Protein AF-A0A922JAM8-F1 (afdb_monomer_lite)

Secondary structure (DSSP, 8-state):
-HHHHHHHHHHHHHHHHHHHHHHHHH-HHHHHHHHHHHHS------TTHHHHHHHHHSSSSTTSSSSSSSS-------------------------------------------------S---HHHHHHHHHHHHHHHHHHHHHHHHHHHHHHHHHHHHHHHHHHHHHHHHHHHHHHHHHHHHHHHHHHHHHHHHHHHHHHHHHHHHHHHHHHHHHHHHHHHHHHHHHHHHHHHHHHHHHHHHHHHHHHHHHHHHHHHHHHHHHHHHHHHHHHHHHHHHHHHHHHHHHHHHHHHHHHHHHHTTSS--THHHHTT---THHHHHHHHHHHHHHHHHHHHHHHHHHHHHHHHHHHHHHHHHHHHHHHHHHHHHHHHHHHHHHHHHHHHHHHHHHHHHHHHHHHHHHHHHHHHHHHHHHHHS-S---GGGSHHHHHHHHHHHHHHHHHTT-

Structure (mmCIF, N/CA/C/O backbone):
data_AF-A0A922JAM8-F1
#
_entry.id   AF-A0A922JAM8-F1
#
loop_
_atom_site.group_PDB
_atom_site.id
_atom_site.type_symbol
_atom_site.label_atom_id
_atom_site.label_alt_id
_atom_site.label_comp_id
_atom_site.label_asym_id
_atom_site.label_entity_id
_atom_site.label_seq_id
_atom_site.pdbx_PDB_ins_code
_atom_site.Cartn_x
_atom_site.Cartn_y
_atom_site.Cartn_z
_atom_site.occupancy
_atom_site.B_iso_or_equiv
_atom_site.auth_seq_id
_atom_site.auth_comp_id
_atom_site.auth_asym_id
_atom_site.auth_atom_id
_atom_site.pdbx_PDB_model_num
ATOM 1 N N . MET A 1 1 ? -30.080 -2.765 -3.468 1.00 47.09 1 MET A N 1
ATOM 2 C CA . MET A 1 1 ? -30.097 -3.647 -4.661 1.00 47.09 1 MET A CA 1
ATOM 3 C C . MET A 1 1 ? -28.797 -3.651 -5.475 1.00 47.09 1 MET A C 1
ATOM 5 O O . MET A 1 1 ? -28.408 -4.729 -5.892 1.00 47.09 1 MET A O 1
ATOM 9 N N . ARG A 1 2 ? -28.062 -2.537 -5.662 1.00 39.38 2 ARG A N 1
ATOM 10 C CA . ARG A 1 2 ? -26.787 -2.545 -6.430 1.00 39.38 2 ARG A CA 1
ATOM 11 C C . ARG A 1 2 ? -25.605 -3.283 -5.768 1.00 39.38 2 ARG A C 1
ATOM 13 O O . ARG A 1 2 ? -24.710 -3.724 -6.471 1.00 39.38 2 ARG A O 1
ATOM 20 N N . LEU A 1 3 ? -25.623 -3.476 -4.447 1.00 43.59 3 LEU A N 1
ATOM 21 C CA . LEU A 1 3 ? -24.563 -4.187 -3.707 1.00 43.59 3 LEU A CA 1
ATOM 22 C C . LEU A 1 3 ? -24.691 -5.724 -3.723 1.00 43.59 3 LEU A C 1
ATOM 24 O O . LEU A 1 3 ? -23.743 -6.413 -3.370 1.00 43.59 3 LEU A O 1
ATOM 28 N N . CYS A 1 4 ? -25.832 -6.277 -4.146 1.00 42.81 4 CYS A N 1
ATOM 29 C CA . CYS A 1 4 ? -26.026 -7.734 -4.206 1.00 42.81 4 CYS A CA 1
ATOM 30 C C . CYS A 1 4 ? -25.569 -8.342 -5.545 1.00 42.81 4 CYS A C 1
ATOM 32 O O . CYS A 1 4 ? -25.305 -9.542 -5.625 1.00 42.81 4 CYS A O 1
ATOM 34 N N . ILE A 1 5 ? -25.445 -7.517 -6.590 1.00 50.19 5 ILE A N 1
ATOM 35 C CA . ILE A 1 5 ? -25.057 -7.962 -7.935 1.00 50.19 5 ILE A CA 1
ATOM 36 C C . ILE A 1 5 ? -23.543 -8.240 -7.992 1.00 50.19 5 ILE A C 1
ATOM 38 O O . ILE A 1 5 ? -23.137 -9.279 -8.505 1.00 50.19 5 ILE A O 1
ATOM 42 N N . SER A 1 6 ? -22.713 -7.414 -7.340 1.00 55.38 6 SER A N 1
ATOM 43 C CA . SER A 1 6 ? -21.249 -7.584 -7.353 1.00 55.38 6 SER A CA 1
ATOM 44 C C . SER A 1 6 ? -20.765 -8.825 -6.595 1.00 55.38 6 SER A C 1
ATOM 46 O O . SER A 1 6 ? -19.851 -9.511 -7.044 1.00 55.38 6 SER A O 1
ATOM 48 N N . ALA A 1 7 ? -21.403 -9.176 -5.474 1.00 56.59 7 ALA A N 1
ATOM 49 C CA . ALA A 1 7 ? -21.054 -10.386 -4.724 1.00 56.59 7 ALA A CA 1
ATOM 50 C C . ALA A 1 7 ? -21.382 -11.671 -5.510 1.00 56.59 7 ALA A C 1
ATOM 52 O O . ALA A 1 7 ? -20.654 -12.662 -5.427 1.00 56.59 7 ALA A O 1
ATOM 53 N N . SER A 1 8 ? -22.449 -11.637 -6.313 1.00 59.16 8 SER A N 1
ATOM 54 C CA . SER A 1 8 ? -22.883 -12.769 -7.136 1.00 59.16 8 SER A CA 1
ATOM 55 C C . SER A 1 8 ? -21.944 -13.000 -8.328 1.00 59.16 8 SER A C 1
ATOM 57 O O . SER A 1 8 ? -21.607 -14.144 -8.630 1.00 59.16 8 SER A O 1
ATOM 59 N N . GLU A 1 9 ? -21.439 -11.933 -8.953 1.00 59.66 9 GLU A N 1
ATOM 60 C CA . GLU A 1 9 ? -20.461 -12.020 -10.050 1.00 59.66 9 GLU A CA 1
ATOM 61 C C . GLU A 1 9 ? -19.091 -12.527 -9.583 1.00 59.66 9 GLU A C 1
ATOM 63 O O . GLU A 1 9 ? -18.485 -13.378 -10.239 1.00 59.66 9 GLU A O 1
ATOM 68 N N . VAL A 1 10 ? -18.628 -12.092 -8.406 1.00 68.31 10 VAL A N 1
ATOM 69 C CA . VAL A 1 10 ? -17.367 -12.575 -7.817 1.00 68.31 10 VAL A CA 1
ATOM 70 C C . VAL A 1 10 ? -17.467 -14.057 -7.433 1.00 68.31 10 VAL A C 1
ATOM 72 O O . VAL A 1 10 ? -16.533 -14.834 -7.670 1.00 68.31 10 VAL A O 1
ATOM 75 N N . ALA A 1 11 ? -18.619 -14.488 -6.910 1.00 70.38 11 ALA A N 1
ATOM 76 C CA . ALA A 1 11 ? -18.872 -15.892 -6.596 1.00 70.38 11 ALA A CA 1
ATOM 77 C C . ALA A 1 11 ? -18.960 -16.771 -7.860 1.00 70.38 11 ALA A C 1
ATOM 79 O O . ALA A 1 11 ? -18.440 -17.890 -7.871 1.00 70.38 11 ALA A O 1
ATOM 80 N N . LEU A 1 12 ? -19.562 -16.267 -8.943 1.00 69.50 12 LEU A N 1
ATOM 81 C CA . LEU A 1 12 ? -19.636 -16.966 -10.231 1.00 69.50 12 LEU A CA 1
ATOM 82 C C . LEU A 1 12 ? -18.267 -17.058 -10.920 1.00 69.50 12 LEU A C 1
ATOM 84 O O . LEU A 1 12 ? -17.918 -18.129 -11.416 1.00 69.50 12 LEU A O 1
ATOM 88 N N . SER A 1 13 ? -17.457 -15.996 -10.877 1.00 68.56 13 SER A N 1
ATOM 89 C CA . SER A 1 13 ? -16.087 -15.987 -11.416 1.00 68.56 13 SER A CA 1
ATOM 90 C C . SER A 1 13 ? -15.176 -16.976 -10.677 1.00 68.56 13 SER A C 1
ATOM 92 O O . SER A 1 13 ? -14.431 -17.737 -11.297 1.00 68.56 13 SER A O 1
ATOM 94 N N . SER A 1 14 ? -15.313 -17.061 -9.350 1.00 71.19 14 SER A N 1
ATOM 95 C CA . SER A 1 14 ? -14.551 -18.008 -8.524 1.00 71.19 14 SER A CA 1
ATOM 96 C C . SER A 1 14 ? -14.970 -19.466 -8.756 1.00 71.19 14 SER A C 1
ATOM 98 O O . SER A 1 14 ? -14.126 -20.361 -8.784 1.00 71.19 14 SER A O 1
ATOM 100 N N . ARG A 1 15 ? -16.269 -19.728 -8.973 1.00 72.81 15 ARG A N 1
ATOM 101 C CA . ARG A 1 15 ? -16.772 -21.069 -9.336 1.00 72.81 15 ARG A CA 1
ATOM 102 C C . ARG A 1 15 ? -16.388 -21.489 -10.754 1.00 72.81 15 ARG A C 1
ATOM 104 O O . ARG A 1 15 ? -16.305 -22.688 -11.009 1.00 72.81 15 ARG A O 1
ATOM 111 N N . ARG A 1 16 ? -16.186 -20.536 -11.667 1.00 68.50 16 ARG A N 1
ATOM 112 C CA . ARG A 1 16 ? -15.721 -20.806 -13.033 1.00 68.50 16 ARG A CA 1
ATOM 113 C C . ARG A 1 16 ? -14.247 -21.210 -13.037 1.00 68.50 16 ARG A C 1
ATOM 115 O O . ARG A 1 16 ? -13.934 -22.265 -13.571 1.00 68.50 16 ARG A O 1
ATOM 122 N N . ARG A 1 17 ? -13.398 -20.477 -12.304 1.00 64.31 17 ARG A N 1
ATOM 123 C CA . ARG A 1 17 ? -11.974 -20.820 -12.136 1.00 64.31 17 ARG A CA 1
ATOM 124 C C . ARG A 1 17 ? -11.747 -22.193 -11.504 1.00 64.31 17 ARG A C 1
ATOM 126 O O . ARG A 1 17 ? -10.927 -22.949 -12.000 1.00 64.31 17 ARG A O 1
ATOM 133 N N . ARG A 1 18 ? -12.517 -22.569 -10.473 1.00 71.00 18 ARG A N 1
ATOM 134 C CA . ARG A 1 18 ? -12.394 -23.917 -9.880 1.00 71.00 18 ARG A CA 1
ATOM 135 C C . ARG A 1 18 ? -12.817 -25.039 -10.829 1.00 71.00 18 ARG A C 1
ATOM 137 O O . ARG A 1 18 ? -12.206 -26.097 -10.803 1.00 71.00 18 ARG A O 1
ATOM 144 N N . ARG A 1 19 ? -13.833 -24.812 -11.672 1.00 68.50 19 ARG A N 1
ATOM 145 C CA . ARG A 1 19 ? -14.230 -25.791 -12.696 1.00 68.50 19 ARG A CA 1
ATOM 146 C C . ARG A 1 19 ? -13.168 -25.937 -13.781 1.00 68.50 19 ARG A C 1
ATOM 148 O O . ARG A 1 19 ? -12.884 -27.057 -14.176 1.00 68.50 19 ARG A O 1
ATOM 155 N N . GLU A 1 20 ? -12.550 -24.838 -14.200 1.00 63.03 20 GLU A N 1
ATOM 156 C CA . GLU A 1 20 ? -11.452 -24.865 -15.173 1.00 63.03 20 GLU A CA 1
ATOM 157 C C . GLU A 1 20 ? -10.202 -25.555 -14.593 1.00 63.03 20 GLU A C 1
ATOM 159 O O . GLU A 1 20 ? -9.588 -26.371 -15.271 1.00 63.03 20 GLU A O 1
ATOM 164 N N . GLU A 1 21 ? -9.868 -25.335 -13.318 1.00 65.25 21 GLU A N 1
ATOM 165 C CA . GLU A 1 21 ? -8.762 -26.037 -12.643 1.00 65.25 21 GLU A CA 1
ATOM 166 C C . GLU A 1 21 ? -9.016 -27.545 -12.458 1.00 65.25 21 GLU A C 1
ATOM 168 O O . GLU A 1 21 ? -8.084 -28.348 -12.567 1.00 65.25 21 GLU A O 1
ATOM 173 N N . GLU A 1 22 ? -10.260 -27.956 -12.195 1.00 69.00 22 GLU A N 1
ATOM 174 C CA . GLU A 1 22 ? -10.632 -29.376 -12.111 1.00 69.00 22 GLU A CA 1
ATOM 175 C C . GLU A 1 22 ? -10.652 -30.057 -13.488 1.00 69.00 22 GLU A C 1
ATOM 177 O O . GLU A 1 22 ? -10.194 -31.195 -13.613 1.00 69.00 22 GLU A O 1
ATOM 182 N N . GLU A 1 23 ? -11.090 -29.354 -14.536 1.00 61.91 23 GLU A N 1
ATOM 183 C CA . GLU A 1 23 ? -11.090 -29.850 -15.919 1.00 61.91 23 GLU A CA 1
ATOM 184 C C . GLU A 1 23 ? -9.654 -30.021 -16.458 1.00 61.91 23 GLU A C 1
ATOM 186 O O . GLU A 1 23 ? -9.345 -31.021 -17.109 1.00 61.91 23 GLU A O 1
ATOM 1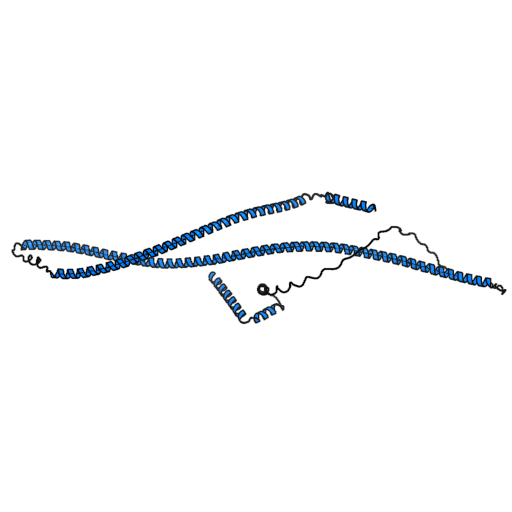91 N N . ILE A 1 24 ? -8.735 -29.118 -16.086 1.00 66.44 24 ILE A N 1
ATOM 192 C CA . ILE A 1 24 ? -7.298 -29.215 -16.405 1.00 66.44 24 ILE A CA 1
ATOM 193 C C . ILE A 1 24 ? -6.637 -30.410 -15.699 1.00 66.44 24 ILE A C 1
ATOM 195 O O . ILE A 1 24 ? -5.755 -31.052 -16.269 1.00 66.44 24 ILE A O 1
ATOM 199 N N . LYS A 1 25 ? -7.075 -30.755 -14.481 1.00 69.81 25 LYS A N 1
ATOM 200 C CA . LYS A 1 25 ? -6.574 -31.938 -13.759 1.00 69.81 25 LYS A CA 1
ATOM 201 C C . LYS A 1 25 ? -7.089 -33.260 -14.324 1.00 69.81 25 LYS A C 1
ATOM 203 O O . LYS A 1 25 ? -6.389 -34.261 -14.204 1.00 69.81 25 LYS A O 1
ATOM 208 N N . GLN A 1 26 ? -8.288 -33.285 -14.906 1.00 69.62 26 GLN A N 1
ATOM 209 C CA . GLN A 1 26 ? -8.895 -34.519 -15.416 1.00 69.62 26 GLN A CA 1
ATOM 210 C C . GLN A 1 26 ? -8.477 -34.875 -16.847 1.00 69.62 26 GLN A C 1
ATOM 212 O O . GLN A 1 26 ? -8.543 -36.050 -17.204 1.00 69.62 26 GLN A O 1
ATOM 217 N N . ASN A 1 27 ? -8.027 -33.917 -17.667 1.00 58.59 27 ASN A N 1
ATOM 218 C CA . ASN A 1 27 ? -7.596 -34.213 -19.035 1.00 58.59 27 ASN A CA 1
ATOM 219 C C . ASN A 1 27 ? -6.469 -33.280 -19.539 1.00 58.59 27 ASN A C 1
ATOM 221 O O . ASN A 1 27 ? -6.731 -32.330 -20.285 1.00 58.59 27 ASN A O 1
ATOM 225 N N . PRO A 1 28 ? -5.199 -33.550 -19.181 1.00 59.47 28 PRO A N 1
ATOM 226 C CA . PRO A 1 28 ? -4.062 -32.723 -19.595 1.00 59.47 28 PRO A CA 1
ATOM 227 C C . PRO A 1 28 ? -3.777 -32.777 -21.111 1.00 59.47 28 PRO A C 1
ATOM 229 O O . PRO A 1 28 ? -3.170 -31.855 -21.657 1.00 59.47 28 PRO A O 1
ATOM 232 N N . GLU A 1 29 ? -4.256 -33.802 -21.827 1.00 59.66 29 GLU A N 1
ATOM 233 C CA . GLU A 1 29 ? -4.052 -33.941 -23.278 1.00 59.66 29 GLU A CA 1
ATOM 234 C C . GLU A 1 29 ? -4.978 -33.033 -24.112 1.00 59.66 29 GLU A C 1
ATOM 236 O O . GLU A 1 29 ? -4.625 -32.629 -25.226 1.00 59.66 29 GLU A O 1
ATOM 241 N N . ALA A 1 30 ? -6.123 -32.611 -23.560 1.00 56.69 30 ALA A N 1
ATOM 242 C CA . ALA A 1 30 ? -7.046 -31.691 -24.231 1.00 56.69 30 ALA A CA 1
ATOM 243 C C . ALA A 1 30 ? -6.441 -30.288 -24.458 1.00 56.69 30 ALA A C 1
ATOM 245 O O . ALA A 1 30 ? -6.742 -29.630 -25.461 1.00 56.69 30 ALA A O 1
ATOM 246 N N . LEU A 1 31 ? -5.536 -29.845 -23.578 1.00 52.72 31 LEU A N 1
ATOM 247 C CA . LEU A 1 31 ? -4.792 -28.584 -23.712 1.00 52.72 31 LEU A CA 1
ATOM 248 C C . LEU A 1 31 ? -3.786 -28.634 -24.869 1.00 52.72 31 LEU A C 1
ATOM 250 O O . LEU A 1 31 ? -3.655 -27.672 -25.630 1.00 52.72 31 LEU A O 1
ATOM 254 N N . HIS A 1 32 ? -3.152 -29.789 -25.077 1.00 50.44 32 HIS A N 1
ATOM 255 C CA . HIS A 1 32 ? -2.189 -29.992 -26.157 1.00 50.44 32 HIS A CA 1
ATOM 256 C C . HIS A 1 32 ? -2.857 -29.975 -27.545 1.00 50.44 32 HIS A C 1
ATOM 258 O O . HIS A 1 32 ? -2.267 -29.501 -28.522 1.00 50.44 32 HIS A O 1
ATOM 264 N N . PHE A 1 33 ? -4.116 -30.424 -27.631 1.00 49.28 33 PHE A N 1
ATOM 265 C CA . PHE A 1 33 ? -4.914 -30.364 -28.859 1.00 49.28 33 PHE A CA 1
ATOM 266 C C . PHE A 1 33 ? -5.453 -28.950 -29.138 1.00 49.28 33 PHE A C 1
ATOM 268 O O . PHE A 1 33 ? -5.477 -28.506 -30.289 1.00 49.28 33 PHE A O 1
ATOM 275 N N . ARG A 1 34 ? -5.825 -28.202 -28.089 1.00 51.50 34 ARG A N 1
ATOM 276 C CA . ARG A 1 34 ? -6.327 -26.823 -28.211 1.00 51.50 34 ARG A CA 1
ATOM 277 C C . ARG A 1 34 ? -5.210 -25.835 -28.590 1.00 51.50 34 ARG A C 1
ATOM 279 O O . ARG A 1 34 ? -5.447 -24.966 -29.425 1.00 51.50 34 ARG A O 1
ATOM 286 N N . CYS A 1 35 ? -3.978 -26.035 -28.109 1.00 44.81 35 CYS A N 1
ATOM 287 C CA . CYS A 1 35 ? -2.810 -25.252 -28.538 1.00 44.81 35 CYS A CA 1
ATOM 288 C C . CYS A 1 35 ? -2.356 -25.567 -29.975 1.00 44.81 35 CYS A C 1
ATOM 290 O O . CYS A 1 35 ? -1.984 -24.648 -30.702 1.00 44.81 35 CYS A O 1
ATOM 292 N N . ARG A 1 36 ? -2.441 -26.824 -30.444 1.00 43.69 36 ARG A N 1
ATOM 293 C CA . ARG A 1 36 ? -2.122 -27.148 -31.853 1.00 43.69 36 ARG A CA 1
ATOM 294 C C . ARG A 1 36 ? -3.108 -26.546 -32.851 1.00 43.69 36 ARG A C 1
ATOM 296 O O . ARG A 1 36 ? -2.704 -26.203 -33.958 1.00 43.69 36 ARG A O 1
ATOM 303 N N . LYS A 1 37 ? -4.378 -26.380 -32.469 1.00 47.19 37 LYS A N 1
ATOM 304 C CA . LYS A 1 37 ? -5.409 -25.817 -33.354 1.00 47.19 37 LYS A CA 1
ATOM 305 C C . LYS A 1 37 ? -5.300 -24.295 -33.537 1.00 47.19 37 LYS A C 1
ATOM 307 O O . LYS A 1 37 ? -5.807 -23.786 -34.524 1.00 47.19 37 LYS A O 1
ATOM 312 N N . ALA A 1 38 ? -4.605 -23.583 -32.644 1.00 46.97 38 ALA A N 1
ATOM 313 C CA . ALA A 1 38 ? -4.370 -22.138 -32.760 1.00 46.97 38 ALA A CA 1
ATOM 314 C C . ALA A 1 38 ? -3.185 -21.772 -33.682 1.00 46.97 38 ALA A C 1
ATOM 316 O O . ALA A 1 38 ? -3.087 -20.637 -34.136 1.00 46.97 38 ALA A O 1
ATOM 317 N N . VAL A 1 39 ? -2.296 -22.730 -33.978 1.00 47.25 39 VAL A N 1
ATOM 318 C CA . VAL A 1 39 ? -1.085 -22.519 -34.800 1.00 47.25 39 VAL A CA 1
ATOM 319 C C . VAL A 1 39 ? -1.321 -22.833 -36.290 1.00 47.25 39 VAL A C 1
ATOM 321 O O . VAL A 1 39 ? -0.534 -22.432 -37.141 1.00 47.25 39 VAL A O 1
ATOM 324 N N . SER A 1 40 ? -2.433 -23.489 -36.641 1.00 47.56 40 SER A N 1
ATOM 325 C CA . SER A 1 40 ? -2.849 -23.713 -38.033 1.00 47.56 40 SER A CA 1
ATOM 326 C C . SER A 1 40 ? -4.057 -22.826 -38.339 1.00 47.56 40 SER A C 1
ATOM 328 O O . SER A 1 40 ? -5.143 -23.037 -37.808 1.00 47.56 40 SER A O 1
ATOM 330 N N . GLY A 1 41 ? -3.819 -21.761 -39.104 1.00 42.94 41 GLY A N 1
ATOM 331 C CA . GLY A 1 41 ? -4.702 -20.605 -39.207 1.00 42.94 41 GLY A CA 1
ATOM 332 C C . GLY A 1 41 ? -6.122 -20.863 -39.719 1.00 42.94 41 GLY A C 1
ATOM 333 O O . GLY A 1 41 ? -6.363 -21.720 -40.563 1.00 42.94 41 GLY A O 1
ATOM 334 N N . ASN A 1 42 ? -7.049 -20.036 -39.226 1.00 42.09 42 ASN A N 1
ATOM 335 C CA . ASN A 1 42 ? -7.972 -19.235 -40.035 1.00 42.09 42 ASN A CA 1
ATOM 336 C C . ASN A 1 42 ? -8.795 -18.300 -39.129 1.00 42.09 42 ASN A C 1
ATOM 338 O O . ASN A 1 42 ? -9.479 -18.763 -38.226 1.00 42.09 42 ASN A O 1
ATOM 342 N N . GLY A 1 43 ? -8.735 -16.993 -39.419 1.00 42.66 43 GLY A N 1
ATOM 343 C CA . GLY A 1 43 ? -9.702 -15.967 -39.001 1.00 42.66 43 GLY A CA 1
ATOM 344 C C . GLY A 1 43 ? -9.775 -15.633 -37.507 1.00 42.66 43 GLY A C 1
ATOM 345 O O . GLY A 1 43 ? -10.570 -16.217 -36.780 1.00 42.66 43 GLY A O 1
ATOM 346 N N . PHE A 1 44 ? -9.044 -14.602 -37.068 1.00 41.03 44 PHE A N 1
ATOM 347 C CA . PHE A 1 44 ? -9.272 -13.981 -35.760 1.00 41.03 44 PHE A CA 1
ATOM 348 C C . PHE A 1 44 ? -10.325 -12.877 -35.872 1.00 41.03 44 PHE A C 1
ATOM 350 O O . PHE A 1 44 ? -10.063 -11.791 -36.389 1.00 41.03 44 PHE A O 1
ATOM 357 N N . GLY A 1 45 ? -11.523 -13.170 -35.374 1.00 44.62 45 GLY A N 1
ATOM 358 C CA . GLY A 1 45 ? -12.532 -12.178 -35.043 1.00 44.62 45 GLY A CA 1
ATOM 359 C C . GLY A 1 45 ? -12.554 -11.962 -33.532 1.00 44.62 45 GLY A C 1
ATOM 360 O O . GLY A 1 45 ? -13.079 -12.803 -32.815 1.00 44.62 45 GLY A O 1
ATOM 361 N N . SER A 1 46 ? -12.060 -10.799 -33.094 1.00 52.88 46 SER A N 1
ATOM 362 C CA . SER A 1 46 ? -12.209 -10.182 -31.761 1.00 52.88 46 SER A CA 1
ATOM 363 C C . SER A 1 46 ? -10.984 -10.167 -30.828 1.00 52.88 46 SER A C 1
ATOM 365 O O . SER A 1 46 ? -10.217 -11.113 -30.685 1.00 52.88 46 SER A O 1
ATOM 367 N N . GLN A 1 47 ? -10.848 -9.025 -30.148 1.00 40.59 47 GLN A N 1
ATOM 368 C CA . GLN A 1 47 ? -9.725 -8.550 -29.325 1.00 40.59 47 GLN A CA 1
ATOM 369 C C . GLN A 1 47 ? -9.538 -9.323 -27.997 1.00 40.59 47 GLN A C 1
ATOM 371 O O . GLN A 1 47 ? -8.563 -9.107 -27.279 1.00 40.59 47 GLN A O 1
ATOM 376 N N . SER A 1 48 ? -10.458 -10.239 -27.683 1.00 46.78 48 SER A N 1
ATOM 377 C CA . SER A 1 48 ? -10.454 -11.086 -26.481 1.00 46.78 48 SER A CA 1
ATOM 378 C C . SER A 1 48 ? -9.452 -12.246 -26.558 1.00 46.78 48 SER A C 1
ATOM 380 O O . SER A 1 48 ? -8.954 -12.693 -25.528 1.00 46.78 48 SER A O 1
ATOM 382 N N . ASP A 1 49 ? -9.121 -12.724 -27.759 1.00 45.41 49 ASP A N 1
ATOM 383 C CA . ASP A 1 49 ? -8.303 -13.936 -27.923 1.00 45.41 49 ASP A CA 1
ATOM 384 C C . ASP A 1 49 ? -6.794 -13.670 -27.808 1.00 45.41 49 ASP A C 1
ATOM 386 O O . ASP A 1 49 ? -5.999 -14.587 -27.608 1.00 45.41 49 ASP A O 1
ATOM 390 N N . MET A 1 50 ? -6.393 -12.399 -27.851 1.00 41.28 50 MET A N 1
ATOM 391 C CA . MET A 1 50 ? -4.991 -11.981 -27.799 1.00 41.28 50 MET A CA 1
ATOM 392 C C . MET A 1 50 ? -4.404 -12.026 -26.375 1.00 41.28 50 MET A C 1
ATOM 394 O O . MET A 1 50 ? -3.200 -12.208 -26.212 1.00 41.28 50 MET A O 1
ATOM 398 N N . TRP A 1 51 ? -5.245 -11.926 -25.337 1.00 45.72 51 TRP A N 1
ATOM 399 C CA . TRP A 1 51 ? -4.809 -11.962 -23.933 1.00 45.72 51 TRP A CA 1
ATOM 400 C C . TRP A 1 51 ? -4.504 -13.380 -23.430 1.00 45.72 51 TRP A C 1
ATOM 402 O O . TRP A 1 51 ? -3.557 -13.571 -22.674 1.00 45.72 51 TRP A O 1
ATOM 412 N N . ASN A 1 52 ? -5.216 -14.397 -23.924 1.00 44.34 52 ASN A N 1
ATOM 413 C CA . ASN A 1 52 ? -4.996 -15.789 -23.507 1.00 44.34 52 ASN A CA 1
ATOM 414 C C . ASN A 1 52 ? -3.699 -16.403 -24.068 1.00 44.34 52 ASN A C 1
ATOM 416 O O . ASN A 1 52 ? -3.202 -17.395 -23.534 1.00 44.34 52 ASN A O 1
ATOM 420 N N . ILE A 1 53 ? -3.129 -15.818 -25.128 1.00 45.88 53 ILE A N 1
ATOM 421 C CA . ILE A 1 53 ? -1.875 -16.295 -25.729 1.00 45.88 53 ILE A CA 1
ATOM 422 C C . ILE A 1 53 ? -0.655 -15.799 -24.934 1.00 45.88 53 ILE A C 1
ATOM 424 O O . ILE A 1 53 ? 0.320 -16.540 -24.815 1.00 45.88 53 ILE A O 1
ATOM 428 N N . MET A 1 54 ? -0.714 -14.608 -24.321 1.00 43.91 54 MET A N 1
ATOM 429 C CA . MET A 1 54 ? 0.410 -14.075 -23.533 1.00 43.91 54 MET A CA 1
ATOM 430 C C . MET A 1 54 ? 0.616 -14.805 -22.196 1.00 43.91 54 MET A C 1
ATOM 432 O O . MET A 1 54 ? 1.767 -14.976 -21.783 1.00 43.91 54 MET A O 1
ATOM 436 N N . ASP A 1 55 ? -0.447 -15.318 -21.567 1.00 39.94 55 ASP A N 1
ATOM 437 C CA . ASP A 1 55 ? -0.335 -16.045 -20.291 1.00 39.94 55 ASP A CA 1
ATOM 438 C C . ASP A 1 55 ? 0.221 -17.474 -20.449 1.00 39.94 55 ASP A C 1
ATOM 440 O O . ASP A 1 55 ? 0.924 -17.969 -19.566 1.00 39.94 55 ASP A O 1
ATOM 444 N N . CYS A 1 56 ? 0.018 -18.127 -21.601 1.00 39.22 56 CYS A N 1
ATOM 445 C CA . CYS A 1 56 ? 0.578 -19.464 -21.850 1.00 39.22 56 CYS A CA 1
ATOM 446 C C . CYS A 1 56 ? 2.097 -19.444 -22.106 1.00 39.22 56 CYS A C 1
ATOM 448 O O . CYS A 1 56 ? 2.794 -20.410 -21.795 1.00 39.22 56 CYS A O 1
ATOM 450 N N . THR A 1 57 ? 2.647 -18.342 -22.624 1.00 46.19 57 THR A N 1
ATOM 451 C CA . THR A 1 57 ? 4.093 -18.201 -22.874 1.00 46.19 57 THR A CA 1
ATOM 452 C C . THR A 1 57 ? 4.924 -17.908 -21.623 1.00 46.19 57 THR A C 1
ATOM 454 O O . THR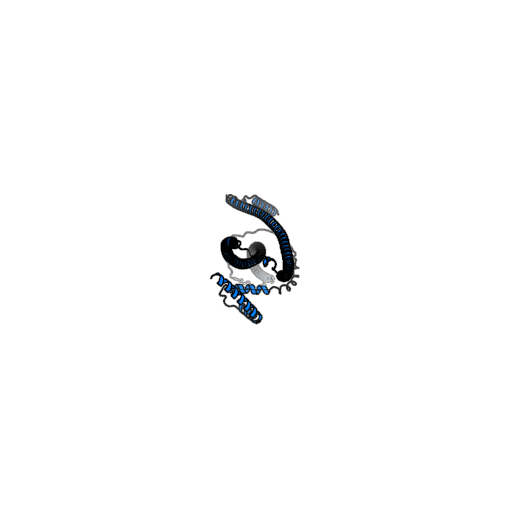 A 1 57 ? 6.132 -18.138 -21.635 1.00 46.19 57 THR A O 1
ATOM 457 N N . ALA A 1 58 ? 4.310 -17.463 -20.521 1.00 40.44 58 ALA A N 1
ATOM 458 C CA . ALA A 1 58 ? 5.038 -17.092 -19.305 1.00 40.44 58 ALA A CA 1
ATOM 459 C C . ALA A 1 58 ? 5.476 -18.298 -18.447 1.00 40.44 58 ALA A C 1
ATOM 461 O O . ALA A 1 58 ? 6.437 -18.193 -17.687 1.00 40.44 58 ALA A O 1
ATOM 462 N N . SER A 1 59 ? 4.825 -19.460 -18.588 1.00 38.94 59 SER A N 1
ATOM 463 C CA . SER A 1 59 ? 5.127 -20.653 -17.775 1.00 38.94 59 SER A CA 1
ATOM 464 C C . SER A 1 59 ? 6.152 -21.609 -18.421 1.00 38.94 59 SER A C 1
ATOM 466 O O . SER A 1 59 ? 6.762 -22.421 -17.731 1.00 38.94 59 SER A O 1
ATOM 468 N N . GLY A 1 60 ? 6.416 -21.489 -19.730 1.00 40.41 60 GLY A N 1
ATOM 469 C CA . GLY A 1 60 ? 7.266 -22.429 -20.485 1.00 40.41 60 GLY A CA 1
ATOM 470 C C . GLY A 1 60 ? 8.742 -22.044 -20.674 1.00 40.41 60 GLY A C 1
ATOM 471 O O . GLY A 1 60 ? 9.506 -22.836 -21.218 1.00 40.41 60 GLY A O 1
ATOM 472 N N . ILE A 1 61 ? 9.179 -20.851 -20.257 1.00 40.06 61 ILE A N 1
ATOM 473 C CA . ILE A 1 61 ? 10.504 -20.307 -20.642 1.00 40.06 61 ILE A CA 1
ATOM 474 C C . ILE A 1 61 ? 11.610 -20.583 -19.598 1.00 40.06 61 ILE A C 1
ATOM 476 O O . ILE A 1 61 ? 12.786 -20.321 -19.840 1.00 40.06 61 ILE A O 1
ATOM 480 N N . VAL A 1 62 ? 11.294 -21.207 -18.460 1.00 41.00 62 VAL A N 1
ATOM 481 C CA . VAL A 1 62 ? 12.276 -21.390 -17.369 1.00 41.00 62 VAL A CA 1
ATOM 482 C C . VAL A 1 62 ? 13.223 -22.591 -17.573 1.00 41.00 62 VAL A C 1
ATOM 484 O O . VAL A 1 62 ? 14.219 -22.694 -16.868 1.00 41.00 62 VAL A O 1
ATOM 487 N N . HIS A 1 63 ? 13.017 -23.455 -18.578 1.00 38.06 63 HIS A N 1
ATOM 488 C CA . HIS A 1 63 ? 13.823 -24.684 -18.723 1.00 38.06 63 HIS A CA 1
ATOM 489 C C . HIS A 1 63 ? 14.752 -24.787 -19.947 1.00 38.06 63 HIS A C 1
ATOM 491 O O . HIS A 1 63 ? 15.432 -25.801 -20.085 1.00 38.06 63 HIS A O 1
ATOM 497 N N . HIS A 1 64 ? 14.858 -23.763 -20.805 1.00 37.53 64 HIS A N 1
ATOM 498 C CA . HIS A 1 64 ? 15.635 -23.875 -22.057 1.00 37.53 64 HIS A CA 1
ATOM 499 C C . HIS A 1 64 ? 16.878 -22.974 -22.181 1.00 37.53 64 HIS A C 1
ATOM 501 O O . HIS A 1 64 ? 17.560 -23.011 -23.204 1.00 37.53 64 HIS A O 1
ATOM 507 N N . SER A 1 65 ? 17.230 -22.204 -21.146 1.00 32.81 65 SER A N 1
ATOM 508 C CA . SER A 1 65 ? 18.312 -21.201 -21.229 1.00 32.81 65 SER A CA 1
ATOM 509 C C . SER A 1 65 ? 19.710 -21.696 -20.811 1.00 32.81 65 SER A C 1
ATOM 511 O O . SER A 1 65 ? 20.618 -20.891 -20.618 1.00 32.81 65 SER A O 1
ATOM 513 N N . LEU A 1 66 ? 19.922 -23.012 -20.680 1.00 36.72 66 LEU A N 1
ATOM 514 C CA . LEU A 1 66 ? 21.187 -23.577 -20.188 1.00 36.72 66 LEU A CA 1
ATOM 515 C C . LEU A 1 66 ? 21.797 -24.660 -21.099 1.00 36.72 66 LEU A C 1
ATOM 517 O O . LEU A 1 66 ? 22.319 -25.643 -20.594 1.00 36.72 66 LEU A O 1
ATOM 521 N N . VAL A 1 67 ? 21.737 -24.518 -22.432 1.00 39.38 67 VAL A N 1
ATOM 522 C CA . VAL A 1 67 ? 22.480 -25.416 -23.360 1.00 39.38 67 VAL A CA 1
ATOM 523 C C . VAL A 1 67 ? 23.158 -24.694 -24.545 1.00 39.38 67 VAL A C 1
ATOM 525 O O . VAL A 1 67 ? 23.975 -25.290 -25.234 1.00 39.38 67 VAL A O 1
ATOM 528 N N . LEU A 1 68 ? 22.953 -23.392 -24.775 1.00 34.75 68 LEU A N 1
ATOM 529 C CA . LEU A 1 68 ? 23.515 -22.703 -25.957 1.00 34.75 68 LEU A CA 1
ATOM 530 C C . LEU A 1 68 ? 24.448 -21.538 -25.601 1.00 34.75 68 LEU A C 1
ATOM 532 O O . LEU A 1 68 ? 24.240 -20.404 -26.026 1.00 34.75 68 LEU A O 1
ATOM 536 N N . ARG A 1 69 ? 25.497 -21.803 -24.811 1.00 35.53 69 ARG A N 1
ATOM 537 C CA . ARG A 1 69 ? 26.557 -20.807 -24.544 1.00 35.53 69 ARG A CA 1
ATOM 538 C C . ARG A 1 69 ? 27.992 -21.340 -24.608 1.00 35.53 69 ARG A C 1
ATOM 540 O O . ARG A 1 69 ? 28.903 -20.716 -24.078 1.00 35.53 69 ARG A O 1
ATOM 547 N N . THR A 1 70 ? 28.208 -22.451 -25.309 1.00 37.41 70 THR A N 1
ATOM 548 C CA . THR A 1 70 ? 29.531 -23.078 -25.503 1.00 37.41 70 THR A CA 1
ATOM 549 C C . THR A 1 70 ? 29.787 -23.463 -26.961 1.00 37.41 70 THR A C 1
ATOM 551 O O . THR A 1 70 ? 30.241 -24.560 -27.261 1.00 37.41 70 THR A O 1
ATOM 554 N N . SER A 1 71 ? 29.500 -22.562 -27.901 1.00 36.19 71 SER A N 1
ATOM 555 C CA . SER A 1 71 ? 29.958 -22.671 -29.295 1.00 36.19 71 SER A CA 1
ATOM 556 C C . SER A 1 71 ? 29.895 -21.297 -29.954 1.00 36.19 71 SER A C 1
ATOM 558 O O . SER A 1 71 ? 28.890 -20.986 -30.571 1.00 36.19 71 SER A O 1
ATOM 560 N N . PHE A 1 72 ? 30.908 -20.451 -29.738 1.00 28.75 72 PHE A N 1
ATOM 561 C CA . PHE A 1 72 ? 31.373 -19.412 -30.679 1.00 28.75 72 PHE A CA 1
ATOM 562 C C . PHE A 1 72 ? 32.589 -18.682 -30.074 1.00 28.75 72 PHE A C 1
ATOM 564 O O . PHE A 1 72 ? 32.583 -17.496 -29.765 1.00 28.75 72 PHE A O 1
ATOM 571 N N . VAL A 1 73 ? 33.652 -19.444 -29.849 1.00 37.56 73 VAL A N 1
ATOM 572 C CA . VAL A 1 73 ? 35.028 -18.941 -29.834 1.00 37.56 73 VAL A CA 1
ATOM 573 C C . VAL A 1 73 ? 35.735 -19.785 -30.888 1.00 37.56 73 VAL A C 1
ATOM 575 O O . VAL A 1 73 ? 35.463 -20.980 -30.965 1.00 37.56 73 VAL A O 1
ATOM 578 N N . VAL A 1 74 ? 36.611 -19.161 -31.678 1.00 36.34 74 VAL A N 1
ATOM 579 C CA . VAL A 1 74 ? 37.307 -19.688 -32.871 1.00 36.34 74 VAL A CA 1
ATOM 580 C C . VAL A 1 74 ? 36.584 -19.395 -34.191 1.00 36.34 74 VAL A C 1
ATOM 582 O O . VAL A 1 74 ? 36.004 -20.283 -34.798 1.00 36.34 74 VAL A O 1
ATOM 585 N N . TRP A 1 75 ? 36.687 -18.146 -34.663 1.00 29.11 75 TRP A N 1
ATOM 586 C CA . TRP A 1 75 ? 37.150 -17.850 -36.031 1.00 29.11 75 TRP A CA 1
ATOM 587 C C . TRP A 1 75 ? 37.415 -16.345 -36.194 1.00 29.11 75 TRP A C 1
ATOM 589 O O . TRP A 1 75 ? 36.482 -15.564 -36.347 1.00 29.11 75 TRP A O 1
ATOM 599 N N . SER A 1 76 ? 38.680 -15.922 -36.104 1.00 26.36 76 SER A N 1
ATOM 600 C CA . SER A 1 76 ? 39.203 -14.681 -36.710 1.00 26.36 76 SER A CA 1
ATOM 601 C C . SER A 1 76 ? 40.710 -14.596 -36.477 1.00 26.36 76 SER A C 1
ATOM 603 O O . SER A 1 76 ? 41.179 -14.093 -35.460 1.00 26.36 76 SER A O 1
ATOM 605 N N . LEU A 1 77 ? 41.462 -15.142 -37.427 1.00 29.73 77 LEU A N 1
ATOM 606 C CA . LEU A 1 77 ? 42.887 -14.913 -37.645 1.00 29.73 77 LEU A CA 1
ATOM 607 C C . LEU A 1 77 ? 43.156 -15.205 -39.127 1.00 29.73 77 LEU A C 1
ATOM 609 O O . LEU A 1 77 ? 42.617 -16.174 -39.658 1.00 29.73 77 LEU A O 1
ATOM 613 N N . SER A 1 78 ? 44.027 -14.395 -39.739 1.00 27.58 78 SER A N 1
ATOM 614 C CA . SER A 1 78 ? 44.440 -14.392 -41.158 1.00 27.58 78 SER A CA 1
ATOM 615 C C . SER A 1 78 ? 43.506 -13.556 -42.050 1.00 27.58 78 SER A C 1
ATOM 617 O O . SER A 1 78 ? 42.322 -13.838 -42.126 1.00 27.58 78 SER A O 1
ATOM 619 N N . THR A 1 79 ? 43.929 -12.473 -42.708 1.00 31.17 79 THR A N 1
ATOM 620 C CA . THR A 1 79 ? 45.138 -12.319 -43.537 1.00 31.17 79 THR A CA 1
ATOM 621 C C . THR A 1 79 ? 45.599 -10.851 -43.656 1.00 31.17 79 THR A C 1
ATOM 623 O O . THR A 1 79 ? 44.786 -9.948 -43.839 1.00 31.17 79 THR A O 1
ATOM 626 N N . ASN A 1 80 ? 46.920 -10.640 -43.630 1.00 34.41 80 ASN A N 1
ATOM 627 C CA . ASN A 1 80 ? 47.631 -9.419 -44.046 1.00 34.41 80 ASN A CA 1
ATOM 628 C C . ASN A 1 80 ? 47.479 -9.127 -45.556 1.00 34.41 80 ASN A C 1
ATOM 630 O O . ASN A 1 80 ? 47.380 -10.082 -46.328 1.00 34.41 80 ASN A O 1
ATOM 634 N N . PRO A 1 81 ? 47.679 -7.869 -46.001 1.00 41.94 81 PRO A N 1
ATOM 635 C CA . PRO A 1 81 ? 48.199 -7.570 -47.336 1.00 41.94 81 PRO A CA 1
ATOM 636 C C . PRO A 1 81 ? 49.590 -6.884 -47.289 1.00 41.94 81 PRO A C 1
ATOM 638 O O . PRO A 1 81 ? 49.817 -6.019 -46.441 1.00 41.94 81 PRO A O 1
ATOM 641 N N . PRO A 1 82 ? 50.527 -7.224 -48.198 1.00 42.47 82 PRO A N 1
ATOM 642 C CA . PRO A 1 82 ? 51.744 -6.451 -48.461 1.00 42.47 82 PRO A CA 1
ATOM 643 C C . PRO A 1 82 ? 51.710 -5.748 -49.851 1.00 42.47 82 PRO A C 1
ATOM 645 O O . PRO A 1 82 ? 50.761 -5.949 -50.611 1.00 42.47 82 PRO A O 1
ATOM 648 N N . PRO A 1 83 ? 52.696 -4.876 -50.167 1.00 55.22 83 PRO A N 1
ATOM 649 C CA . PRO A 1 83 ? 52.507 -3.621 -50.918 1.00 55.22 83 PRO A CA 1
ATOM 650 C C . PRO A 1 83 ? 53.189 -3.606 -52.307 1.00 55.22 83 PRO A C 1
ATOM 652 O O . PRO A 1 83 ? 53.800 -4.601 -52.673 1.00 55.22 83 PRO A O 1
ATOM 655 N N . LEU A 1 84 ? 53.130 -2.471 -53.038 1.00 30.16 84 LEU A N 1
ATOM 656 C CA . LEU A 1 84 ? 54.265 -1.761 -53.696 1.00 30.16 84 LEU A CA 1
ATOM 657 C C . LEU A 1 84 ? 53.902 -0.964 -54.991 1.00 30.16 84 LEU A C 1
ATOM 659 O O . LEU A 1 84 ? 53.365 -1.516 -55.941 1.00 30.16 84 LEU A O 1
ATOM 663 N N . PHE A 1 85 ? 54.377 0.296 -54.999 1.00 28.78 85 PHE A N 1
ATOM 664 C CA . PHE A 1 85 ? 54.999 1.138 -56.055 1.00 28.78 85 PHE A CA 1
ATOM 665 C C . PHE A 1 85 ? 54.242 1.712 -57.273 1.00 28.78 85 PHE A C 1
ATOM 667 O O . PHE A 1 85 ? 53.810 1.016 -58.181 1.00 28.78 85 PHE A O 1
ATOM 674 N N . ASP A 1 86 ? 54.277 3.055 -57.289 1.00 28.25 86 ASP A N 1
ATOM 675 C CA . ASP A 1 86 ? 54.760 3.976 -58.332 1.00 28.25 86 ASP A CA 1
ATOM 676 C C . ASP A 1 86 ? 54.457 3.701 -59.810 1.00 28.25 86 ASP A C 1
ATOM 678 O O . ASP A 1 86 ? 55.002 2.796 -60.434 1.00 28.25 86 ASP A O 1
ATOM 682 N N . THR A 1 87 ? 53.802 4.678 -60.446 1.00 31.14 87 THR A N 1
ATOM 683 C CA . THR A 1 87 ? 54.438 5.448 -61.535 1.00 31.14 87 THR A CA 1
ATOM 684 C C . THR A 1 87 ? 53.642 6.718 -61.847 1.00 31.14 87 THR A C 1
ATOM 686 O O . THR A 1 87 ? 52.651 6.720 -62.568 1.00 31.14 87 THR A O 1
ATOM 689 N N . GLN A 1 88 ? 54.126 7.846 -61.331 1.00 33.94 88 GLN A N 1
ATOM 690 C CA . GLN A 1 88 ? 53.912 9.165 -61.923 1.00 33.94 88 GLN A CA 1
ATOM 691 C C . GLN A 1 88 ? 55.065 9.424 -62.897 1.00 33.94 88 GLN A C 1
ATOM 693 O O . GLN A 1 88 ? 56.215 9.492 -62.464 1.00 33.94 88 GLN A O 1
ATOM 698 N N . LYS A 1 89 ? 54.778 9.583 -64.197 1.00 32.34 89 LYS A N 1
ATOM 699 C CA . LYS A 1 89 ? 55.564 10.435 -65.109 1.00 32.34 89 LYS A CA 1
ATOM 700 C C . LYS A 1 89 ? 54.880 10.625 -66.474 1.00 32.34 89 LYS A C 1
ATOM 702 O O . LYS A 1 89 ? 54.738 9.679 -67.237 1.00 32.34 89 LYS A O 1
ATOM 707 N N . LYS A 1 90 ? 54.690 11.916 -66.777 1.00 34.56 90 LYS A N 1
ATOM 708 C CA . LYS A 1 90 ? 54.912 12.618 -68.058 1.00 34.56 90 LYS A CA 1
ATOM 709 C C . LYS A 1 90 ? 53.756 12.786 -69.057 1.00 34.56 9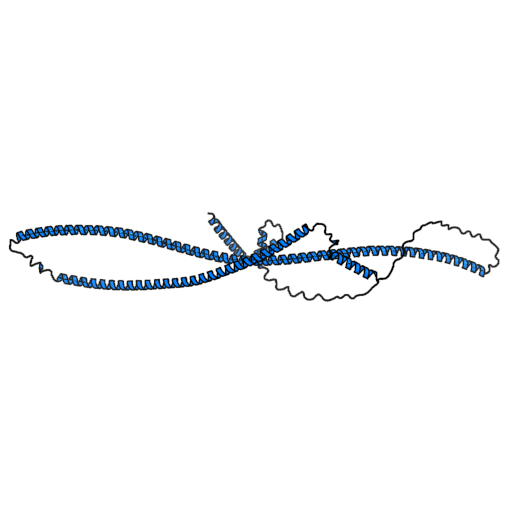0 LYS A C 1
ATOM 711 O O . LYS A 1 90 ? 53.393 11.880 -69.788 1.00 34.56 90 LYS A O 1
ATOM 716 N N . ASN A 1 91 ? 53.382 14.067 -69.143 1.00 29.83 91 ASN A N 1
ATOM 717 C CA . ASN A 1 91 ? 53.451 14.950 -70.317 1.00 29.83 91 ASN A CA 1
ATOM 718 C C . ASN A 1 91 ? 52.525 14.682 -71.511 1.00 29.83 91 ASN A C 1
ATOM 720 O O . ASN A 1 91 ? 52.751 13.784 -72.308 1.00 29.83 91 ASN A O 1
ATOM 724 N N . LEU A 1 92 ? 51.533 15.570 -71.636 1.00 33.12 92 LEU A N 1
ATOM 725 C CA . LEU A 1 92 ? 51.489 16.713 -72.570 1.00 33.12 92 LEU A CA 1
ATOM 726 C C . LEU A 1 92 ? 52.076 16.524 -73.990 1.00 33.12 92 LEU A C 1
ATOM 728 O O . LEU A 1 92 ? 53.225 16.116 -74.138 1.00 33.12 92 LEU A O 1
ATOM 732 N N . ILE A 1 93 ? 51.335 17.092 -74.963 1.00 30.06 93 ILE A N 1
ATOM 733 C CA . ILE A 1 93 ? 51.617 17.310 -76.405 1.00 30.06 93 ILE A CA 1
ATOM 734 C C . ILE A 1 93 ? 51.124 16.096 -77.240 1.00 30.06 93 ILE A C 1
ATOM 736 O O . ILE A 1 93 ? 51.574 14.984 -77.023 1.00 30.06 93 ILE A O 1
ATOM 740 N N . ILE A 1 94 ? 50.127 16.171 -78.139 1.00 29.48 94 ILE A N 1
ATOM 741 C CA . ILE A 1 94 ? 49.921 17.073 -79.290 1.00 29.48 94 ILE A CA 1
ATOM 742 C C . ILE A 1 94 ? 48.415 17.212 -79.599 1.00 29.48 94 ILE A C 1
ATOM 744 O O . ILE A 1 94 ? 47.694 16.220 -79.693 1.00 29.48 94 ILE A O 1
ATOM 748 N N . LEU A 1 95 ? 47.969 18.454 -79.816 1.00 32.09 95 LEU A N 1
ATOM 749 C CA . LEU A 1 95 ? 46.701 18.806 -80.459 1.00 32.09 95 LEU A CA 1
ATOM 750 C C . LEU A 1 95 ? 46.859 18.667 -81.982 1.00 32.09 95 LEU A C 1
ATOM 752 O O . LEU A 1 95 ? 47.692 19.330 -82.592 1.00 32.09 95 LEU A O 1
ATOM 756 N N . MET A 1 96 ? 46.067 17.751 -82.530 1.00 29.28 96 MET A N 1
ATOM 757 C CA . MET A 1 96 ? 45.314 17.800 -83.786 1.00 29.28 96 MET A CA 1
ATOM 758 C C . MET A 1 96 ? 45.801 18.722 -84.918 1.00 29.28 96 MET A C 1
ATOM 760 O O . MET A 1 96 ? 45.682 19.945 -84.879 1.00 29.28 96 MET A O 1
ATOM 764 N N . SER A 1 97 ? 46.207 18.059 -85.996 1.00 30.14 97 SER A N 1
ATOM 765 C CA . SER A 1 97 ? 46.155 18.519 -87.379 1.00 30.14 97 SER A CA 1
ATOM 766 C C . SER A 1 97 ? 44.752 18.997 -87.778 1.00 30.14 97 SER A C 1
ATOM 768 O O . SER A 1 97 ? 43.785 18.268 -87.566 1.00 30.14 97 SER A O 1
ATOM 770 N N . ILE A 1 98 ? 44.664 20.149 -88.451 1.00 30.64 98 ILE A N 1
ATOM 771 C CA . ILE A 1 98 ? 43.583 20.500 -89.389 1.00 30.64 98 ILE A CA 1
ATOM 772 C C . ILE A 1 98 ? 44.196 21.295 -90.553 1.00 30.64 98 ILE A C 1
ATOM 774 O O . ILE A 1 98 ? 44.718 22.385 -90.341 1.00 30.64 98 ILE A O 1
ATOM 778 N N . LEU A 1 99 ? 44.165 20.703 -91.749 1.00 30.33 99 LEU A N 1
ATOM 779 C CA . LEU A 1 99 ? 43.625 21.235 -93.017 1.00 30.33 99 LEU A CA 1
ATOM 780 C C . LEU A 1 99 ? 43.866 20.139 -94.080 1.00 30.33 99 LEU A C 1
ATOM 782 O O . LEU A 1 99 ? 45.006 19.753 -94.329 1.00 30.33 99 LEU A O 1
ATOM 786 N N . GLU A 1 100 ? 42.817 19.393 -94.439 1.00 29.88 100 GLU A N 1
ATOM 787 C CA . GLU A 1 100 ? 42.050 19.540 -95.698 1.00 29.88 100 GLU A CA 1
ATOM 788 C C . GLU A 1 100 ? 42.897 19.261 -96.951 1.00 29.88 100 GLU A C 1
ATOM 790 O O . GLU A 1 100 ? 43.817 19.989 -97.301 1.00 29.88 100 GLU A O 1
ATOM 795 N N . GLU A 1 101 ? 42.763 18.062 -97.521 1.00 29.08 101 GLU A N 1
ATOM 796 C CA . GLU A 1 101 ? 41.802 17.716 -98.588 1.00 29.08 101 GLU A CA 1
ATOM 797 C C . GLU A 1 101 ? 42.049 18.447 -99.918 1.00 29.08 101 GLU A C 1
ATOM 799 O O . GLU A 1 101 ? 41.612 19.574 -100.126 1.00 29.08 101 GLU A O 1
ATOM 804 N N . LYS A 1 102 ? 42.609 17.716 -100.895 1.00 28.72 102 LYS A N 1
ATOM 805 C CA . LYS A 1 102 ? 41.920 17.522 -102.180 1.00 28.72 102 LYS A CA 1
ATOM 806 C C . LYS A 1 102 ? 42.461 16.300 -102.940 1.00 28.72 102 LYS A C 1
ATOM 808 O O . LYS A 1 102 ? 43.677 16.149 -103.052 1.00 28.72 102 LYS A O 1
ATOM 813 N N . PRO A 1 103 ? 41.585 15.435 -103.479 1.00 37.78 103 PRO A N 1
ATOM 814 C CA . PRO A 1 103 ? 41.967 14.254 -104.240 1.00 37.78 103 PRO A CA 1
ATOM 815 C C . PRO A 1 103 ? 42.032 14.570 -105.737 1.00 37.78 103 PRO A C 1
ATOM 817 O O . PRO A 1 103 ? 41.286 15.413 -106.234 1.00 37.78 103 PRO A O 1
ATOM 820 N N . SER A 1 104 ? 42.869 13.853 -106.488 1.00 30.00 104 SER A N 1
ATOM 821 C CA . SER A 1 104 ? 42.668 13.683 -107.930 1.00 30.00 104 SER A CA 1
ATOM 822 C C . SER A 1 104 ? 43.359 12.427 -108.455 1.00 30.00 104 SER A C 1
ATOM 824 O O . SER A 1 104 ? 44.579 12.329 -108.501 1.00 30.00 104 SER A O 1
ATOM 826 N N . SER A 1 105 ? 42.487 11.510 -108.868 1.00 29.59 105 SER A N 1
ATOM 827 C CA . SER A 1 105 ? 42.538 10.737 -110.108 1.00 29.59 105 SER A CA 1
ATOM 828 C C . SER A 1 105 ? 43.588 9.641 -110.272 1.00 29.59 105 SER A C 1
ATOM 830 O O . SER A 1 105 ? 44.702 9.835 -110.747 1.00 29.59 105 SER A O 1
ATOM 832 N N . SER A 1 106 ? 43.093 8.429 -110.019 1.00 30.64 106 SER A N 1
ATOM 833 C CA . SER A 1 106 ? 43.360 7.219 -110.792 1.00 30.64 106 SER A CA 1
ATOM 834 C C . SER A 1 106 ? 43.531 7.476 -112.293 1.00 30.64 106 SER A C 1
ATOM 836 O O . SER A 1 106 ? 42.663 8.063 -112.933 1.00 30.64 106 SER A O 1
ATOM 838 N N . SER A 1 107 ? 44.570 6.887 -112.877 1.00 29.88 107 SER A N 1
ATOM 839 C CA . SER A 1 107 ? 44.452 6.204 -114.168 1.00 29.88 107 SER A CA 1
ATOM 840 C C . SER A 1 107 ? 45.447 5.045 -114.205 1.00 29.88 107 SER A C 1
ATOM 842 O O . SER A 1 107 ? 46.659 5.202 -114.315 1.00 29.88 107 SER A O 1
ATOM 844 N N . SER A 1 108 ? 44.908 3.848 -114.015 1.00 31.22 108 SER A N 1
ATOM 845 C CA . SER A 1 108 ? 45.473 2.625 -114.559 1.00 31.22 108 SER A CA 1
ATOM 846 C C . SER A 1 108 ? 45.040 2.498 -116.024 1.00 31.22 108 SER A C 1
ATOM 848 O O . SER A 1 108 ? 44.082 3.152 -116.431 1.00 31.22 108 SER A O 1
ATOM 850 N N . TRP A 1 109 ? 45.704 1.586 -116.736 1.00 29.16 109 TRP A N 1
ATOM 851 C CA . TRP A 1 109 ? 45.305 0.894 -117.970 1.00 29.16 109 TRP A CA 1
ATOM 852 C C . TRP A 1 109 ? 46.197 1.125 -119.204 1.00 29.16 109 TRP A C 1
ATOM 854 O O . TRP A 1 109 ? 46.416 2.234 -119.674 1.00 29.16 109 TRP A O 1
ATOM 864 N N . LEU A 1 110 ? 46.605 -0.040 -119.723 1.00 34.50 110 LEU A N 1
ATOM 865 C CA . LEU A 1 110 ? 47.104 -0.394 -121.052 1.00 34.50 110 LEU A CA 1
ATOM 866 C C . LEU A 1 110 ? 48.592 -0.195 -121.350 1.00 34.50 110 LEU A C 1
ATOM 868 O O . LEU A 1 110 ? 49.058 0.781 -121.926 1.00 34.50 110 LEU A O 1
ATOM 872 N N . ALA A 1 111 ? 49.303 -1.285 -121.051 1.00 33.66 111 ALA A N 1
ATOM 873 C CA . ALA A 1 111 ? 50.330 -1.832 -121.916 1.00 33.66 111 ALA A CA 1
ATOM 874 C C . ALA A 1 111 ? 49.930 -1.747 -123.403 1.00 33.66 111 ALA A C 1
ATOM 876 O O . ALA A 1 111 ? 48.843 -2.163 -123.803 1.00 33.66 111 ALA A O 1
ATOM 877 N N . SER A 1 112 ? 50.844 -1.251 -124.225 1.00 34.84 112 SER A N 1
ATOM 878 C CA . SER A 1 112 ? 50.933 -1.593 -125.641 1.00 34.84 112 SER A CA 1
ATOM 879 C C . SER A 1 112 ? 52.407 -1.599 -126.000 1.00 34.84 112 SER A C 1
ATOM 881 O O . SER A 1 112 ? 53.070 -0.578 -126.158 1.00 34.84 112 SER A O 1
ATOM 883 N N . GLU A 1 113 ? 52.913 -2.820 -125.984 1.00 34.06 113 GLU A N 1
ATOM 884 C CA . GLU A 1 113 ? 54.239 -3.249 -126.368 1.00 34.06 113 GLU A CA 1
ATOM 885 C C . GLU A 1 113 ? 54.291 -3.204 -127.902 1.00 34.06 113 GLU A C 1
ATOM 887 O O . GLU A 1 113 ? 53.779 -4.087 -128.581 1.00 34.06 113 GLU A O 1
ATOM 892 N N . ALA A 1 114 ? 54.832 -2.122 -128.466 1.00 37.94 114 ALA A N 1
ATOM 893 C CA . ALA A 1 114 ? 55.147 -2.054 -129.888 1.00 37.94 114 ALA A CA 1
ATOM 894 C C . ALA A 1 114 ? 56.539 -2.657 -130.096 1.00 37.94 114 ALA A C 1
ATOM 896 O O . ALA A 1 114 ? 57.572 -2.008 -129.920 1.00 37.94 114 ALA A O 1
ATOM 897 N N . THR A 1 115 ? 56.543 -3.947 -130.417 1.00 33.12 115 THR A N 1
ATOM 898 C CA . THR A 1 115 ? 57.711 -4.739 -130.789 1.00 33.12 115 THR A CA 1
ATOM 899 C C . THR A 1 115 ? 58.295 -4.216 -132.104 1.00 33.12 115 THR A C 1
ATOM 901 O O . THR A 1 115 ? 57.805 -4.521 -133.188 1.00 33.12 115 THR A O 1
ATOM 904 N N . SER A 1 116 ? 59.364 -3.425 -132.016 1.00 34.34 116 SER A N 1
ATOM 905 C CA . SER A 1 116 ? 60.246 -3.138 -133.150 1.00 34.34 116 SER A CA 1
ATOM 906 C C . SER A 1 116 ? 61.143 -4.352 -133.389 1.00 34.34 116 SER A C 1
ATOM 908 O O . SER A 1 116 ? 62.136 -4.551 -132.691 1.00 34.34 116 SER A O 1
ATOM 910 N N . VAL A 1 117 ? 60.765 -5.166 -134.373 1.00 38.12 117 VAL A N 1
ATOM 911 C CA . VAL A 1 117 ? 61.551 -6.279 -134.913 1.00 38.12 117 VAL A CA 1
ATOM 912 C C . VAL A 1 117 ? 62.791 -5.721 -135.618 1.00 38.12 117 VAL A C 1
ATOM 914 O O . VAL A 1 117 ? 62.693 -5.127 -136.687 1.00 38.12 117 VAL A O 1
ATOM 917 N N . ILE A 1 118 ? 63.960 -5.926 -135.012 1.00 41.06 118 ILE A N 1
ATOM 918 C CA . ILE A 1 118 ? 65.286 -5.831 -135.640 1.00 41.06 118 ILE A CA 1
ATOM 919 C C . ILE A 1 118 ? 65.965 -7.191 -135.387 1.00 41.06 118 ILE A C 1
ATOM 921 O O . ILE A 1 118 ? 65.771 -7.762 -134.311 1.00 41.06 118 ILE A O 1
ATOM 925 N N . PRO A 1 119 ? 66.623 -7.784 -136.402 1.00 43.38 119 PRO A N 1
ATOM 926 C CA . PRO A 1 119 ? 66.735 -9.230 -136.553 1.00 43.38 119 PRO A CA 1
ATOM 927 C C . PRO A 1 119 ? 67.685 -9.870 -135.544 1.00 43.38 119 PRO A C 1
ATOM 929 O O . PRO A 1 119 ? 68.557 -9.212 -134.983 1.00 43.38 119 PRO A O 1
ATOM 932 N N . ALA A 1 120 ? 67.496 -11.180 -135.369 1.00 43.88 120 ALA A N 1
ATOM 933 C CA . ALA A 1 120 ? 68.305 -12.101 -134.584 1.00 43.88 120 ALA A CA 1
ATOM 934 C C . ALA A 1 120 ? 69.800 -12.037 -134.954 1.00 43.88 120 ALA A C 1
ATOM 936 O O . ALA A 1 120 ? 70.311 -12.851 -135.715 1.00 43.88 120 ALA A O 1
ATOM 937 N N . GLY A 1 121 ? 70.494 -11.053 -134.397 1.00 39.78 121 GLY A N 1
ATOM 938 C CA . GLY A 1 121 ? 71.870 -11.173 -133.949 1.00 39.78 121 GLY A CA 1
ATOM 939 C C . GLY A 1 121 ? 71.810 -11.391 -132.445 1.00 39.78 121 GLY A C 1
ATOM 940 O O . GLY A 1 121 ? 71.001 -10.748 -131.779 1.00 39.78 121 GLY A O 1
ATOM 941 N N . GLU A 1 122 ? 72.582 -12.353 -131.946 1.00 48.03 122 GLU A N 1
ATOM 942 C CA . GLU A 1 122 ? 72.751 -12.689 -130.531 1.00 48.03 122 GLU A CA 1
ATOM 943 C C . GLU A 1 122 ? 72.492 -11.483 -129.616 1.00 48.03 122 GLU A C 1
ATOM 945 O O . GLU A 1 122 ? 73.313 -10.572 -129.509 1.00 48.03 122 GLU A O 1
ATOM 950 N N . ILE A 1 123 ? 71.320 -11.456 -128.965 1.00 50.34 123 ILE A N 1
ATOM 951 C CA . ILE A 1 123 ? 71.145 -10.591 -127.803 1.00 50.34 123 ILE A CA 1
ATOM 952 C C . ILE A 1 123 ? 72.123 -11.164 -126.796 1.00 50.34 123 ILE A C 1
ATOM 954 O O . ILE A 1 123 ? 71.886 -12.252 -126.266 1.00 50.34 123 ILE A O 1
ATOM 958 N N . ASP A 1 124 ? 73.229 -10.446 -126.621 1.00 51.94 124 ASP A N 1
ATOM 959 C CA . ASP A 1 124 ? 74.258 -10.695 -125.625 1.00 51.94 124 ASP A CA 1
ATOM 960 C C . ASP A 1 124 ? 73.593 -11.275 -124.361 1.00 51.94 124 ASP A C 1
ATOM 962 O O . ASP A 1 124 ? 72.662 -10.647 -123.833 1.00 51.94 124 ASP A O 1
ATOM 966 N N . PRO A 1 125 ? 73.976 -12.480 -123.894 1.00 64.75 125 PRO A N 1
ATOM 967 C CA . PRO A 1 125 ? 73.418 -13.095 -122.690 1.00 64.75 125 PRO A CA 1
ATOM 968 C C . PRO A 1 125 ? 73.314 -12.118 -121.506 1.00 64.75 125 PRO A C 1
ATOM 970 O O . PRO A 1 125 ? 72.390 -12.217 -120.696 1.00 64.75 125 PRO A O 1
ATOM 973 N N . LEU A 1 126 ? 74.203 -11.118 -121.461 1.00 69.62 126 LEU A N 1
ATOM 974 C CA . LEU A 1 126 ? 74.206 -10.029 -120.488 1.00 69.62 126 LEU A CA 1
ATOM 975 C C . LEU A 1 126 ? 73.013 -9.061 -120.630 1.00 69.62 126 LEU A C 1
ATOM 977 O O . LEU A 1 126 ? 72.457 -8.623 -119.625 1.00 69.62 126 LEU A O 1
ATOM 981 N N . LEU A 1 127 ? 72.558 -8.741 -121.846 1.00 70.00 127 LEU A N 1
ATOM 982 C CA . LEU A 1 127 ? 71.421 -7.839 -122.090 1.00 70.00 127 LEU A CA 1
ATOM 983 C C . LEU A 1 127 ? 70.064 -8.484 -121.755 1.00 70.00 127 LEU A C 1
ATOM 985 O O . LEU A 1 127 ? 69.157 -7.798 -121.272 1.00 70.00 127 LEU A O 1
ATOM 989 N N . LYS A 1 128 ? 69.918 -9.801 -121.962 1.00 77.19 128 LYS A N 1
ATOM 990 C CA . LYS A 1 128 ? 68.711 -10.555 -121.572 1.00 77.19 128 LYS A CA 1
ATOM 991 C C . LYS A 1 128 ? 68.573 -10.644 -120.047 1.00 77.19 128 LYS A C 1
ATOM 993 O O . LYS A 1 128 ? 67.494 -10.358 -119.526 1.00 77.19 128 LYS A O 1
ATOM 998 N N . ASP A 1 129 ? 69.670 -10.945 -119.347 1.00 81.25 129 ASP A N 1
ATOM 999 C CA . ASP A 1 129 ? 69.746 -10.943 -117.877 1.00 81.25 129 ASP A CA 1
ATOM 1000 C C . ASP A 1 129 ? 69.449 -9.548 -117.294 1.00 81.25 129 ASP A C 1
ATOM 1002 O O . ASP A 1 129 ? 68.683 -9.412 -116.339 1.00 81.25 129 ASP A O 1
ATOM 1006 N N . LEU A 1 130 ? 69.955 -8.479 -117.923 1.00 84.00 130 LEU A N 1
ATOM 1007 C CA . LEU A 1 130 ? 69.638 -7.102 -117.528 1.00 84.00 130 LEU A CA 1
ATOM 1008 C C . LEU A 1 130 ? 68.143 -6.773 -117.657 1.00 84.00 130 LEU A C 1
ATOM 1010 O O . LEU A 1 130 ? 67.586 -6.105 -116.782 1.00 84.00 130 LEU A O 1
ATOM 1014 N N . ASN A 1 131 ? 67.465 -7.237 -118.710 1.00 81.50 131 ASN A N 1
ATOM 1015 C CA . ASN A 1 131 ? 66.024 -7.022 -118.859 1.00 81.50 131 ASN A CA 1
ATOM 1016 C C . ASN A 1 131 ? 65.205 -7.842 -117.845 1.00 81.50 131 ASN A C 1
ATOM 1018 O O . ASN A 1 131 ? 64.237 -7.330 -117.280 1.00 81.50 131 ASN A O 1
ATOM 1022 N N . GLU A 1 132 ? 65.609 -9.080 -117.556 1.00 84.56 132 GLU A N 1
ATOM 1023 C CA . GLU A 1 132 ? 64.968 -9.926 -116.544 1.00 84.56 132 GLU A CA 1
ATOM 1024 C C . GLU A 1 132 ? 65.136 -9.350 -115.129 1.00 84.56 132 GLU A C 1
ATOM 1026 O O . GLU A 1 132 ? 64.147 -9.216 -114.401 1.00 84.56 132 GLU A O 1
ATOM 1031 N N . LYS A 1 133 ? 66.341 -8.873 -114.783 1.00 88.56 133 LYS A N 1
ATOM 1032 C CA . LYS A 1 133 ? 66.620 -8.120 -113.547 1.00 88.56 133 LYS A CA 1
ATOM 1033 C C . LYS A 1 133 ? 65.849 -6.805 -113.468 1.00 88.56 133 LYS A C 1
ATOM 1035 O O . LYS A 1 133 ? 65.346 -6.444 -112.408 1.00 88.56 133 LYS A O 1
ATOM 1040 N N . LYS A 1 134 ? 65.696 -6.083 -114.582 1.00 88.81 134 LYS A N 1
ATOM 1041 C CA . LYS A 1 134 ? 64.884 -4.855 -114.641 1.00 88.81 134 LYS A CA 1
ATOM 1042 C C . LYS A 1 134 ? 63.406 -5.146 -114.383 1.00 88.81 134 LYS A C 1
ATOM 1044 O O . LYS A 1 134 ? 62.753 -4.386 -113.667 1.00 88.81 134 LYS A O 1
ATOM 1049 N N . GLN A 1 135 ? 62.866 -6.223 -114.950 1.00 88.06 135 GLN A N 1
ATOM 1050 C CA . GLN A 1 135 ? 61.473 -6.616 -114.734 1.00 88.06 135 GLN A CA 1
ATOM 1051 C C . GLN A 1 135 ? 61.246 -7.187 -113.328 1.00 88.06 135 GLN A C 1
ATOM 1053 O O . GLN A 1 135 ? 60.238 -6.860 -112.705 1.00 88.06 135 GLN A O 1
ATOM 1058 N N . SER A 1 136 ? 62.174 -7.981 -112.783 1.00 89.12 136 SER A N 1
ATOM 1059 C CA . SER A 1 136 ? 62.092 -8.457 -111.396 1.00 89.12 136 SER A CA 1
ATOM 1060 C C . SER A 1 136 ? 62.184 -7.302 -110.400 1.00 89.12 136 SER A C 1
ATOM 1062 O O . SER A 1 136 ? 61.359 -7.221 -109.496 1.00 89.12 136 SER A O 1
ATOM 1064 N N . PHE A 1 137 ? 63.077 -6.335 -110.629 1.00 93.56 137 PHE A N 1
ATOM 1065 C CA . PHE A 1 137 ? 63.144 -5.107 -109.842 1.00 93.56 137 PHE A CA 1
ATOM 1066 C C . PHE A 1 137 ? 61.827 -4.326 -109.897 1.00 93.56 137 PHE A C 1
ATOM 1068 O O . PHE A 1 137 ? 61.313 -3.933 -108.856 1.00 93.56 137 PHE A O 1
ATOM 1075 N N . ARG A 1 138 ? 61.222 -4.156 -111.082 1.00 92.75 138 ARG A N 1
ATOM 1076 C CA . ARG A 1 138 ? 59.902 -3.512 -111.211 1.00 92.75 138 ARG A CA 1
ATOM 1077 C C . ARG A 1 138 ? 58.822 -4.239 -110.408 1.00 92.75 138 ARG A C 1
ATOM 1079 O O . ARG A 1 138 ? 58.070 -3.576 -109.701 1.00 92.75 138 ARG A O 1
ATOM 1086 N N . ARG A 1 139 ? 58.763 -5.574 -110.470 1.00 93.44 139 ARG A N 1
ATOM 1087 C CA . ARG A 1 139 ? 57.819 -6.373 -109.664 1.00 93.44 139 ARG A CA 1
ATOM 1088 C C . ARG A 1 139 ? 58.082 -6.224 -108.165 1.00 93.44 139 ARG A C 1
ATOM 1090 O O . ARG A 1 139 ? 57.132 -6.022 -107.421 1.00 93.44 139 ARG A O 1
ATOM 1097 N N . ASN A 1 140 ? 59.344 -6.237 -107.737 1.00 94.88 140 ASN A N 1
ATOM 1098 C CA . ASN A 1 140 ? 59.729 -6.051 -106.335 1.00 94.88 140 ASN A CA 1
ATOM 1099 C C . ASN A 1 140 ? 59.377 -4.649 -105.825 1.00 94.88 140 ASN A C 1
ATOM 1101 O O . ASN A 1 140 ? 58.872 -4.518 -104.719 1.00 94.88 140 ASN A O 1
ATOM 1105 N N . VAL A 1 141 ? 59.581 -3.606 -106.635 1.00 95.25 141 VAL A N 1
ATOM 1106 C CA . VAL A 1 141 ? 59.177 -2.232 -106.295 1.00 95.25 141 VAL A CA 1
ATOM 1107 C C . VAL A 1 141 ? 57.655 -2.126 -106.169 1.00 95.25 141 VAL A C 1
ATOM 1109 O O . VAL A 1 141 ? 57.166 -1.492 -105.238 1.00 95.25 141 VAL A O 1
ATOM 1112 N N . VAL A 1 142 ? 56.897 -2.772 -107.061 1.00 94.75 142 VAL A N 1
ATOM 1113 C CA . VAL A 1 142 ? 55.428 -2.824 -106.970 1.00 94.75 142 VAL A CA 1
ATOM 1114 C C . VAL A 1 142 ? 54.967 -3.620 -105.739 1.00 94.75 142 VAL A C 1
ATOM 1116 O O . VAL A 1 142 ? 54.064 -3.158 -105.044 1.00 94.75 142 VAL A O 1
ATOM 1119 N N . SER A 1 143 ? 55.602 -4.757 -105.423 1.00 94.94 143 SER A N 1
ATOM 1120 C CA . SER A 1 143 ? 55.329 -5.551 -104.208 1.00 94.94 143 SER A CA 1
ATOM 1121 C C . SER A 1 143 ? 55.606 -4.744 -102.944 1.00 94.94 143 SER A C 1
ATOM 1123 O O . SER A 1 143 ? 54.740 -4.622 -102.086 1.00 94.94 143 SER A O 1
ATOM 1125 N N . LEU A 1 144 ? 56.770 -4.093 -102.875 1.00 95.44 144 LEU A N 1
ATOM 1126 C CA . LEU A 1 144 ? 57.152 -3.244 -101.752 1.00 95.44 144 LEU A CA 1
ATOM 1127 C C . LEU A 1 144 ? 56.183 -2.067 -101.576 1.00 95.44 144 LEU A C 1
ATOM 1129 O O . LEU A 1 144 ? 55.831 -1.719 -100.453 1.00 95.44 144 LEU A O 1
ATOM 1133 N N . ALA A 1 145 ? 55.711 -1.459 -102.667 1.00 94.00 145 ALA A N 1
ATOM 1134 C CA . ALA A 1 145 ? 54.701 -0.404 -102.600 1.00 94.00 145 ALA A CA 1
ATOM 1135 C C . ALA A 1 145 ? 53.350 -0.921 -102.068 1.00 94.00 145 ALA A C 1
ATOM 1137 O O . ALA A 1 145 ? 52.679 -0.208 -101.317 1.00 94.00 145 ALA A O 1
ATOM 1138 N N . ALA A 1 146 ? 52.954 -2.147 -102.428 1.00 94.19 146 ALA A N 1
ATOM 1139 C CA . ALA A 1 146 ? 51.755 -2.792 -101.898 1.00 94.19 146 ALA A CA 1
ATOM 1140 C C . ALA A 1 146 ? 51.899 -3.126 -100.402 1.00 94.19 146 ALA A C 1
ATOM 1142 O O . ALA A 1 146 ? 51.008 -2.779 -99.629 1.00 94.19 146 ALA A O 1
ATOM 1143 N N . GLU A 1 147 ? 53.038 -3.685 -99.980 1.00 95.50 147 GLU A N 1
ATOM 1144 C CA . GLU A 1 147 ? 53.357 -3.969 -98.572 1.00 95.50 147 GLU A CA 1
ATOM 1145 C C . GLU A 1 147 ? 53.408 -2.687 -97.728 1.00 95.50 147 GLU A C 1
ATOM 1147 O O . GLU A 1 147 ? 52.814 -2.625 -96.655 1.00 95.50 147 GLU A O 1
ATOM 1152 N N . LEU A 1 148 ? 54.038 -1.613 -98.220 1.00 95.81 148 LEU A N 1
ATOM 1153 C CA . LEU A 1 148 ? 54.048 -0.315 -97.535 1.00 95.81 148 LEU A CA 1
ATOM 1154 C C . LEU A 1 148 ? 52.640 0.273 -97.402 1.00 95.81 148 LEU A C 1
ATOM 1156 O O . LEU A 1 148 ? 52.303 0.843 -96.361 1.00 95.81 148 LEU A O 1
ATOM 1160 N N . LYS A 1 149 ? 51.801 0.135 -98.438 1.00 96.44 149 LYS A N 1
ATOM 1161 C CA . LYS A 1 149 ? 50.397 0.555 -98.382 1.00 96.44 149 LYS A CA 1
ATOM 1162 C C . LYS A 1 149 ? 49.624 -0.267 -97.349 1.00 96.44 149 LYS A C 1
ATOM 1164 O O . LYS A 1 149 ? 48.884 0.319 -96.563 1.00 96.44 149 LYS A O 1
ATOM 1169 N N . GLU A 1 150 ? 49.818 -1.582 -97.313 1.00 96.81 150 GLU A N 1
ATOM 1170 C CA . GLU A 1 150 ? 49.190 -2.471 -96.334 1.00 96.81 150 GLU A CA 1
ATOM 1171 C C . GLU A 1 150 ? 49.620 -2.125 -94.902 1.00 96.81 150 GLU A C 1
ATOM 1173 O O . GLU A 1 150 ? 48.769 -1.893 -94.041 1.00 96.81 150 GLU A O 1
ATOM 1178 N N . VAL A 1 151 ? 50.926 -1.996 -94.646 1.00 96.69 151 VAL A N 1
ATOM 1179 C CA . VAL A 1 151 ? 51.467 -1.597 -93.338 1.00 96.69 151 VAL A CA 1
ATOM 1180 C C . VAL A 1 151 ? 50.908 -0.243 -92.912 1.00 96.69 151 VAL A C 1
ATOM 1182 O O . VAL A 1 151 ? 50.497 -0.094 -91.763 1.00 96.69 151 VAL A O 1
ATOM 1185 N N . ARG A 1 152 ? 50.796 0.722 -93.833 1.00 96.44 152 ARG A N 1
ATOM 1186 C CA . ARG A 1 152 ? 50.162 2.016 -93.551 1.00 96.44 152 ARG A CA 1
ATOM 1187 C C . ARG A 1 152 ? 48.694 1.857 -93.155 1.00 96.44 152 ARG A C 1
ATOM 1189 O O . ARG A 1 152 ? 48.283 2.459 -92.170 1.00 96.44 152 ARG A O 1
ATOM 1196 N N . THR A 1 153 ? 47.913 1.040 -93.869 1.00 95.62 153 THR A N 1
ATOM 1197 C CA . THR A 1 153 ? 46.502 0.792 -93.509 1.00 95.62 153 THR A CA 1
ATOM 1198 C C . THR A 1 153 ? 46.354 0.091 -92.156 1.00 95.62 153 THR A C 1
ATOM 1200 O O . THR A 1 153 ? 45.498 0.469 -91.353 1.00 95.62 153 THR A O 1
ATOM 1203 N N . ARG A 1 154 ? 47.230 -0.876 -91.853 1.00 96.81 154 ARG A N 1
ATOM 1204 C CA . ARG A 1 154 ? 47.274 -1.555 -90.553 1.00 96.81 154 ARG A CA 1
ATOM 1205 C C . ARG A 1 154 ? 47.639 -0.593 -89.429 1.00 96.81 154 ARG A C 1
ATOM 1207 O O . ARG A 1 154 ? 46.971 -0.614 -88.403 1.00 96.81 154 ARG A O 1
ATOM 1214 N N . LEU A 1 155 ? 48.629 0.276 -89.639 1.00 96.56 155 LEU A N 1
ATOM 1215 C CA . LEU A 1 155 ? 49.010 1.304 -88.672 1.00 96.56 155 LEU A CA 1
ATOM 1216 C C . LEU A 1 155 ? 47.837 2.250 -88.388 1.00 96.56 155 LEU A C 1
ATOM 1218 O O . LEU A 1 155 ? 47.500 2.454 -87.229 1.00 96.56 155 LEU A O 1
ATOM 1222 N N . THR A 1 156 ? 47.137 2.733 -89.422 1.00 95.50 156 THR A N 1
ATOM 1223 C CA . THR A 1 156 ? 45.961 3.600 -89.224 1.00 95.50 156 THR A CA 1
ATOM 1224 C C . THR A 1 156 ? 44.821 2.891 -88.487 1.00 95.50 156 THR A C 1
ATOM 1226 O O . THR A 1 156 ? 44.188 3.484 -87.617 1.00 95.50 156 THR A O 1
ATOM 1229 N N . SER A 1 157 ? 44.574 1.607 -88.776 1.00 96.19 157 SER A N 1
ATOM 1230 C CA . SER A 1 157 ? 43.578 0.810 -88.046 1.00 96.19 157 SER A CA 1
ATOM 1231 C C . SER A 1 157 ? 43.991 0.583 -86.591 1.00 96.19 157 SER A C 1
ATOM 1233 O O . SER A 1 157 ? 43.138 0.578 -85.705 1.00 96.19 157 SER A O 1
ATOM 1235 N N . GLN A 1 158 ? 45.285 0.390 -86.339 1.00 96.81 158 GLN A N 1
ATOM 1236 C CA . GLN A 1 158 ? 45.825 0.203 -85.000 1.00 96.81 158 GLN A CA 1
ATOM 1237 C C . GLN A 1 158 ? 45.706 1.491 -84.177 1.00 96.81 158 GLN A C 1
ATOM 1239 O O . GLN A 1 158 ? 45.217 1.445 -83.050 1.00 96.81 158 GLN A O 1
ATOM 1244 N N . GLU A 1 159 ? 46.059 2.642 -84.749 1.00 95.88 159 GLU A N 1
ATOM 1245 C CA . GLU A 1 159 ? 45.872 3.956 -84.124 1.00 95.88 159 GLU A CA 1
ATOM 1246 C C . GLU A 1 159 ? 44.395 4.203 -83.779 1.00 95.88 159 GLU A C 1
ATOM 1248 O O . GLU A 1 159 ? 44.076 4.565 -82.645 1.00 95.88 159 GLU A O 1
ATOM 1253 N N . GLN A 1 160 ? 43.475 3.912 -84.706 1.00 96.19 160 GLN A N 1
ATOM 1254 C CA . GLN A 1 160 ? 42.034 3.998 -84.448 1.00 96.19 160 GLN A CA 1
ATOM 1255 C C . GLN A 1 160 ? 41.596 3.072 -83.305 1.00 96.19 160 GLN A C 1
ATOM 1257 O O . GLN A 1 160 ? 40.892 3.517 -82.398 1.00 96.19 160 GLN A O 1
ATOM 1262 N N . SER A 1 161 ? 42.053 1.815 -83.281 1.00 96.44 161 SER A N 1
ATOM 1263 C CA . SER A 1 161 ? 41.720 0.883 -82.194 1.00 96.44 161 SER A CA 1
ATOM 1264 C C . SER A 1 161 ? 42.223 1.362 -80.826 1.00 96.44 161 SER A C 1
ATOM 1266 O O . SER A 1 161 ? 41.479 1.301 -79.850 1.00 96.44 161 SER A O 1
ATOM 1268 N N . TYR A 1 162 ? 43.426 1.944 -80.764 1.00 97.50 162 TYR A N 1
ATOM 1269 C CA . TYR A 1 162 ? 43.993 2.492 -79.533 1.00 97.50 162 TYR A CA 1
ATOM 1270 C C . TYR A 1 162 ? 43.211 3.718 -79.036 1.00 97.50 162 TYR A C 1
ATOM 1272 O O . TYR A 1 162 ? 42.938 3.855 -77.842 1.00 97.50 162 TYR A O 1
ATOM 1280 N N . THR A 1 163 ? 42.776 4.604 -79.939 1.00 96.75 163 THR A N 1
ATOM 1281 C CA . THR A 1 163 ? 41.920 5.746 -79.557 1.00 96.75 163 THR A CA 1
ATOM 1282 C C . THR A 1 163 ? 40.558 5.296 -79.018 1.00 96.75 163 THR A C 1
ATOM 1284 O O . THR A 1 163 ? 40.088 5.820 -78.008 1.00 96.75 163 THR A O 1
ATOM 1287 N N . LEU A 1 164 ? 39.949 4.273 -79.622 1.00 97.50 164 LEU A N 1
ATOM 1288 C CA . LEU A 1 164 ? 38.687 3.713 -79.139 1.00 97.50 164 LEU A CA 1
ATOM 1289 C C . LEU A 1 164 ? 38.842 3.025 -77.773 1.00 97.50 164 LEU A C 1
ATOM 1291 O O . LEU A 1 164 ? 38.008 3.209 -76.882 1.00 97.50 164 LEU A O 1
ATOM 1295 N N . GLU A 1 165 ? 39.911 2.250 -77.587 1.00 96.81 165 GLU A N 1
ATOM 1296 C CA . GLU A 1 165 ? 40.212 1.575 -76.323 1.00 96.81 165 GLU A CA 1
ATOM 1297 C C . GLU A 1 165 ? 40.465 2.585 -75.198 1.00 96.81 165 GLU A C 1
ATOM 1299 O O . GLU A 1 165 ? 39.895 2.468 -74.112 1.00 96.81 165 GLU A O 1
ATOM 1304 N N . THR A 1 166 ? 41.265 3.622 -75.460 1.00 96.56 166 THR A N 1
ATOM 1305 C CA . THR A 1 166 ? 41.542 4.676 -74.472 1.00 96.56 166 THR A CA 1
ATOM 1306 C C . THR A 1 166 ? 40.279 5.431 -74.066 1.00 96.56 166 THR A C 1
ATOM 1308 O O . THR A 1 166 ? 40.083 5.646 -72.868 1.00 96.56 166 THR A O 1
ATOM 1311 N N . LEU A 1 167 ? 39.390 5.755 -75.012 1.00 97.81 167 LEU A N 1
ATOM 1312 C CA . LEU A 1 167 ? 38.089 6.361 -74.716 1.00 97.81 167 LEU A CA 1
ATOM 1313 C C . LEU A 1 167 ? 37.218 5.430 -73.860 1.00 97.81 167 LEU A C 1
ATOM 1315 O O . LEU A 1 167 ? 36.662 5.851 -72.848 1.00 97.81 167 LEU A O 1
ATOM 1319 N N . THR A 1 168 ? 37.139 4.148 -74.223 1.00 97.62 168 THR A N 1
ATOM 1320 C CA . THR A 1 168 ? 36.352 3.153 -73.477 1.00 97.62 168 THR A CA 1
ATOM 1321 C C . THR A 1 168 ? 36.879 2.982 -72.050 1.00 97.62 168 THR A C 1
ATOM 1323 O O . THR A 1 168 ? 36.095 2.941 -71.100 1.00 97.62 168 THR A O 1
ATOM 1326 N N . ARG A 1 169 ? 38.207 2.966 -71.872 1.00 97.69 169 ARG A N 1
ATOM 1327 C CA . ARG A 1 169 ? 38.855 2.925 -70.555 1.00 97.69 169 ARG A CA 1
ATOM 1328 C C . ARG A 1 169 ? 38.547 4.174 -69.731 1.00 97.69 169 ARG A C 1
ATOM 1330 O O . ARG A 1 169 ? 38.220 4.037 -68.559 1.00 97.69 169 ARG A O 1
ATOM 1337 N N . GLN A 1 170 ? 38.596 5.366 -70.331 1.00 97.75 170 GLN A N 1
ATOM 1338 C CA . GLN A 1 170 ? 38.240 6.616 -69.646 1.00 97.75 170 GLN A CA 1
ATOM 1339 C C . GLN A 1 170 ? 36.776 6.619 -69.184 1.00 97.75 170 GLN A C 1
ATOM 1341 O O . GLN A 1 170 ? 36.492 7.009 -68.052 1.00 97.75 170 GLN A O 1
ATOM 1346 N N . VAL A 1 171 ? 35.848 6.135 -70.017 1.00 98.06 171 VAL A N 1
ATOM 1347 C CA . VAL A 1 171 ? 34.428 5.999 -69.648 1.00 98.06 171 VAL A CA 1
ATOM 1348 C C . VAL A 1 171 ? 34.250 5.004 -68.497 1.00 98.06 171 VAL A C 1
ATOM 1350 O O . VAL A 1 171 ? 33.522 5.288 -67.543 1.00 98.06 171 VAL A O 1
ATOM 1353 N N . ALA A 1 172 ? 34.929 3.855 -68.550 1.00 97.62 172 ALA A N 1
ATOM 1354 C CA . ALA A 1 172 ? 34.888 2.860 -67.482 1.00 97.62 172 ALA A CA 1
ATOM 1355 C C . ALA A 1 172 ? 35.483 3.396 -66.166 1.00 97.62 172 ALA A C 1
ATOM 1357 O O . ALA A 1 172 ? 34.892 3.194 -65.107 1.00 97.62 172 ALA A O 1
ATOM 1358 N N . GLU A 1 173 ? 36.597 4.129 -66.228 1.00 97.75 173 GLU A N 1
ATOM 1359 C CA . GLU A 1 173 ? 37.239 4.753 -65.066 1.00 97.75 173 GLU A CA 1
ATOM 1360 C C . GLU A 1 173 ? 36.347 5.835 -64.439 1.00 97.75 173 GLU A C 1
ATOM 1362 O O . GLU A 1 173 ? 36.170 5.861 -63.222 1.00 97.75 173 GLU A O 1
ATOM 1367 N N . ALA A 1 174 ? 35.720 6.690 -65.253 1.00 97.62 174 ALA A N 1
ATOM 1368 C CA . ALA A 1 174 ? 34.773 7.692 -64.769 1.00 97.62 174 ALA A CA 1
ATOM 1369 C C . ALA A 1 174 ? 33.554 7.046 -64.088 1.00 97.62 174 ALA A C 1
ATOM 1371 O O . ALA A 1 174 ? 33.105 7.507 -63.037 1.00 97.62 174 ALA A O 1
ATOM 1372 N N . LYS A 1 175 ? 33.042 5.941 -64.649 1.00 98.44 175 LYS A N 1
ATOM 1373 C CA . LYS A 1 175 ? 31.953 5.169 -64.040 1.00 98.44 175 LYS A CA 1
ATOM 1374 C C . LYS A 1 175 ? 32.378 4.529 -62.716 1.00 98.44 175 LYS A C 1
ATOM 1376 O O . LYS A 1 175 ? 31.611 4.589 -61.759 1.00 98.44 175 LYS A O 1
ATOM 1381 N N . ALA A 1 176 ? 33.577 3.951 -62.650 1.00 97.88 176 ALA A N 1
ATOM 1382 C CA . ALA A 1 176 ? 34.115 3.360 -61.427 1.00 97.88 176 ALA A CA 1
ATOM 1383 C C . ALA A 1 176 ? 34.259 4.406 -60.310 1.00 97.88 176 ALA A C 1
ATOM 1385 O O . ALA A 1 176 ? 33.789 4.163 -59.202 1.00 97.88 176 ALA A O 1
ATOM 1386 N N . LYS A 1 177 ? 34.790 5.598 -60.622 1.00 98.25 177 LYS A N 1
ATOM 1387 C CA . LYS A 1 177 ? 34.888 6.719 -59.669 1.00 98.25 177 LYS A CA 1
ATOM 1388 C C . LYS A 1 177 ? 33.520 7.171 -59.155 1.00 98.25 177 LYS A C 1
ATOM 1390 O O . LYS A 1 177 ? 33.342 7.343 -57.957 1.00 98.25 177 LYS A O 1
ATOM 1395 N N . ASN A 1 178 ? 32.524 7.297 -60.036 1.00 98.19 178 ASN A N 1
ATOM 1396 C CA . ASN A 1 178 ? 31.159 7.648 -59.623 1.00 98.19 178 ASN A CA 1
ATOM 1397 C C . ASN A 1 178 ? 30.557 6.585 -58.680 1.00 98.19 178 ASN A C 1
ATOM 1399 O O . ASN A 1 178 ? 29.958 6.918 -57.658 1.00 98.19 178 ASN A O 1
ATOM 1403 N N . MET A 1 179 ? 30.758 5.299 -58.987 1.00 98.38 179 MET A N 1
ATOM 1404 C CA . MET A 1 179 ? 30.313 4.211 -58.112 1.00 98.38 179 MET A CA 1
ATOM 1405 C C . MET A 1 179 ? 31.016 4.238 -56.749 1.00 98.38 179 MET A C 1
ATOM 1407 O O . MET A 1 179 ? 30.350 4.048 -55.736 1.00 98.38 179 MET A O 1
ATOM 1411 N N . GLU A 1 180 ? 32.322 4.507 -56.707 1.00 97.81 180 GLU A N 1
ATOM 1412 C CA . GLU A 1 180 ? 33.092 4.651 -55.465 1.00 97.81 180 GLU A CA 1
ATOM 1413 C C . GLU A 1 180 ? 32.567 5.807 -54.597 1.00 97.81 180 GLU A C 1
ATOM 1415 O O . GLU A 1 180 ? 32.340 5.637 -53.398 1.00 97.81 180 GLU A O 1
ATOM 1420 N N . GLU A 1 181 ? 32.268 6.958 -55.205 1.00 97.69 181 GLU A N 1
ATOM 1421 C CA . GLU A 1 181 ? 31.659 8.087 -54.498 1.00 97.69 181 GLU A CA 1
ATOM 1422 C C . GLU A 1 181 ? 30.268 7.755 -53.938 1.00 97.69 181 GLU A C 1
ATOM 1424 O O . GLU A 1 181 ? 29.944 8.150 -52.815 1.00 97.69 181 GLU A O 1
ATOM 1429 N N . GLU A 1 182 ? 29.424 7.046 -54.696 1.00 98.19 182 GLU A N 1
ATOM 1430 C CA . GLU A 1 182 ? 28.102 6.636 -54.210 1.00 98.19 182 GLU A CA 1
ATOM 1431 C C . GLU A 1 182 ? 28.213 5.617 -53.073 1.00 98.19 182 GLU A C 1
ATOM 1433 O O . GLU A 1 182 ? 27.486 5.743 -52.088 1.00 98.19 182 GLU A O 1
ATOM 1438 N N . ILE A 1 183 ? 29.153 4.668 -53.150 1.00 98.12 183 ILE A N 1
ATOM 1439 C CA . ILE A 1 183 ? 29.445 3.735 -52.053 1.00 98.12 183 ILE A CA 1
ATOM 1440 C C . ILE A 1 183 ? 29.826 4.518 -50.793 1.00 98.12 183 ILE A C 1
ATOM 1442 O O . ILE A 1 183 ? 29.177 4.341 -49.763 1.00 98.12 183 ILE A O 1
ATOM 1446 N N . GLY A 1 184 ? 30.759 5.471 -50.883 1.00 98.00 184 GLY A N 1
ATOM 1447 C CA . GLY A 1 184 ? 31.144 6.299 -49.735 1.00 98.00 184 GLY A CA 1
ATOM 1448 C C . GLY A 1 184 ? 29.982 7.130 -49.167 1.00 98.00 184 GLY A C 1
ATOM 1449 O O . GLY A 1 184 ? 29.824 7.261 -47.948 1.00 98.00 184 GLY A O 1
ATOM 1450 N N . ARG A 1 185 ? 29.098 7.662 -50.028 1.00 98.56 185 ARG A N 1
ATOM 1451 C CA . ARG A 1 185 ? 27.870 8.354 -49.587 1.00 98.56 185 ARG A CA 1
ATOM 1452 C C . ARG A 1 185 ? 26.911 7.415 -48.855 1.00 98.56 185 ARG A C 1
ATOM 1454 O O . ARG A 1 185 ? 26.301 7.826 -47.863 1.00 98.56 185 ARG A O 1
ATOM 1461 N N . LEU A 1 186 ? 26.737 6.190 -49.345 1.00 98.38 186 LEU A N 1
ATOM 1462 C CA . LEU A 1 186 ? 25.860 5.190 -48.738 1.00 98.38 186 LEU A CA 1
ATOM 1463 C C . LEU A 1 186 ? 26.416 4.680 -47.407 1.00 98.38 186 LEU A C 1
ATOM 1465 O O . LEU A 1 186 ? 25.655 4.593 -46.443 1.00 98.38 186 LEU A O 1
ATOM 1469 N N . GLU A 1 187 ? 27.721 4.432 -47.319 1.00 98.25 187 GLU A N 1
ATOM 1470 C CA . GLU A 1 187 ? 28.409 4.050 -46.082 1.00 98.25 187 GLU A CA 1
ATOM 1471 C C . GLU A 1 187 ? 28.210 5.103 -44.990 1.00 98.25 187 GLU A C 1
ATOM 1473 O O . GLU A 1 187 ? 27.781 4.779 -43.882 1.00 98.25 187 GLU A O 1
ATOM 1478 N N . LYS A 1 188 ? 28.397 6.388 -45.317 1.00 98.44 188 LYS A N 1
ATOM 1479 C CA . LYS A 1 188 ? 28.162 7.475 -44.359 1.00 98.44 188 LYS A CA 1
ATOM 1480 C C . LYS A 1 188 ? 26.709 7.518 -43.869 1.00 98.44 188 LYS A C 1
ATOM 1482 O O . LYS A 1 188 ? 26.461 7.662 -42.673 1.00 98.44 188 LYS A O 1
ATOM 1487 N N . LYS A 1 189 ? 25.733 7.358 -44.773 1.00 98.38 189 LYS A N 1
ATOM 1488 C CA . LYS A 1 189 ? 24.303 7.308 -44.409 1.00 98.38 189 LYS A CA 1
ATOM 1489 C C . LYS A 1 189 ? 23.966 6.094 -43.540 1.00 98.38 189 LYS A C 1
ATOM 1491 O O . LYS A 1 189 ? 23.085 6.193 -42.683 1.00 98.38 189 LYS A O 1
ATOM 1496 N N . LEU A 1 190 ? 24.609 4.953 -43.784 1.00 98.19 190 LEU A N 1
ATOM 1497 C CA . LEU A 1 190 ? 24.439 3.745 -42.981 1.00 98.19 190 LEU A CA 1
ATOM 1498 C C . LEU A 1 190 ? 24.959 3.974 -41.559 1.00 98.19 190 LEU A C 1
ATOM 1500 O O . LEU A 1 190 ? 24.237 3.697 -40.604 1.00 98.19 190 LEU A O 1
ATOM 1504 N N . GLU A 1 191 ? 26.143 4.567 -41.422 1.00 98.06 191 GLU A N 1
ATOM 1505 C CA . GLU A 1 191 ? 26.745 4.857 -40.120 1.00 98.06 191 GLU A CA 1
ATOM 1506 C C . GLU A 1 191 ? 25.907 5.853 -39.304 1.00 98.06 191 GLU A C 1
ATOM 1508 O O . GLU A 1 191 ? 25.604 5.620 -38.134 1.00 98.06 191 GLU A O 1
ATOM 1513 N N . GLU A 1 192 ? 25.404 6.917 -39.939 1.00 98.19 192 GLU A N 1
ATOM 1514 C CA . GLU A 1 192 ? 24.479 7.858 -39.294 1.00 98.19 192 GLU A CA 1
ATOM 1515 C C . GLU A 1 192 ? 23.191 7.174 -38.804 1.00 98.19 192 GLU A C 1
ATOM 1517 O O . GLU A 1 192 ? 22.661 7.518 -37.740 1.00 98.19 192 GLU A O 1
ATOM 1522 N N . ARG A 1 193 ? 22.657 6.208 -39.566 1.00 98.31 193 ARG A N 1
ATOM 1523 C CA . ARG A 1 193 ? 21.488 5.425 -39.139 1.00 98.31 193 ARG A CA 1
ATOM 1524 C C . ARG A 1 193 ? 21.820 4.476 -37.995 1.00 98.31 193 ARG A C 1
ATOM 1526 O O . ARG A 1 193 ? 21.013 4.386 -37.071 1.00 98.31 193 ARG A O 1
ATOM 1533 N N . ASN A 1 194 ? 22.981 3.830 -38.015 1.00 98.12 194 ASN A N 1
ATOM 1534 C CA . ASN A 1 194 ? 23.436 2.967 -36.926 1.00 98.12 194 ASN A CA 1
ATOM 1535 C C . ASN A 1 194 ? 23.590 3.758 -35.622 1.00 98.12 194 ASN A C 1
ATOM 1537 O O . ASN A 1 194 ? 23.050 3.348 -34.595 1.00 98.12 194 ASN A O 1
ATOM 1541 N N . ALA A 1 195 ? 24.201 4.945 -35.675 1.00 98.12 195 ALA A N 1
ATOM 1542 C CA . ALA A 1 195 ? 24.321 5.829 -34.518 1.00 98.12 195 ALA A CA 1
ATOM 1543 C C . ALA A 1 195 ? 22.946 6.243 -33.958 1.00 98.12 195 ALA A C 1
ATOM 1545 O O . ALA A 1 195 ? 22.722 6.215 -32.745 1.00 98.12 195 ALA A O 1
ATOM 1546 N N . LYS A 1 196 ? 21.983 6.574 -34.833 1.00 98.38 196 LYS A N 1
ATOM 1547 C CA . LYS A 1 196 ? 20.599 6.887 -34.427 1.00 98.38 196 LYS A CA 1
ATOM 1548 C C . LYS A 1 196 ? 19.893 5.687 -33.797 1.00 98.38 196 LYS A C 1
ATOM 1550 O O . LYS A 1 196 ? 19.225 5.851 -32.777 1.00 98.38 196 LYS A O 1
ATOM 1555 N N . LEU A 1 197 ? 20.045 4.494 -34.372 1.00 97.81 197 LEU A N 1
ATOM 1556 C CA . LEU A 1 197 ? 19.477 3.261 -33.824 1.00 97.81 197 LEU A CA 1
ATOM 1557 C C . LEU A 1 197 ? 20.061 2.948 -32.448 1.00 97.81 197 LEU A C 1
ATOM 1559 O O . LEU A 1 197 ? 19.304 2.658 -31.527 1.00 97.81 197 LEU A O 1
ATOM 1563 N N . GLN A 1 198 ? 21.374 3.086 -32.273 1.00 98.31 198 GLN A N 1
ATOM 1564 C CA . GLN A 1 198 ? 22.033 2.872 -30.987 1.00 98.31 198 GLN A CA 1
ATOM 1565 C C . GLN A 1 198 ? 21.566 3.883 -29.928 1.00 98.31 198 GLN A C 1
ATOM 1567 O O . GLN A 1 198 ? 21.279 3.501 -28.792 1.00 98.31 198 GLN A O 1
ATOM 1572 N N . ALA A 1 199 ? 21.416 5.160 -30.291 1.00 97.62 199 ALA A N 1
ATOM 1573 C CA . ALA A 1 199 ? 20.870 6.179 -29.394 1.00 97.62 199 ALA A CA 1
ATOM 1574 C C . ALA A 1 199 ? 19.406 5.884 -29.011 1.00 97.62 199 ALA A C 1
ATOM 1576 O O . ALA A 1 199 ? 19.031 5.998 -27.839 1.00 97.62 199 ALA A O 1
ATOM 1577 N N . SER A 1 200 ? 18.590 5.447 -29.978 1.00 97.94 200 SER A N 1
ATOM 1578 C CA . SER A 1 200 ? 17.201 5.038 -29.746 1.00 97.94 200 SER A CA 1
ATOM 1579 C C . SER A 1 200 ? 17.119 3.806 -28.844 1.00 97.94 200 SER A C 1
ATOM 1581 O O . SER A 1 200 ? 16.304 3.787 -27.926 1.00 97.94 200 SER A O 1
ATOM 1583 N N . ALA A 1 201 ? 17.976 2.805 -29.059 1.00 97.75 201 ALA A N 1
ATOM 1584 C CA . ALA A 1 201 ? 18.051 1.604 -28.231 1.00 97.75 201 ALA A CA 1
ATOM 1585 C C . ALA A 1 201 ? 18.445 1.947 -26.787 1.00 97.75 201 ALA A C 1
ATOM 1587 O O . ALA A 1 201 ? 17.750 1.553 -25.856 1.00 97.75 201 ALA A O 1
ATOM 1588 N N . SER A 1 202 ? 19.473 2.783 -26.594 1.00 98.00 202 SER A N 1
ATOM 1589 C CA . SER A 1 202 ? 19.871 3.260 -25.261 1.00 98.00 202 SER A CA 1
ATOM 1590 C C . SER A 1 202 ? 18.754 4.040 -24.560 1.00 98.00 202 SER A C 1
ATOM 1592 O O . SER A 1 202 ? 18.587 3.943 -23.344 1.00 98.00 202 SER A O 1
ATOM 1594 N N . THR A 1 203 ? 17.969 4.812 -25.314 1.00 98.00 203 THR A N 1
ATOM 1595 C CA . THR A 1 203 ? 16.817 5.540 -24.767 1.00 98.00 203 THR A CA 1
ATOM 1596 C C . THR A 1 203 ? 15.705 4.579 -24.354 1.00 98.00 203 THR A C 1
ATOM 1598 O O . THR A 1 203 ? 15.192 4.689 -23.244 1.00 98.00 203 THR A O 1
ATOM 1601 N N . ALA A 1 204 ? 15.387 3.594 -25.196 1.00 98.12 204 ALA A N 1
ATOM 1602 C CA . ALA A 1 204 ? 14.394 2.573 -24.886 1.00 98.12 204 ALA A CA 1
ATOM 1603 C C . ALA A 1 204 ? 14.785 1.753 -23.645 1.00 98.12 204 ALA A C 1
ATOM 1605 O O . ALA A 1 204 ? 13.952 1.542 -22.768 1.00 98.12 204 ALA A O 1
ATOM 1606 N N . GLU A 1 205 ? 16.055 1.361 -23.511 1.00 98.12 205 GLU A N 1
ATOM 1607 C CA . GLU A 1 205 ? 16.564 0.663 -22.322 1.00 98.12 205 GLU A CA 1
ATOM 1608 C C . GLU A 1 205 ? 16.392 1.479 -21.035 1.00 98.12 205 GLU A C 1
ATOM 1610 O O . GLU A 1 205 ? 16.066 0.918 -19.988 1.00 98.12 205 GLU A O 1
ATOM 1615 N N . LYS A 1 206 ? 16.595 2.802 -21.090 1.00 98.00 206 LYS A N 1
ATOM 1616 C CA . LYS A 1 206 ? 16.337 3.685 -19.942 1.00 98.00 206 LYS A CA 1
ATOM 1617 C C . LYS A 1 206 ? 14.852 3.703 -19.585 1.00 98.00 206 LYS A C 1
ATOM 1619 O O . LYS A 1 206 ? 14.527 3.540 -18.414 1.00 98.00 206 LYS A O 1
ATOM 1624 N N . CYS A 1 207 ? 13.968 3.814 -20.577 1.00 97.56 207 CYS A N 1
ATOM 1625 C CA . CYS A 1 207 ? 12.524 3.753 -20.351 1.00 97.56 207 CYS A CA 1
ATOM 1626 C C . CYS A 1 207 ? 12.088 2.413 -19.738 1.00 97.56 207 CYS A C 1
ATOM 1628 O O . CYS A 1 207 ? 11.251 2.405 -18.842 1.00 97.56 207 CYS A O 1
ATOM 1630 N N . PHE A 1 208 ? 12.665 1.286 -20.168 1.00 97.12 208 PHE A N 1
ATOM 1631 C CA . PHE A 1 208 ? 12.366 -0.016 -19.563 1.00 97.12 208 PHE A CA 1
ATOM 1632 C C . PHE A 1 208 ? 12.776 -0.085 -18.091 1.00 97.12 208 PHE A C 1
ATOM 1634 O O . PHE A 1 208 ? 11.987 -0.547 -17.273 1.00 97.12 208 PHE A O 1
ATOM 1641 N N . LYS A 1 209 ? 13.953 0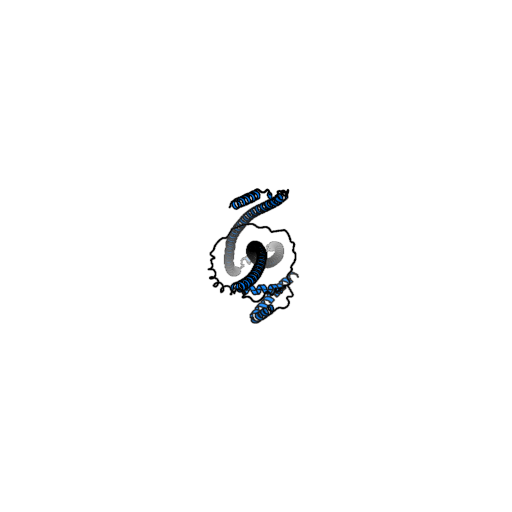.442 -17.733 1.00 97.75 209 LYS A N 1
ATOM 1642 C CA . LYS A 1 209 ? 14.389 0.512 -16.327 1.00 97.75 209 LYS A CA 1
ATOM 1643 C C . LYS A 1 209 ? 13.434 1.349 -15.474 1.00 97.75 209 LYS A C 1
ATOM 1645 O O . LYS A 1 209 ? 13.043 0.913 -14.398 1.00 97.75 209 LYS A O 1
ATOM 1650 N N . GLU A 1 210 ? 13.006 2.508 -15.973 1.00 97.94 210 GLU A N 1
ATOM 1651 C CA . GLU A 1 210 ? 12.022 3.353 -15.280 1.00 97.94 210 GLU A CA 1
ATOM 1652 C C . GLU A 1 210 ? 10.664 2.647 -15.117 1.00 97.94 210 GLU A C 1
ATOM 1654 O O . GLU A 1 210 ? 10.032 2.754 -14.066 1.00 97.94 210 GLU A O 1
ATOM 1659 N N . LEU A 1 211 ? 10.215 1.895 -16.128 1.00 98.19 211 LEU A N 1
ATOM 1660 C CA . LEU A 1 211 ? 8.989 1.099 -16.041 1.00 98.19 211 LEU A CA 1
ATOM 1661 C C . LEU A 1 211 ? 9.099 -0.035 -15.016 1.00 98.19 211 LEU A C 1
ATOM 1663 O O . LEU A 1 211 ? 8.145 -0.259 -14.269 1.00 98.19 211 LEU A O 1
ATOM 1667 N N . ASP A 1 212 ? 10.235 -0.727 -14.951 1.00 98.00 212 ASP A N 1
ATOM 1668 C CA . ASP A 1 212 ? 10.477 -1.770 -13.952 1.00 98.00 212 ASP A CA 1
ATOM 1669 C C . ASP A 1 212 ? 10.502 -1.189 -12.529 1.00 98.00 212 ASP A C 1
ATOM 1671 O O . ASP A 1 212 ? 9.871 -1.741 -11.620 1.00 98.00 212 ASP A O 1
ATOM 1675 N N . ASP A 1 213 ? 11.127 -0.023 -12.341 1.00 98.00 213 ASP A N 1
ATOM 1676 C CA . ASP A 1 213 ? 11.110 0.704 -11.070 1.00 98.00 213 ASP A CA 1
ATOM 1677 C C . ASP A 1 213 ? 9.675 1.076 -10.666 1.00 98.00 213 ASP A C 1
ATOM 1679 O O . ASP A 1 213 ? 9.253 0.803 -9.538 1.00 98.00 213 ASP A O 1
ATOM 1683 N N . LEU A 1 214 ? 8.879 1.631 -11.586 1.00 98.19 214 LEU A N 1
ATOM 1684 C CA . LEU A 1 214 ? 7.470 1.956 -11.334 1.00 98.19 214 LEU A CA 1
ATOM 1685 C C . LEU A 1 214 ? 6.634 0.712 -11.025 1.00 98.19 214 LEU A C 1
ATOM 1687 O O . LEU A 1 214 ? 5.798 0.736 -10.120 1.00 98.19 214 LEU A O 1
ATOM 1691 N N . ARG A 1 215 ? 6.873 -0.397 -11.728 1.00 98.62 215 ARG A N 1
ATOM 1692 C CA . ARG A 1 215 ? 6.206 -1.677 -11.469 1.00 98.62 215 ARG A CA 1
ATOM 1693 C C . ARG A 1 215 ? 6.523 -2.191 -10.066 1.00 98.62 215 ARG A C 1
ATOM 1695 O O . ARG A 1 215 ? 5.618 -2.659 -9.372 1.00 98.62 215 ARG A O 1
ATOM 1702 N N . SER A 1 216 ? 7.775 -2.070 -9.625 1.00 97.94 216 SER A N 1
ATOM 1703 C CA . SER A 1 216 ? 8.183 -2.455 -8.270 1.00 97.94 216 SER A CA 1
ATOM 1704 C C . SER A 1 216 ? 7.504 -1.587 -7.198 1.00 97.94 216 SER A C 1
ATOM 1706 O O . SER A 1 216 ? 6.971 -2.116 -6.219 1.00 97.94 216 SER A O 1
ATOM 1708 N N . GLN A 1 217 ? 7.406 -0.270 -7.421 1.00 98.56 217 GLN A N 1
ATOM 1709 C CA . GLN A 1 217 ? 6.696 0.655 -6.531 1.00 98.56 217 GLN A CA 1
ATOM 1710 C C . GLN A 1 217 ? 5.195 0.363 -6.471 1.00 98.56 217 GLN A C 1
ATOM 1712 O O . GLN A 1 217 ? 4.600 0.400 -5.389 1.00 98.56 217 GLN A O 1
ATOM 1717 N N . LEU A 1 218 ? 4.581 0.034 -7.612 1.00 98.50 218 LEU A N 1
ATOM 1718 C CA . LEU A 1 218 ? 3.174 -0.346 -7.678 1.00 98.50 218 LEU A CA 1
ATOM 1719 C C . LEU A 1 218 ? 2.921 -1.634 -6.888 1.00 98.50 218 LEU A C 1
ATOM 1721 O O . LEU A 1 218 ? 1.986 -1.683 -6.095 1.00 98.50 218 LEU A O 1
ATOM 1725 N N . SER A 1 219 ? 3.788 -2.641 -7.033 1.00 98.31 219 SER A N 1
ATOM 1726 C CA . SER A 1 219 ? 3.697 -3.888 -6.266 1.00 98.31 219 SER A CA 1
ATOM 1727 C C . SER A 1 219 ? 3.819 -3.654 -4.758 1.00 98.31 219 SER A C 1
ATOM 1729 O O . SER A 1 219 ? 3.066 -4.244 -3.984 1.00 98.31 219 SER A O 1
ATOM 1731 N N . ALA A 1 220 ? 4.741 -2.790 -4.324 1.00 98.06 220 ALA A N 1
ATOM 1732 C CA . ALA A 1 220 ? 4.890 -2.443 -2.912 1.00 98.06 220 ALA A CA 1
ATOM 1733 C C . ALA A 1 220 ? 3.657 -1.694 -2.378 1.00 98.06 220 ALA A C 1
ATOM 1735 O O . ALA A 1 220 ? 3.153 -2.004 -1.299 1.00 98.06 220 ALA A O 1
ATOM 1736 N N . THR A 1 221 ? 3.134 -0.743 -3.156 1.00 98.19 221 THR A N 1
ATOM 1737 C CA . THR A 1 221 ? 1.930 0.023 -2.800 1.00 98.19 221 THR A CA 1
ATOM 1738 C C . THR A 1 221 ? 0.701 -0.878 -2.710 1.00 98.19 221 THR A C 1
ATOM 1740 O O . THR A 1 221 ? -0.077 -0.747 -1.769 1.00 98.19 221 THR A O 1
ATOM 1743 N N . GLN A 1 222 ? 0.557 -1.830 -3.636 1.00 98.38 222 GLN A N 1
ATOM 1744 C CA . GLN A 1 222 ? -0.518 -2.821 -3.622 1.00 98.38 222 GLN A CA 1
ATOM 1745 C C . GLN A 1 222 ? -0.467 -3.679 -2.352 1.00 98.38 222 GLN A C 1
ATOM 1747 O O . GLN A 1 222 ? -1.472 -3.800 -1.661 1.00 98.38 222 GLN A O 1
ATOM 1752 N N . ALA A 1 223 ? 0.712 -4.189 -1.978 1.00 97.62 223 ALA A N 1
ATOM 1753 C CA . ALA A 1 223 ? 0.874 -4.964 -0.747 1.00 97.62 223 ALA A CA 1
ATOM 1754 C C . ALA A 1 223 ? 0.502 -4.153 0.512 1.00 97.62 223 ALA A C 1
ATOM 1756 O O . ALA A 1 223 ? -0.146 -4.671 1.425 1.00 97.62 223 ALA A O 1
ATOM 1757 N N . ILE A 1 224 ? 0.864 -2.864 0.555 1.00 97.88 224 ILE A N 1
ATOM 1758 C CA . ILE A 1 224 ? 0.469 -1.962 1.646 1.00 97.88 224 ILE A CA 1
ATOM 1759 C C . ILE A 1 224 ? -1.051 -1.766 1.655 1.00 97.88 224 ILE A C 1
ATOM 1761 O O . ILE A 1 224 ? -1.669 -1.901 2.714 1.00 97.88 224 ILE A O 1
ATOM 1765 N N . ALA A 1 225 ? -1.659 -1.490 0.500 1.00 97.06 225 ALA A N 1
ATOM 1766 C CA . ALA A 1 225 ? -3.102 -1.310 0.373 1.00 97.06 225 ALA A CA 1
ATOM 1767 C C . ALA A 1 225 ? -3.874 -2.561 0.823 1.00 97.06 225 ALA A C 1
ATOM 1769 O O . ALA A 1 225 ? -4.820 -2.440 1.601 1.00 97.06 225 ALA A O 1
ATOM 1770 N N . ASP A 1 226 ? -3.422 -3.754 0.434 1.00 97.38 226 ASP A N 1
ATOM 1771 C CA . ASP A 1 226 ? -4.033 -5.027 0.824 1.00 97.38 226 ASP A CA 1
ATOM 1772 C C . ASP A 1 226 ? -3.907 -5.283 2.333 1.00 97.38 226 ASP A C 1
ATOM 1774 O O . ASP A 1 226 ? -4.885 -5.650 2.991 1.00 97.38 226 ASP A O 1
ATOM 1778 N N . SER A 1 227 ? -2.736 -5.011 2.923 1.00 97.06 227 SER A N 1
ATOM 1779 C CA . SER A 1 227 ? -2.544 -5.118 4.378 1.00 97.06 227 SER A CA 1
ATOM 1780 C C . SER A 1 227 ? -3.430 -4.135 5.160 1.00 97.06 227 SER A C 1
ATOM 1782 O O . SER A 1 227 ? -3.999 -4.487 6.198 1.00 97.06 227 SER A O 1
ATOM 1784 N N . SER A 1 228 ? -3.611 -2.918 4.635 1.00 97.62 228 SER A N 1
ATOM 1785 C CA . SER A 1 228 ? -4.480 -1.896 5.217 1.00 97.62 228 SER A CA 1
ATOM 1786 C C . SER A 1 228 ? -5.955 -2.283 5.104 1.00 97.62 228 SER A C 1
ATOM 1788 O O . SER A 1 228 ? -6.688 -2.164 6.086 1.00 97.62 228 SER A O 1
ATOM 1790 N N . ALA A 1 229 ? -6.381 -2.822 3.959 1.00 97.06 229 ALA A N 1
ATOM 1791 C CA . ALA A 1 229 ? -7.736 -3.323 3.758 1.00 97.06 229 ALA A CA 1
ATOM 1792 C C . ALA A 1 229 ? -8.065 -4.474 4.725 1.00 97.06 229 ALA A C 1
ATOM 1794 O O . ALA A 1 229 ? -9.116 -4.450 5.370 1.00 97.06 229 ALA A O 1
ATOM 1795 N N . ALA A 1 230 ? -7.148 -5.432 4.898 1.00 96.88 230 ALA A N 1
ATOM 1796 C CA . ALA A 1 230 ? -7.301 -6.521 5.863 1.00 96.88 230 ALA A CA 1
ATOM 1797 C C . ALA A 1 230 ? -7.393 -6.001 7.311 1.00 96.88 230 ALA A C 1
ATOM 1799 O O . ALA A 1 230 ? -8.255 -6.433 8.081 1.00 96.88 230 ALA A O 1
ATOM 1800 N N . SER A 1 231 ? -6.555 -5.023 7.674 1.00 97.38 231 SER A N 1
ATOM 1801 C CA . SER A 1 231 ? -6.595 -4.379 8.992 1.00 97.38 231 SER A CA 1
ATOM 1802 C C . SER A 1 231 ? -7.918 -3.642 9.234 1.00 97.38 231 SER A C 1
ATOM 1804 O O . SER A 1 231 ? -8.554 -3.842 10.271 1.00 97.38 231 SER A O 1
ATOM 1806 N N . ALA A 1 232 ? -8.392 -2.864 8.257 1.00 97.06 232 ALA A N 1
ATOM 1807 C CA . ALA A 1 232 ? -9.670 -2.161 8.329 1.00 97.06 232 ALA A CA 1
ATOM 1808 C C . ALA A 1 232 ? -10.855 -3.133 8.447 1.00 97.06 232 ALA A C 1
ATOM 1810 O O . ALA A 1 232 ? -11.786 -2.886 9.216 1.00 97.06 232 ALA A O 1
ATOM 1811 N N . GLN A 1 233 ? -10.817 -4.264 7.735 1.00 98.00 233 GLN A N 1
ATOM 1812 C CA . GLN A 1 233 ? -11.829 -5.311 7.854 1.00 98.00 233 GLN A CA 1
ATOM 1813 C C . GLN A 1 233 ? -11.828 -5.939 9.253 1.00 98.00 233 GLN A C 1
ATOM 1815 O O . GLN A 1 233 ? -12.896 -6.109 9.842 1.00 98.00 233 GLN A O 1
ATOM 1820 N N . SER A 1 234 ? -10.652 -6.233 9.813 1.00 97.62 234 SER A N 1
ATOM 1821 C CA . SER A 1 234 ? -10.525 -6.745 11.182 1.00 97.62 234 SER A CA 1
ATOM 1822 C C . SER A 1 234 ? -11.072 -5.752 12.211 1.00 97.62 234 SER A C 1
ATOM 1824 O O . SER A 1 234 ? -11.870 -6.131 13.067 1.00 97.62 234 SER A O 1
ATOM 1826 N N . ALA A 1 235 ? -10.707 -4.470 12.105 1.00 97.19 235 ALA A N 1
ATOM 1827 C CA . ALA A 1 235 ? -11.216 -3.419 12.984 1.00 97.19 235 ALA A CA 1
ATOM 1828 C C . ALA A 1 235 ? -12.743 -3.284 12.874 1.00 97.19 235 ALA A C 1
ATOM 1830 O O . ALA A 1 235 ? -13.441 -3.224 13.884 1.00 97.19 235 ALA A O 1
ATOM 1831 N N . ARG A 1 236 ? -13.292 -3.333 11.653 1.00 98.12 236 ARG A N 1
ATOM 1832 C CA . ARG A 1 236 ? -14.743 -3.324 11.425 1.00 98.12 236 ARG A CA 1
ATOM 1833 C C . ARG A 1 236 ? -15.438 -4.499 12.115 1.00 98.12 236 ARG A C 1
ATOM 1835 O O . ARG A 1 236 ? -16.495 -4.302 12.708 1.00 98.12 236 ARG A O 1
ATOM 1842 N N . LEU A 1 237 ? -14.876 -5.707 12.039 1.00 97.56 237 LEU A N 1
ATOM 1843 C CA . LEU A 1 237 ? -15.430 -6.884 12.716 1.00 97.56 237 LEU A CA 1
ATOM 1844 C C . LEU A 1 237 ? -15.407 -6.728 14.242 1.00 97.56 237 LEU A C 1
ATOM 1846 O O . LEU A 1 237 ? -16.389 -7.073 14.895 1.00 97.56 237 LEU A O 1
ATOM 1850 N N . GLN A 1 238 ? -14.340 -6.153 14.801 1.00 98.19 238 GLN A N 1
ATOM 1851 C CA . GLN A 1 238 ? -14.264 -5.840 16.232 1.00 98.19 238 GLN A CA 1
ATOM 1852 C C . GLN A 1 238 ? -15.316 -4.806 16.647 1.00 98.19 238 GLN A C 1
ATOM 1854 O O . GLN A 1 238 ? -16.023 -5.021 17.628 1.00 98.19 238 GLN A O 1
ATOM 1859 N N . CYS A 1 239 ? -15.494 -3.729 15.876 1.00 96.94 239 CYS A N 1
ATOM 1860 C CA . CYS A 1 239 ? -16.551 -2.750 16.132 1.00 96.94 239 CYS A CA 1
ATOM 1861 C C . CYS A 1 239 ? -17.943 -3.395 16.095 1.00 96.94 239 CYS A C 1
ATOM 1863 O O . CYS A 1 239 ? -18.765 -3.117 16.960 1.00 96.94 239 CYS A O 1
ATOM 1865 N N . LEU A 1 240 ? -18.205 -4.283 15.130 1.00 97.94 240 LEU A N 1
ATOM 1866 C CA . LEU A 1 240 ? -19.476 -5.008 15.055 1.00 97.94 240 LEU A CA 1
ATOM 1867 C C . LEU A 1 240 ? -19.704 -5.918 16.269 1.00 97.94 240 LEU A C 1
ATOM 1869 O O . LEU A 1 240 ? -20.839 -6.038 16.719 1.00 97.94 240 LEU A O 1
ATOM 1873 N N . ALA A 1 241 ? -18.656 -6.551 16.799 1.00 97.75 241 ALA A N 1
ATOM 1874 C CA . ALA A 1 241 ? -18.758 -7.355 18.014 1.00 97.75 241 ALA A CA 1
ATOM 1875 C C . ALA A 1 241 ? -19.098 -6.489 19.238 1.00 97.75 241 ALA A C 1
ATOM 1877 O O . ALA A 1 241 ? -20.024 -6.817 19.974 1.00 97.75 241 ALA A O 1
ATOM 1878 N N . LEU A 1 242 ? -18.419 -5.349 19.401 1.00 97.62 242 LEU A N 1
ATOM 1879 C CA . LEU A 1 242 ? -18.686 -4.409 20.494 1.00 97.62 242 LEU A CA 1
ATOM 1880 C C . LEU A 1 242 ? -20.099 -3.819 20.430 1.00 97.62 242 LEU A C 1
ATOM 1882 O O . LEU A 1 242 ? -20.739 -3.660 21.463 1.00 97.62 242 LEU A O 1
ATOM 1886 N N . VAL A 1 243 ? -20.609 -3.518 19.231 1.00 97.94 243 VAL A N 1
ATOM 1887 C CA . VAL A 1 243 ? -21.991 -3.040 19.059 1.00 97.94 243 VAL A CA 1
ATOM 1888 C C . VAL A 1 243 ? -22.994 -4.076 19.568 1.00 97.94 243 VAL A C 1
ATOM 1890 O O . VAL A 1 243 ? -23.903 -3.711 20.307 1.00 97.94 243 VAL A O 1
ATOM 1893 N N . LYS A 1 244 ? -22.800 -5.361 19.243 1.00 97.94 244 LYS A N 1
ATOM 1894 C CA . LYS A 1 244 ? -23.672 -6.439 19.735 1.00 97.94 244 LYS A CA 1
ATOM 1895 C C . LYS A 1 244 ? -23.631 -6.564 21.256 1.00 97.94 244 LYS A C 1
ATOM 1897 O O . LYS A 1 244 ? -24.679 -6.646 21.884 1.00 97.94 244 LYS A O 1
ATOM 1902 N N . GLU A 1 245 ? -22.441 -6.525 21.853 1.00 98.12 245 GLU A N 1
ATOM 1903 C CA . GLU A 1 245 ? -22.308 -6.560 23.314 1.00 98.12 245 GLU A CA 1
ATOM 1904 C C . GLU A 1 245 ? -23.025 -5.367 23.966 1.00 98.12 245 GLU A C 1
ATOM 1906 O O . GLU A 1 245 ? -23.724 -5.523 24.966 1.00 98.12 245 GLU A O 1
ATOM 1911 N N . LEU A 1 246 ? -22.911 -4.174 23.380 1.00 98.12 246 LEU A N 1
ATOM 1912 C CA . LEU A 1 246 ? -23.585 -2.976 23.877 1.00 98.12 246 LEU A CA 1
ATOM 1913 C C . LEU A 1 246 ? -25.113 -3.120 23.799 1.00 98.12 246 LEU A C 1
ATOM 1915 O O . LEU A 1 246 ? -25.805 -2.774 24.756 1.00 98.12 246 LEU A O 1
ATOM 1919 N N . GLU A 1 247 ? -25.644 -3.678 22.710 1.00 98.06 247 GLU A N 1
ATOM 1920 C CA . GLU A 1 247 ? -27.074 -3.982 22.566 1.00 98.06 247 GLU A CA 1
ATOM 1921 C C . GLU A 1 247 ? -27.566 -4.972 23.634 1.00 98.06 247 GLU A C 1
ATOM 1923 O O . GLU A 1 247 ? -28.596 -4.724 24.268 1.00 98.06 247 GLU A O 1
ATOM 1928 N N . GLU A 1 248 ? -26.811 -6.042 23.898 1.00 97.69 248 GLU A N 1
ATOM 1929 C CA . GLU A 1 248 ? -27.116 -7.018 24.953 1.00 97.69 248 GLU A CA 1
ATOM 1930 C C . GLU A 1 248 ? -27.118 -6.367 26.344 1.00 97.69 248 GLU A C 1
ATOM 1932 O O . GLU A 1 248 ? -28.067 -6.530 27.119 1.00 97.69 248 GLU A O 1
ATOM 1937 N N . LYS A 1 249 ? -26.088 -5.569 26.657 1.00 98.06 249 LYS A N 1
ATOM 1938 C CA . LYS A 1 249 ? -26.001 -4.840 27.931 1.00 98.06 249 LYS A CA 1
ATOM 1939 C C . LYS A 1 249 ? -27.143 -3.846 28.085 1.00 98.06 249 LYS A C 1
ATOM 1941 O O . LYS A 1 249 ? -27.753 -3.791 29.151 1.00 98.06 249 LYS A O 1
ATOM 1946 N N . ASN A 1 250 ? -27.482 -3.117 27.029 1.00 98.38 250 ASN A N 1
ATOM 1947 C CA . ASN A 1 250 ? -28.615 -2.199 27.022 1.00 98.38 250 ASN A CA 1
ATOM 1948 C C . ASN A 1 250 ? -29.946 -2.933 27.268 1.00 98.38 250 ASN A C 1
ATOM 1950 O O . ASN A 1 250 ? -30.788 -2.440 28.016 1.00 98.38 250 ASN A O 1
ATOM 1954 N N . GLY A 1 251 ? -30.122 -4.132 26.703 1.00 98.00 251 GLY A N 1
ATOM 1955 C CA . GLY A 1 251 ? -31.262 -5.003 27.001 1.00 98.00 251 GLY A CA 1
ATOM 1956 C C . GLY A 1 251 ? -31.336 -5.382 28.483 1.00 98.00 251 GLY A C 1
ATOM 1957 O O . GLY A 1 251 ? -32.367 -5.171 29.121 1.00 98.00 251 GLY A O 1
ATOM 1958 N N . SER A 1 252 ? -30.223 -5.854 29.055 1.00 98.12 252 SER A N 1
ATOM 1959 C CA . SER A 1 252 ? -30.159 -6.213 30.481 1.00 98.12 252 SER A CA 1
ATOM 1960 C C . SER A 1 252 ? -30.428 -5.022 31.406 1.00 98.12 252 SER A C 1
ATOM 1962 O O . SER A 1 252 ? -31.103 -5.160 32.426 1.00 98.12 252 SER A O 1
ATOM 1964 N N . LEU A 1 253 ? -29.952 -3.829 31.037 1.00 98.12 253 LEU A N 1
ATOM 1965 C CA . LEU A 1 253 ? -30.155 -2.609 31.810 1.00 98.12 253 LEU A CA 1
ATOM 1966 C C . LEU A 1 253 ? -31.638 -2.231 31.876 1.00 98.12 253 LEU A C 1
ATOM 1968 O O . LEU A 1 253 ? -32.138 -1.958 32.964 1.00 98.12 253 LEU A O 1
ATOM 1972 N N . LYS A 1 254 ? -32.354 -2.292 30.747 1.00 98.38 254 LYS A N 1
ATOM 1973 C CA . LYS A 1 254 ? -33.807 -2.053 30.704 1.00 98.38 254 LYS A CA 1
ATOM 1974 C C . LYS A 1 254 ? -34.584 -3.046 31.566 1.00 98.38 254 LYS A C 1
ATOM 1976 O O . LYS A 1 254 ? -35.558 -2.683 32.216 1.00 98.38 254 LYS A O 1
ATOM 1981 N N . GLU A 1 255 ? -34.148 -4.302 31.604 1.00 97.94 255 GLU A N 1
ATOM 1982 C CA . GLU A 1 255 ? -34.754 -5.313 32.471 1.00 97.94 255 GLU A CA 1
ATOM 1983 C C . GLU A 1 255 ? -34.522 -4.997 33.960 1.00 97.94 255 GLU A C 1
ATOM 1985 O O . GLU A 1 255 ? -35.435 -5.109 34.779 1.00 97.94 255 GLU A O 1
ATOM 1990 N N . HIS A 1 256 ? -33.312 -4.554 34.322 1.00 97.88 256 HIS A N 1
ATOM 1991 C CA . HIS A 1 256 ? -33.021 -4.075 35.674 1.00 97.88 256 HIS A CA 1
ATOM 1992 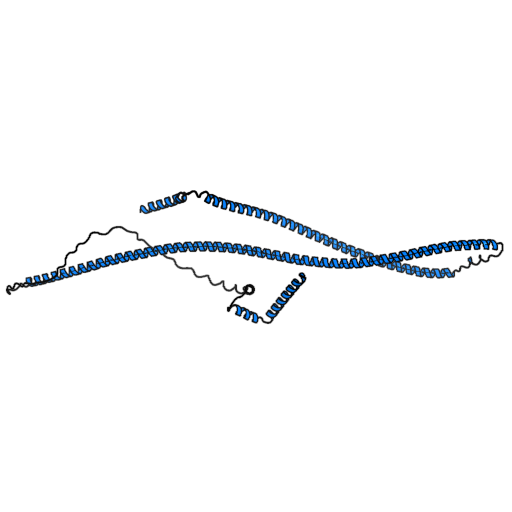C C . HIS A 1 256 ? -33.850 -2.842 36.043 1.00 97.88 256 HIS A C 1
ATOM 1994 O O . HIS A 1 256 ? -34.381 -2.792 37.149 1.00 97.88 256 HIS A O 1
ATOM 2000 N N . GLU A 1 257 ? -34.005 -1.886 35.130 1.00 98.38 257 GLU A N 1
ATOM 2001 C CA . GLU A 1 257 ? -34.860 -0.709 35.311 1.00 98.38 257 GLU A CA 1
ATOM 2002 C C . GLU A 1 257 ? -36.320 -1.115 35.579 1.00 98.38 257 GLU A C 1
ATOM 2004 O O . GLU A 1 257 ? -36.942 -0.632 36.530 1.00 98.38 257 GLU A O 1
ATOM 2009 N N . HIS A 1 258 ? -36.850 -2.086 34.829 1.00 98.31 258 HIS A N 1
ATOM 2010 C CA . HIS A 1 258 ? -38.190 -2.625 35.068 1.00 98.31 258 HIS A CA 1
ATOM 2011 C C . HIS A 1 258 ? -38.323 -3.321 36.436 1.00 98.31 258 HIS A C 1
ATOM 2013 O O . HIS A 1 258 ? -39.319 -3.155 37.144 1.00 98.31 258 HIS A O 1
ATOM 2019 N N . ARG A 1 259 ? -37.301 -4.069 36.867 1.00 98.38 259 ARG A N 1
ATOM 2020 C CA . ARG A 1 259 ? -37.288 -4.664 38.213 1.00 98.38 259 ARG A CA 1
ATOM 2021 C C . ARG A 1 259 ? -37.284 -3.607 39.312 1.00 98.38 259 ARG A C 1
ATOM 2023 O O . ARG A 1 259 ? -38.005 -3.756 40.292 1.00 98.38 259 ARG A O 1
ATOM 2030 N N . VAL A 1 260 ? -36.479 -2.555 39.164 1.00 98.38 260 VAL A N 1
ATOM 2031 C CA . VAL A 1 260 ? -36.383 -1.470 40.152 1.00 98.38 260 VAL A CA 1
ATOM 2032 C C . VAL A 1 260 ? -37.702 -0.710 40.254 1.00 98.38 260 VAL A C 1
ATOM 2034 O O . VAL A 1 260 ? -38.164 -0.466 41.364 1.00 98.38 260 VAL A O 1
ATOM 2037 N N . THR A 1 261 ? -38.337 -0.396 39.124 1.00 97.88 261 THR A N 1
ATOM 2038 C CA . THR A 1 261 ? -39.666 0.242 39.114 1.00 97.88 261 THR A CA 1
ATOM 2039 C C . THR A 1 261 ? -40.713 -0.634 39.806 1.00 97.88 261 THR A C 1
ATOM 2041 O O . THR A 1 261 ? -41.399 -0.156 40.706 1.00 97.88 261 THR A O 1
ATOM 2044 N N . THR A 1 262 ? -40.744 -1.937 39.506 1.00 98.44 262 THR A N 1
ATOM 2045 C CA . THR A 1 262 ? -41.645 -2.899 40.172 1.00 98.44 262 THR A CA 1
ATOM 2046 C C . THR A 1 262 ? -41.407 -2.973 41.688 1.00 98.44 262 THR A C 1
ATOM 2048 O O . THR A 1 262 ? -42.354 -2.990 42.473 1.00 98.44 262 THR A O 1
ATOM 2051 N N . LEU A 1 263 ? -40.145 -3.012 42.132 1.00 98.25 263 LEU A N 1
ATOM 2052 C CA . LEU A 1 263 ? -39.807 -3.007 43.561 1.00 98.25 263 LEU A CA 1
ATOM 2053 C C . LEU A 1 263 ? -40.199 -1.689 44.242 1.00 98.25 263 LEU A C 1
ATOM 2055 O O . LEU A 1 263 ? -40.646 -1.714 45.387 1.00 98.25 263 LEU A O 1
ATOM 2059 N N . GLY A 1 264 ? -40.071 -0.560 43.542 1.00 98.00 264 GLY A N 1
ATOM 2060 C CA . GLY A 1 264 ? -40.554 0.740 44.010 1.00 98.00 264 GLY A CA 1
ATOM 2061 C C . GLY A 1 264 ? -42.058 0.717 44.287 1.00 98.00 264 GLY A C 1
ATOM 2062 O O . GLY A 1 264 ? -42.484 1.054 45.388 1.00 98.00 264 GLY A O 1
ATOM 2063 N N . GLU A 1 265 ? -42.853 0.199 43.349 1.00 98.12 265 GLU A N 1
ATOM 2064 C CA . GLU A 1 265 ? -44.305 0.049 43.527 1.00 98.12 265 GLU A CA 1
ATOM 2065 C C . GLU A 1 265 ? -44.666 -0.867 44.713 1.00 98.12 265 GLU A C 1
ATOM 2067 O O . GLU A 1 265 ? -45.614 -0.600 45.461 1.00 98.12 265 GLU A O 1
ATOM 2072 N N . GLN A 1 266 ? -43.906 -1.952 44.917 1.00 98.31 266 GLN A N 1
ATOM 2073 C CA . GLN A 1 266 ? -44.082 -2.838 46.073 1.00 98.31 266 GLN A CA 1
ATOM 2074 C C . GLN A 1 266 ? -43.774 -2.127 47.393 1.00 98.31 266 GLN A C 1
ATOM 2076 O O . GLN A 1 266 ? -44.517 -2.295 48.365 1.00 98.31 266 GLN A O 1
ATOM 2081 N N . LEU A 1 267 ? -42.710 -1.323 47.431 1.00 98.19 267 LEU A N 1
ATOM 2082 C CA . LEU A 1 267 ? -42.335 -0.542 48.604 1.00 98.19 267 LEU A CA 1
ATOM 2083 C C . LEU A 1 267 ? -43.412 0.496 48.945 1.00 98.19 267 LEU A C 1
ATOM 2085 O O . LEU A 1 267 ? -43.831 0.575 50.099 1.00 98.19 267 LEU A O 1
ATOM 2089 N N . ASP A 1 268 ? -43.942 1.201 47.944 1.00 98.12 268 ASP A N 1
ATOM 2090 C CA . ASP A 1 268 ? -45.032 2.168 48.118 1.00 98.12 268 ASP A CA 1
ATOM 2091 C C . ASP A 1 268 ? -46.306 1.516 48.667 1.00 98.12 268 ASP A C 1
ATOM 2093 O O . ASP A 1 268 ? -47.034 2.106 49.474 1.00 98.12 268 ASP A O 1
ATOM 2097 N N . LYS A 1 269 ? -46.605 0.283 48.238 1.00 98.38 269 LYS A N 1
ATOM 2098 C CA . LYS A 1 269 ? -47.719 -0.496 48.789 1.00 98.38 269 LYS A CA 1
ATOM 2099 C C . LYS A 1 269 ? -47.476 -0.848 50.257 1.00 98.38 269 LYS A C 1
ATOM 2101 O O . LYS A 1 269 ? -48.346 -0.592 51.085 1.00 98.38 269 LYS A O 1
ATOM 2106 N N . LEU A 1 270 ? -46.302 -1.389 50.583 1.00 98.06 270 LEU A N 1
ATOM 2107 C CA . LEU A 1 270 ? -45.947 -1.750 51.958 1.00 98.06 270 LEU A CA 1
ATOM 2108 C C . LEU A 1 270 ? -45.947 -0.536 52.892 1.00 98.06 270 LEU A C 1
ATOM 2110 O O . LEU A 1 270 ? -46.405 -0.635 54.029 1.00 98.06 270 LEU A O 1
ATOM 2114 N N . GLN A 1 271 ? -45.485 0.618 52.416 1.00 98.19 271 GLN A N 1
ATOM 2115 C CA . GLN A 1 271 ? -45.482 1.852 53.191 1.00 98.19 271 GLN A CA 1
ATOM 2116 C C . GLN A 1 271 ? -46.902 2.341 53.504 1.00 98.19 271 GLN A C 1
ATOM 2118 O O . GLN A 1 271 ? -47.180 2.712 54.646 1.00 98.19 271 GLN A O 1
ATOM 2123 N N . ARG A 1 272 ? -47.824 2.276 52.533 1.00 98.19 272 ARG A N 1
ATOM 2124 C CA . ARG A 1 272 ? -49.250 2.568 52.768 1.00 98.19 272 ARG A CA 1
ATOM 2125 C C . ARG A 1 272 ? -49.878 1.601 53.772 1.00 98.19 272 ARG A C 1
ATOM 2127 O O . ARG A 1 272 ? -50.583 2.043 54.676 1.00 98.19 272 ARG A O 1
ATOM 2134 N N . ASP A 1 273 ? -49.586 0.305 53.659 1.00 98.00 273 ASP A N 1
ATOM 2135 C CA . ASP A 1 273 ? -50.084 -0.709 54.597 1.00 98.00 273 ASP A CA 1
ATOM 2136 C C . ASP A 1 273 ? -49.554 -0.471 56.023 1.00 98.00 273 ASP A C 1
ATOM 2138 O O . ASP A 1 273 ? -50.292 -0.617 56.999 1.00 98.00 273 ASP A O 1
ATOM 2142 N N . MET A 1 274 ? -48.286 -0.072 56.163 1.00 96.88 274 MET A N 1
ATOM 2143 C CA . MET A 1 274 ? -47.681 0.266 57.453 1.00 96.88 274 MET A CA 1
ATOM 2144 C C . MET A 1 274 ? -48.342 1.497 58.087 1.00 96.88 274 MET A C 1
ATOM 2146 O O . MET A 1 274 ? -48.735 1.430 59.248 1.00 96.88 274 MET A O 1
ATOM 2150 N N . GLN A 1 275 ? -48.565 2.572 57.324 1.00 97.25 275 GLN A N 1
ATOM 2151 C CA . GLN A 1 275 ? -49.295 3.756 57.803 1.00 97.25 275 GLN A CA 1
ATOM 2152 C C . GLN A 1 275 ? -50.737 3.424 58.229 1.00 97.25 275 GLN A C 1
ATOM 2154 O O . GLN A 1 275 ? -51.236 3.929 59.240 1.00 97.25 275 GLN A O 1
ATOM 2159 N N . ALA A 1 276 ? -51.416 2.533 57.500 1.00 97.31 276 ALA A N 1
ATOM 2160 C CA . ALA A 1 276 ? -52.739 2.047 57.885 1.00 97.31 276 ALA A CA 1
ATOM 2161 C C . ALA A 1 276 ? -52.700 1.268 59.216 1.00 97.31 276 ALA A C 1
ATOM 2163 O O . ALA A 1 276 ? -53.558 1.464 60.078 1.00 97.31 276 ALA A O 1
ATOM 2164 N N . ARG A 1 277 ? -51.678 0.430 59.437 1.00 97.19 277 ARG A N 1
ATOM 2165 C CA . ARG A 1 277 ? -51.484 -0.264 60.723 1.00 97.19 277 ARG A CA 1
ATOM 2166 C C . ARG A 1 277 ? -51.154 0.698 61.860 1.00 97.19 277 ARG A C 1
ATOM 2168 O O . ARG A 1 277 ? -51.691 0.525 62.947 1.00 97.19 277 ARG A O 1
ATOM 2175 N N . GLU A 1 278 ? -50.324 1.713 61.627 1.00 96.69 278 GLU A N 1
ATOM 2176 C CA . GLU A 1 278 ? -50.000 2.734 62.632 1.00 96.69 278 GLU A CA 1
ATOM 2177 C C . GLU A 1 278 ? -51.241 3.523 63.063 1.00 96.69 278 GLU A C 1
ATOM 2179 O O . GLU A 1 278 ? -51.475 3.700 64.259 1.00 96.69 278 GLU A O 1
ATOM 2184 N N . SER A 1 279 ? -52.072 3.952 62.107 1.00 96.00 279 SER A N 1
ATOM 2185 C CA . SER A 1 279 ? -53.332 4.645 62.410 1.00 96.00 279 SER A CA 1
ATOM 2186 C C . SER A 1 279 ? -54.322 3.746 63.158 1.00 96.00 279 SER A C 1
ATOM 2188 O O . SER A 1 279 ? -54.883 4.172 64.167 1.00 96.00 279 SER A O 1
ATOM 2190 N N . SER A 1 280 ? -54.465 2.481 62.746 1.00 96.69 280 SER A N 1
ATOM 2191 C CA . SER A 1 280 ? -55.270 1.481 63.459 1.00 96.69 280 SER A CA 1
ATOM 2192 C C . SER A 1 280 ? -54.758 1.218 64.880 1.00 96.69 280 SER A C 1
ATOM 2194 O O . SER A 1 280 ? -55.550 1.168 65.818 1.00 96.69 280 SER A O 1
ATOM 2196 N N . GLN A 1 281 ? -53.442 1.092 65.069 1.00 96.69 281 GLN A N 1
ATOM 2197 C CA . GLN A 1 281 ? -52.841 0.876 66.384 1.00 96.69 281 GLN A CA 1
ATOM 2198 C C . GLN A 1 281 ? -53.011 2.097 67.291 1.00 96.69 281 GLN A C 1
ATOM 2200 O O . GLN A 1 281 ? -53.232 1.939 68.491 1.00 96.69 281 GLN A O 1
ATOM 2205 N N . LYS A 1 282 ? -52.905 3.310 66.740 1.00 95.88 282 LYS A N 1
ATOM 2206 C CA . LYS A 1 282 ? -53.156 4.546 67.483 1.00 95.88 282 LYS A CA 1
ATOM 2207 C C . LYS A 1 282 ? -54.610 4.617 67.949 1.00 95.88 282 LYS A C 1
ATOM 2209 O O . LYS A 1 282 ? -54.833 4.810 69.136 1.00 95.88 282 LYS A O 1
ATOM 2214 N N . GLN A 1 283 ? -55.560 4.348 67.052 1.00 96.56 283 GLN A N 1
ATOM 2215 C CA . GLN A 1 283 ? -56.980 4.270 67.396 1.00 96.56 283 GLN A CA 1
ATOM 2216 C C . GLN A 1 283 ? -57.234 3.236 68.501 1.00 96.56 283 GLN A C 1
ATOM 2218 O O . GLN A 1 283 ? -57.896 3.538 69.486 1.00 96.56 283 GLN A O 1
ATOM 2223 N N . LEU A 1 284 ? -56.641 2.041 68.384 1.00 95.81 284 LEU A N 1
ATOM 2224 C CA . LEU A 1 284 ? -56.763 0.998 69.401 1.00 95.81 284 LEU A CA 1
ATOM 2225 C C . LEU A 1 284 ? -56.200 1.444 70.758 1.00 95.81 284 LEU A C 1
ATOM 2227 O O . LEU A 1 284 ? -56.802 1.152 71.784 1.00 95.81 284 LEU A O 1
ATOM 2231 N N . LYS A 1 285 ? -55.058 2.142 70.788 1.00 96.50 285 LYS A N 1
ATOM 2232 C CA . LYS A 1 285 ? -54.507 2.699 72.035 1.00 96.50 285 LYS A CA 1
ATOM 2233 C C . LYS A 1 285 ? -55.457 3.714 72.665 1.00 96.50 285 LYS A C 1
ATOM 2235 O O . LYS A 1 285 ? -55.647 3.664 73.876 1.00 96.50 285 LYS A O 1
ATOM 2240 N N . ASP A 1 286 ? -56.050 4.595 71.864 1.00 96.12 286 ASP A N 1
ATOM 2241 C CA . ASP A 1 286 ? -57.008 5.595 72.342 1.00 96.12 286 ASP A CA 1
ATOM 2242 C C . ASP A 1 286 ? -58.279 4.919 72.903 1.00 96.12 286 ASP A C 1
ATOM 2244 O O . ASP A 1 286 ? -58.750 5.278 73.985 1.00 96.12 286 ASP A O 1
ATOM 2248 N N . ASP A 1 287 ? -58.782 3.879 72.229 1.00 95.31 287 ASP A N 1
ATOM 2249 C CA . ASP A 1 287 ? -59.929 3.081 72.684 1.00 95.31 287 ASP A CA 1
ATOM 2250 C C . ASP A 1 287 ? -59.616 2.288 73.966 1.00 95.31 287 ASP A C 1
ATOM 2252 O O . ASP A 1 287 ? -60.436 2.246 74.885 1.00 95.31 287 ASP A O 1
ATOM 2256 N N . VAL A 1 288 ? -58.421 1.692 74.070 1.00 95.69 288 VAL A N 1
ATOM 2257 C CA . VAL A 1 288 ? -57.964 0.994 75.283 1.00 95.69 288 VAL A CA 1
ATOM 2258 C C . VAL A 1 288 ? -57.832 1.967 76.447 1.00 95.69 288 VAL A C 1
ATOM 2260 O O . VAL A 1 288 ? -58.369 1.677 77.507 1.00 95.69 288 VAL A O 1
ATOM 2263 N N . LEU A 1 289 ? -57.206 3.134 76.261 1.00 94.56 289 LEU A N 1
ATOM 2264 C CA . LEU A 1 289 ? -57.107 4.160 77.306 1.00 94.56 289 LEU A CA 1
ATOM 2265 C C . LEU A 1 289 ? -58.490 4.613 77.789 1.00 94.56 289 LEU A C 1
ATOM 2267 O O . LEU A 1 289 ? -58.694 4.848 78.980 1.00 94.56 289 LEU A O 1
ATOM 2271 N N . LYS A 1 290 ? -59.462 4.725 76.879 1.00 94.62 290 LYS A N 1
ATOM 2272 C CA . LYS A 1 290 ? -60.850 5.030 77.233 1.00 94.62 290 LYS A CA 1
ATOM 2273 C C . LYS A 1 290 ? -61.464 3.923 78.096 1.00 94.62 290 LYS A C 1
ATOM 2275 O O . LYS A 1 290 ? -61.988 4.223 79.164 1.00 94.62 290 LYS A O 1
ATOM 2280 N N . ILE A 1 291 ? -61.346 2.663 77.675 1.00 94.06 291 ILE A N 1
ATOM 2281 C CA . ILE A 1 291 ? -61.845 1.508 78.436 1.00 94.06 291 ILE A CA 1
ATOM 2282 C C . ILE A 1 291 ? -61.133 1.392 79.788 1.00 94.06 291 ILE A C 1
ATOM 2284 O O . ILE A 1 291 ? -61.787 1.151 80.794 1.00 94.06 291 ILE A O 1
ATOM 2288 N N . GLU A 1 292 ? -59.815 1.576 79.845 1.00 91.31 292 GLU A N 1
ATOM 2289 C CA . GLU A 1 292 ? -59.038 1.569 81.087 1.00 91.31 292 GLU A CA 1
ATOM 2290 C C . GLU A 1 292 ? -59.526 2.648 82.051 1.00 91.31 292 GLU A C 1
ATOM 2292 O O . GLU A 1 292 ? -59.702 2.366 83.234 1.00 91.31 292 GLU A O 1
ATOM 2297 N N . ASN A 1 293 ? -59.802 3.859 81.563 1.00 91.44 293 ASN A N 1
ATOM 2298 C CA . ASN A 1 293 ? -60.388 4.921 82.377 1.00 91.44 293 ASN A CA 1
ATOM 2299 C C . ASN A 1 293 ? -61.805 4.562 82.855 1.00 91.44 293 ASN A C 1
ATOM 2301 O O . ASN A 1 293 ? -62.114 4.774 84.028 1.00 91.44 293 ASN A O 1
ATOM 2305 N N . ASP A 1 294 ? -62.641 3.969 81.998 1.00 91.19 294 ASP A N 1
ATOM 2306 C CA . ASP A 1 294 ? -63.983 3.492 82.359 1.00 91.19 294 ASP A CA 1
ATOM 2307 C C . ASP A 1 294 ? -63.918 2.362 83.411 1.00 91.19 294 ASP A C 1
ATOM 2309 O O . ASP A 1 294 ? -64.665 2.369 84.396 1.00 91.19 294 ASP A O 1
ATOM 2313 N N . ILE A 1 295 ? -62.983 1.414 83.266 1.00 88.50 295 ILE A N 1
ATOM 2314 C CA . ILE A 1 295 ? -62.702 0.345 84.236 1.00 88.50 295 ILE A CA 1
ATOM 2315 C C . ILE A 1 295 ? -62.193 0.948 85.537 1.00 88.50 295 ILE A C 1
ATOM 2317 O O . ILE A 1 295 ? -62.716 0.640 86.594 1.00 88.50 295 ILE A O 1
ATOM 2321 N N . MET A 1 296 ? -61.201 1.829 85.497 1.00 86.94 296 MET A N 1
ATOM 2322 C CA . MET A 1 296 ? -60.667 2.480 86.689 1.00 86.94 296 MET A CA 1
ATOM 2323 C C . MET A 1 296 ? -61.758 3.264 87.422 1.00 86.94 296 MET A C 1
ATOM 2325 O O . MET A 1 296 ? -61.829 3.206 88.647 1.00 86.94 296 MET A O 1
ATOM 2329 N N . GLN A 1 297 ? -62.663 3.931 86.703 1.00 82.44 297 GLN A N 1
ATOM 2330 C CA . GLN A 1 297 ? -63.798 4.626 87.301 1.00 82.44 297 GLN A CA 1
ATOM 2331 C C . GLN A 1 297 ? -64.831 3.650 87.893 1.00 82.44 297 GLN A C 1
ATOM 2333 O O . GLN A 1 297 ? -65.356 3.900 88.979 1.00 82.44 297 GLN A O 1
ATOM 2338 N N . THR A 1 298 ? -65.130 2.533 87.224 1.00 81.44 298 THR A N 1
ATOM 2339 C CA . THR A 1 298 ? -66.045 1.493 87.738 1.00 81.44 298 THR A CA 1
ATOM 2340 C C . THR A 1 298 ? -65.444 0.700 88.896 1.00 81.44 298 THR A C 1
ATOM 2342 O O . THR A 1 298 ? -66.149 0.423 89.858 1.00 81.44 298 THR A O 1
ATOM 2345 N N . VAL A 1 299 ? -64.142 0.421 88.880 1.00 76.81 299 VAL A N 1
ATOM 2346 C CA . VAL A 1 299 ? -63.373 -0.171 89.979 1.00 76.81 299 VAL A CA 1
ATOM 2347 C C . VAL A 1 299 ? -63.238 0.812 91.132 1.00 76.81 299 VAL A C 1
ATOM 2349 O O . VAL A 1 299 ? -63.365 0.391 92.267 1.00 76.81 299 VAL A O 1
ATOM 2352 N N . ALA A 1 300 ? -63.059 2.115 90.910 1.00 76.75 300 ALA A N 1
ATOM 2353 C CA . ALA A 1 300 ? -63.114 3.104 91.991 1.00 76.75 300 ALA A CA 1
ATOM 2354 C C . ALA A 1 300 ? -64.519 3.172 92.622 1.00 76.75 300 ALA A C 1
ATOM 2356 O O . ALA A 1 300 ? -64.643 3.289 93.839 1.00 76.75 300 ALA A O 1
ATOM 2357 N N . LYS A 1 301 ? -65.581 3.021 91.815 1.00 71.25 301 LYS A N 1
ATOM 2358 C CA . LYS A 1 301 ? -66.964 2.861 92.302 1.00 71.25 301 LYS A CA 1
ATOM 2359 C C . LYS A 1 301 ? -67.176 1.525 93.042 1.00 71.25 301 LYS A C 1
ATOM 2361 O O . LYS A 1 301 ? -67.891 1.507 94.038 1.00 71.25 301 LYS A O 1
ATOM 2366 N N . ALA A 1 302 ? -66.556 0.426 92.598 1.00 56.44 302 ALA A N 1
ATOM 2367 C CA . ALA A 1 302 ? -66.714 -0.927 93.157 1.00 56.44 302 ALA A CA 1
ATOM 2368 C C . ALA A 1 302 ? -65.758 -1.252 94.324 1.00 56.44 302 ALA A C 1
ATOM 2370 O O . ALA A 1 302 ? -66.097 -2.054 95.187 1.00 56.44 302 ALA A O 1
ATOM 2371 N N . GLY A 1 303 ? -64.590 -0.613 94.386 1.00 47.34 303 GLY A N 1
ATOM 2372 C CA . GLY A 1 303 ? -63.568 -0.684 95.438 1.00 47.34 303 GLY A CA 1
ATOM 2373 C C . GLY A 1 303 ? -63.935 0.111 96.693 1.00 47.34 303 GLY A C 1
ATOM 2374 O O . GLY A 1 303 ? -63.227 0.062 97.693 1.00 47.34 303 GLY A O 1
ATOM 2375 N N . ALA A 1 304 ? -65.097 0.769 96.682 1.00 48.81 304 ALA A N 1
ATOM 2376 C CA . ALA A 1 304 ? -65.858 1.039 97.896 1.00 48.81 304 ALA A CA 1
ATOM 2377 C C . ALA A 1 304 ? -66.355 -0.260 98.587 1.00 48.81 304 ALA A C 1
ATOM 2379 O O . ALA A 1 304 ? -66.843 -0.204 99.714 1.00 48.81 304 ALA A O 1
ATOM 2380 N N . SER A 1 305 ? -66.214 -1.429 97.944 1.00 55.78 305 SER A N 1
ATOM 2381 C CA . SER A 1 305 ? -66.492 -2.768 98.480 1.00 55.78 305 SER A CA 1
ATOM 2382 C C . SER A 1 305 ? -65.204 -3.622 98.560 1.00 55.78 305 SER A C 1
ATOM 2384 O O . SER A 1 305 ? -64.258 -3.409 97.805 1.00 55.78 305 SER A O 1
ATOM 2386 N N . LYS A 1 306 ? -65.130 -4.531 99.543 1.00 47.72 306 LYS A N 1
ATOM 2387 C CA . LYS A 1 306 ? -63.896 -4.930 100.257 1.00 47.72 306 LYS A CA 1
ATOM 2388 C C . LYS A 1 306 ? -63.064 -6.104 99.706 1.00 47.72 306 LYS A C 1
ATOM 2390 O O . LYS A 1 306 ? -62.099 -6.463 100.375 1.00 47.72 306 LYS A O 1
ATOM 2395 N N . ASP A 1 307 ? -63.331 -6.654 98.521 1.00 50.84 307 ASP A N 1
ATOM 2396 C CA . ASP A 1 307 ? -62.660 -7.894 98.081 1.00 50.84 307 ASP A CA 1
ATOM 2397 C C . ASP A 1 307 ? -61.955 -7.759 96.719 1.00 50.84 307 ASP A C 1
ATOM 2399 O O . ASP A 1 307 ? -62.578 -7.467 95.702 1.00 50.84 307 ASP A O 1
ATOM 2403 N N . CYS A 1 308 ? -60.631 -7.982 96.678 1.00 47.94 308 CYS A N 1
ATOM 2404 C CA . CYS A 1 308 ? -59.833 -7.951 95.445 1.00 47.94 308 CYS A CA 1
ATOM 2405 C C . CYS A 1 308 ? -58.894 -9.165 95.344 1.00 47.94 308 CYS A C 1
ATOM 2407 O O . CYS A 1 308 ? -57.782 -9.177 95.877 1.00 47.94 308 CYS A O 1
ATOM 2409 N N . GLU A 1 309 ? -59.339 -10.178 94.597 1.00 54.62 309 GLU A N 1
ATOM 2410 C CA . GLU A 1 309 ? -58.563 -11.373 94.236 1.00 54.62 309 GLU A CA 1
ATOM 2411 C C . GLU A 1 309 ? -57.541 -11.134 93.101 1.00 54.62 309 GLU A C 1
ATOM 2413 O O . GLU A 1 309 ? -56.673 -11.971 92.856 1.00 54.62 309 GLU A O 1
ATOM 2418 N N . LEU A 1 310 ? -57.545 -9.958 92.455 1.00 53.72 310 LEU A N 1
ATOM 2419 C CA . LEU A 1 310 ? -56.639 -9.617 91.341 1.00 53.72 310 LEU A CA 1
ATOM 2420 C C . LEU A 1 310 ? -55.157 -9.521 91.745 1.00 53.72 310 LEU A C 1
ATOM 2422 O O . LEU A 1 310 ? -54.274 -9.593 90.893 1.00 53.72 310 LEU A O 1
ATOM 2426 N N . ARG A 1 311 ? -54.858 -9.421 93.047 1.00 46.84 311 ARG A N 1
ATOM 2427 C CA . ARG A 1 311 ? -53.481 -9.444 93.568 1.00 46.84 311 ARG A CA 1
ATOM 2428 C C . ARG A 1 311 ? -52.870 -10.856 93.593 1.00 46.84 311 ARG A C 1
ATOM 2430 O O . ARG A 1 311 ? -51.652 -10.974 93.674 1.00 46.84 311 ARG A O 1
ATOM 2437 N N . LYS A 1 312 ? -53.682 -11.921 93.514 1.00 50.47 312 LYS A N 1
ATOM 2438 C CA . LYS A 1 312 ? -53.207 -13.319 93.546 1.00 50.47 312 LYS A CA 1
ATOM 2439 C C . LYS A 1 312 ? -52.807 -13.853 92.163 1.00 50.47 312 LYS A C 1
ATOM 2441 O O . LYS A 1 312 ? -51.831 -14.586 92.075 1.00 50.47 312 LYS A O 1
ATOM 2446 N N . LEU A 1 313 ? -53.465 -13.405 91.091 1.00 53.94 313 LEU A N 1
ATOM 2447 C CA . LEU A 1 313 ? -53.193 -13.844 89.711 1.00 53.94 313 LEU A CA 1
ATOM 2448 C C . LEU A 1 313 ? -51.867 -13.319 89.127 1.00 53.94 313 LEU A C 1
ATOM 2450 O O . LEU A 1 313 ? -51.281 -13.959 88.257 1.00 53.94 313 LEU A O 1
ATOM 2454 N N . LEU A 1 314 ? -51.348 -12.186 89.616 1.00 50.56 314 LEU A N 1
ATOM 2455 C CA . LEU A 1 314 ? -50.083 -11.612 89.127 1.00 50.56 314 LEU A CA 1
ATOM 2456 C C . LEU A 1 314 ? -48.846 -12.427 89.558 1.00 50.56 314 LEU A C 1
ATOM 2458 O O . LEU A 1 314 ? -47.801 -12.353 88.916 1.00 50.56 314 LEU A O 1
ATOM 2462 N N . ASN A 1 315 ? -48.976 -13.234 90.616 1.00 48.62 315 ASN A N 1
ATOM 2463 C CA . ASN A 1 315 ? -47.902 -14.081 91.142 1.00 48.62 315 ASN A CA 1
ATOM 2464 C C . ASN A 1 315 ? -47.845 -15.475 90.479 1.00 48.62 315 ASN A C 1
ATOM 2466 O O . ASN A 1 315 ? -46.934 -16.246 90.768 1.00 48.62 315 ASN A O 1
ATOM 2470 N N . GLU A 1 316 ? -48.792 -15.803 89.588 1.00 51.53 316 GLU A N 1
ATOM 2471 C CA . GLU A 1 316 ? -48.933 -17.124 88.948 1.00 51.53 316 GLU A CA 1
ATOM 2472 C C . GLU A 1 316 ? -48.399 -17.191 87.502 1.00 51.53 316 GLU A C 1
ATOM 2474 O O . GLU A 1 316 ? -48.553 -18.218 86.833 1.00 51.53 316 GLU A O 1
ATOM 2479 N N . VAL A 1 317 ? -47.720 -16.148 86.999 1.00 51.47 317 VAL A N 1
ATOM 2480 C CA . VAL A 1 317 ? -47.067 -16.191 85.675 1.00 51.47 317 VAL A CA 1
ATOM 2481 C C . VAL A 1 317 ? -45.865 -17.146 85.730 1.00 51.47 317 VAL A C 1
ATOM 2483 O O . VAL A 1 317 ? -44.751 -16.812 86.121 1.00 51.47 317 VAL A O 1
ATOM 2486 N N . SER A 1 318 ? -46.178 -18.391 85.384 1.00 50.31 318 SER A N 1
ATOM 2487 C CA . SER A 1 318 ? -45.454 -19.624 85.670 1.00 50.31 318 SER A CA 1
ATOM 2488 C C . SER A 1 318 ? -44.090 -19.783 84.952 1.00 50.31 318 SER A C 1
ATOM 2490 O O . SER A 1 318 ? -43.976 -19.456 83.764 1.00 50.31 318 SER A O 1
ATOM 2492 N N . PRO A 1 319 ? -43.086 -20.422 85.598 1.00 53.88 319 PRO A N 1
ATOM 2493 C CA . PRO A 1 319 ? -41.748 -20.732 85.054 1.00 53.88 319 PRO A CA 1
ATOM 2494 C C . PRO A 1 319 ? -41.715 -21.517 83.729 1.00 53.88 319 PRO A C 1
ATOM 2496 O O . PRO A 1 319 ? -40.705 -21.507 83.027 1.00 53.88 319 PRO A O 1
ATOM 2499 N N . LYS A 1 320 ? -42.820 -22.165 83.334 1.00 54.88 320 LYS A N 1
ATOM 2500 C CA . LYS A 1 320 ? -42.926 -22.944 82.084 1.00 54.88 320 LYS A CA 1
ATOM 2501 C C . LYS A 1 320 ? -42.783 -22.102 80.806 1.00 54.88 320 LYS A C 1
ATOM 2503 O O . LYS A 1 320 ? -42.532 -22.665 79.740 1.00 54.88 320 LYS A O 1
ATOM 2508 N N . ASN A 1 321 ? -42.938 -20.777 80.889 1.00 60.75 321 ASN A N 1
ATOM 2509 C CA . ASN A 1 321 ? -42.707 -19.884 79.750 1.00 60.75 321 ASN A CA 1
ATOM 2510 C C . ASN A 1 321 ? -41.201 -19.648 79.500 1.00 60.75 321 ASN A C 1
ATOM 2512 O O . ASN A 1 321 ? -40.762 -19.623 78.352 1.00 60.75 321 ASN A O 1
ATOM 2516 N N . PHE A 1 322 ? -40.387 -19.579 80.562 1.00 60.81 322 PHE A N 1
ATOM 2517 C CA . PHE A 1 322 ? -38.935 -19.355 80.471 1.00 60.81 322 PHE A CA 1
ATOM 2518 C C . PHE A 1 322 ? -38.197 -20.502 79.774 1.00 60.81 322 PHE A C 1
ATOM 2520 O O . PHE A 1 322 ? -37.297 -20.273 78.970 1.00 60.81 322 PHE A O 1
ATOM 2527 N N . GLU A 1 323 ? -38.613 -21.742 80.016 1.00 68.81 323 GLU A N 1
ATOM 2528 C CA . GLU A 1 323 ? -37.974 -22.925 79.430 1.00 68.81 323 GLU A CA 1
ATOM 2529 C C . GLU A 1 323 ? -38.216 -23.041 77.913 1.00 68.81 323 GLU A C 1
ATOM 2531 O O . GLU A 1 323 ? -37.339 -23.470 77.160 1.00 68.81 323 GLU A O 1
ATOM 2536 N N . LYS A 1 324 ? -39.390 -22.599 77.437 1.00 74.25 324 LYS A N 1
ATOM 2537 C CA . LYS A 1 324 ? -39.702 -22.507 76.000 1.00 74.25 324 LYS A CA 1
ATOM 2538 C C . LYS A 1 324 ? -38.917 -21.386 75.318 1.00 74.25 324 LYS A C 1
ATOM 2540 O O . LYS A 1 324 ? -38.425 -21.584 74.210 1.00 74.25 324 LYS A O 1
ATOM 2545 N N . ILE A 1 325 ? -38.760 -20.247 75.994 1.00 74.31 325 ILE A N 1
ATOM 2546 C CA . ILE A 1 325 ? -37.946 -19.119 75.520 1.00 74.31 325 ILE A CA 1
ATOM 2547 C C . ILE A 1 325 ? -36.472 -19.535 75.393 1.00 74.31 325 ILE A C 1
ATOM 2549 O O . ILE A 1 325 ? -35.838 -19.233 74.386 1.00 74.31 325 ILE A O 1
ATOM 2553 N N . ASN A 1 326 ? -35.948 -20.307 76.350 1.00 80.00 326 ASN A N 1
ATOM 2554 C CA . ASN A 1 326 ? -34.559 -20.768 76.322 1.00 80.00 326 ASN A CA 1
ATOM 2555 C C . ASN A 1 326 ? -34.265 -21.724 75.149 1.00 80.00 326 ASN A C 1
ATOM 2557 O O . ASN A 1 326 ? -33.230 -21.613 74.500 1.00 80.00 326 ASN A O 1
ATOM 2561 N N . LYS A 1 327 ? -35.197 -22.627 74.810 1.00 83.06 327 LYS A N 1
ATOM 2562 C CA . LYS A 1 327 ? -35.056 -23.502 73.628 1.00 83.06 327 LYS A CA 1
ATOM 2563 C C . LYS A 1 327 ? -35.067 -22.717 72.313 1.00 83.06 327 LYS A C 1
ATOM 2565 O O . LYS A 1 327 ? -34.312 -23.044 71.405 1.00 83.06 327 LYS A O 1
ATOM 2570 N N . LEU A 1 328 ? -35.903 -21.682 72.217 1.00 83.50 328 LEU A N 1
ATOM 2571 C CA . LEU A 1 328 ? -35.946 -20.791 71.054 1.00 83.50 328 LEU A CA 1
ATOM 2572 C C . LEU A 1 328 ? -34.651 -19.984 70.889 1.00 83.50 328 LEU A C 1
ATOM 2574 O O . LEU A 1 328 ? -34.214 -19.780 69.760 1.00 83.50 328 LEU A O 1
ATOM 2578 N N . LEU A 1 329 ? -34.028 -19.563 71.992 1.00 86.69 329 LEU A N 1
ATOM 2579 C CA . LEU A 1 329 ? -32.749 -18.847 71.970 1.00 86.69 329 LEU A CA 1
ATOM 2580 C C . LEU A 1 329 ? -31.612 -19.705 71.403 1.00 86.69 329 LEU A C 1
ATOM 2582 O O . LEU A 1 329 ? -30.906 -19.236 70.519 1.00 86.69 329 LEU A O 1
ATOM 2586 N N . ILE A 1 330 ? -31.502 -20.976 71.807 1.00 85.69 330 ILE A N 1
ATOM 2587 C CA . ILE A 1 330 ? -30.460 -21.888 71.292 1.00 85.69 330 ILE A CA 1
ATOM 2588 C C . ILE A 1 330 ? -30.565 -22.057 69.768 1.00 85.69 330 ILE A C 1
ATOM 2590 O O . ILE A 1 330 ? -29.565 -21.960 69.061 1.00 85.69 330 ILE A O 1
ATOM 2594 N N . VAL A 1 331 ? -31.782 -22.243 69.241 1.00 90.31 331 VAL A N 1
ATOM 2595 C CA . VAL A 1 331 ? -32.007 -22.350 67.786 1.00 90.31 331 VAL A CA 1
ATOM 2596 C C . VAL A 1 331 ? -31.615 -21.053 67.069 1.00 90.31 331 VAL A C 1
ATOM 2598 O O . VAL A 1 331 ? -31.029 -21.091 65.988 1.00 90.31 331 VAL A O 1
ATOM 2601 N N . LYS A 1 332 ? -31.898 -19.892 67.673 1.00 92.12 332 LYS A N 1
ATOM 2602 C CA . LYS A 1 332 ? -31.506 -18.590 67.116 1.00 92.12 332 LYS A CA 1
ATOM 2603 C C . LYS A 1 332 ? -29.992 -18.391 67.126 1.00 92.12 332 LYS A C 1
ATOM 2605 O O . LYS A 1 332 ? -29.463 -17.871 66.148 1.00 92.12 332 LYS A O 1
ATOM 2610 N N . ASP A 1 333 ? -29.295 -18.843 68.162 1.00 91.44 333 ASP A N 1
ATOM 2611 C CA . ASP A 1 333 ? -27.833 -18.775 68.235 1.00 91.44 333 ASP A CA 1
ATOM 2612 C C . ASP A 1 333 ? -27.161 -19.654 67.162 1.00 91.44 333 ASP A C 1
ATOM 2614 O O . ASP A 1 333 ? -26.182 -19.231 66.541 1.00 91.44 333 ASP A O 1
ATOM 2618 N N . GLU A 1 334 ? -27.721 -20.831 66.864 1.00 93.00 334 GLU A N 1
ATOM 2619 C CA . GLU A 1 334 ? -27.266 -21.689 65.759 1.00 93.00 334 GLU A CA 1
ATOM 2620 C C . GLU A 1 334 ? -27.511 -21.058 64.377 1.00 93.00 334 GLU A C 1
ATOM 2622 O O . GLU A 1 334 ? -26.641 -21.114 63.503 1.00 93.00 334 GLU A O 1
ATOM 2627 N N . GLU A 1 335 ? -28.670 -20.425 64.162 1.00 92.75 335 GLU A N 1
ATOM 2628 C CA . GLU A 1 335 ? -28.954 -19.662 62.936 1.00 92.75 335 GLU A CA 1
ATOM 2629 C C . GLU A 1 335 ? -27.981 -18.483 62.771 1.00 92.75 335 GLU A C 1
ATOM 2631 O O . GLU A 1 335 ? -27.444 -18.268 61.682 1.00 92.75 335 GLU A O 1
ATOM 2636 N N . ILE A 1 336 ? -27.688 -17.754 63.853 1.00 92.00 336 ILE A N 1
ATOM 2637 C CA . ILE A 1 336 ? -26.709 -16.658 63.858 1.00 92.00 336 ILE A CA 1
ATOM 2638 C C . ILE A 1 336 ? -25.307 -17.176 63.513 1.00 92.00 336 ILE A C 1
ATOM 2640 O O . ILE A 1 336 ? -24.577 -16.508 62.777 1.00 92.00 336 ILE A O 1
ATOM 2644 N N . ALA A 1 337 ? -24.917 -18.351 64.013 1.00 94.50 337 ALA A N 1
ATOM 2645 C CA . ALA A 1 337 ? -23.632 -18.962 63.682 1.00 94.50 337 ALA A CA 1
ATOM 2646 C C . ALA A 1 337 ? -23.530 -19.304 62.185 1.00 94.50 337 ALA A C 1
ATOM 2648 O O . ALA A 1 337 ? -22.549 -18.929 61.543 1.00 94.50 337 ALA A O 1
ATOM 2649 N N . LYS A 1 338 ? -24.570 -19.915 61.599 1.00 95.00 338 LYS A N 1
ATOM 2650 C CA . LYS A 1 338 ? -24.614 -20.226 60.157 1.00 95.00 338 LYS A CA 1
ATOM 2651 C C . LYS A 1 338 ? -24.536 -18.973 59.288 1.00 95.00 338 LYS A C 1
ATOM 2653 O O . LYS A 1 338 ? -23.738 -18.924 58.356 1.00 95.00 338 LYS A O 1
ATOM 2658 N N . LEU A 1 339 ? -25.301 -17.934 59.630 1.00 94.75 339 LEU A N 1
ATOM 2659 C CA . LEU A 1 339 ? -25.266 -16.662 58.904 1.00 94.75 339 LEU A CA 1
ATOM 2660 C C . LEU A 1 339 ? -23.884 -15.999 58.977 1.00 94.75 339 LEU A C 1
ATOM 2662 O O . LEU A 1 339 ? -23.419 -15.435 57.988 1.00 94.75 339 LEU A O 1
ATOM 2666 N N . LYS A 1 340 ? -23.189 -16.087 60.118 1.00 94.69 340 LYS A N 1
ATOM 2667 C CA . LYS A 1 340 ? -21.809 -15.589 60.243 1.00 94.69 340 LYS A CA 1
ATOM 2668 C C . LYS A 1 340 ? -20.839 -16.335 59.326 1.00 94.69 340 LYS A C 1
ATOM 2670 O O . LYS A 1 340 ? -19.992 -15.688 58.706 1.00 94.69 340 LYS A O 1
ATOM 2675 N N . ASP A 1 341 ? -20.967 -17.654 59.212 1.00 95.88 341 ASP A N 1
ATOM 2676 C CA . ASP A 1 341 ? -20.126 -18.456 58.319 1.00 95.88 341 ASP A CA 1
ATOM 2677 C C . ASP A 1 341 ? -20.405 -18.152 56.840 1.00 95.88 341 ASP A C 1
ATOM 2679 O O . ASP A 1 341 ? -19.465 -17.954 56.067 1.00 95.88 341 ASP A O 1
ATOM 2683 N N . GLU A 1 342 ? -21.672 -18.010 56.446 1.00 95.75 342 GLU A N 1
ATOM 2684 C CA . GLU A 1 342 ? -22.050 -17.593 55.089 1.00 95.75 342 GLU A CA 1
ATOM 2685 C C . GLU A 1 342 ? -21.508 -16.199 54.743 1.00 95.75 342 GLU A C 1
ATOM 2687 O O . GLU A 1 342 ? -20.920 -16.009 53.674 1.00 95.75 342 GLU A O 1
ATOM 2692 N N . ILE A 1 343 ? -21.620 -15.234 55.664 1.00 96.50 343 ILE A N 1
ATOM 2693 C CA . ILE A 1 343 ? -21.035 -13.893 55.503 1.00 96.50 343 ILE A CA 1
ATOM 2694 C C . ILE A 1 343 ? -19.517 -13.986 55.323 1.00 96.50 343 ILE A C 1
ATOM 2696 O O . ILE A 1 343 ? -18.955 -13.283 54.480 1.00 96.50 343 ILE A O 1
ATOM 2700 N N . LYS A 1 344 ? -18.838 -14.858 56.074 1.00 97.62 344 LYS A N 1
ATOM 2701 C CA . LYS A 1 344 ? -17.385 -15.048 55.977 1.00 97.62 344 LYS A CA 1
ATOM 2702 C C . LYS A 1 344 ? -16.976 -15.638 54.625 1.00 97.62 344 LYS A C 1
ATOM 2704 O O . LYS A 1 344 ? -16.039 -15.133 54.006 1.00 97.62 344 LYS A O 1
ATOM 2709 N N . ILE A 1 345 ? -17.691 -16.656 54.141 1.00 96.50 345 ILE A N 1
ATOM 2710 C CA . ILE A 1 345 ? -17.462 -17.259 52.818 1.00 96.50 345 ILE A CA 1
ATOM 2711 C C . ILE A 1 345 ? -17.688 -16.220 51.717 1.00 96.50 345 ILE A C 1
ATOM 2713 O O . ILE A 1 345 ? -16.846 -16.052 50.833 1.00 96.50 345 ILE A O 1
ATOM 2717 N N . MET A 1 346 ? -18.795 -15.480 51.792 1.00 95.75 346 MET A N 1
ATOM 2718 C CA . MET A 1 346 ? -19.126 -14.452 50.810 1.00 95.75 346 MET A CA 1
ATOM 2719 C C . MET A 1 346 ? -18.103 -13.310 50.821 1.00 95.75 346 MET A C 1
ATOM 2721 O O . MET A 1 346 ? -17.691 -12.850 49.759 1.00 95.75 346 MET A O 1
ATOM 2725 N N . SER A 1 347 ? -17.618 -12.908 51.997 1.00 96.19 347 SER A N 1
ATOM 2726 C CA . SER A 1 347 ? -16.553 -11.906 52.129 1.00 96.19 347 SER A CA 1
ATOM 2727 C C . SER A 1 347 ? -15.253 -12.367 51.468 1.00 96.19 347 SER A C 1
ATOM 2729 O O . SER A 1 347 ? -14.668 -11.615 50.692 1.00 96.19 347 SER A O 1
ATOM 2731 N N . ALA A 1 348 ? -14.837 -13.619 51.687 1.00 97.19 348 ALA A N 1
ATOM 2732 C CA . ALA A 1 348 ? -13.655 -14.183 51.033 1.00 97.19 348 ALA A CA 1
ATOM 2733 C C . ALA A 1 348 ? -13.815 -14.260 49.502 1.00 97.19 348 ALA A C 1
ATOM 2735 O O . ALA A 1 348 ? -12.878 -13.968 48.756 1.00 97.19 348 ALA A O 1
ATOM 2736 N N . HIS A 1 349 ? -15.012 -14.605 49.015 1.00 96.69 349 HIS A N 1
ATOM 2737 C CA . HIS A 1 349 ? -15.319 -14.578 47.584 1.00 96.69 349 HIS A CA 1
ATOM 2738 C C . HIS A 1 349 ? -15.175 -13.163 46.999 1.00 96.69 349 HIS A C 1
ATOM 2740 O O . HIS A 1 349 ? -14.523 -12.989 45.967 1.00 96.69 349 HIS A O 1
ATOM 2746 N N . TRP A 1 350 ? -15.729 -12.145 47.664 1.00 96.88 350 TRP A N 1
ATOM 2747 C CA . TRP A 1 350 ? -15.617 -10.753 47.219 1.00 96.88 350 TRP A CA 1
ATOM 2748 C C . TRP A 1 350 ? -14.184 -10.213 47.283 1.00 96.88 350 TRP A C 1
ATOM 2750 O O . TRP A 1 350 ? -13.768 -9.487 46.377 1.00 96.88 350 TRP A O 1
ATOM 2760 N N . GLU A 1 351 ? -13.397 -10.609 48.283 1.00 97.88 351 GLU A N 1
ATOM 2761 C CA . GLU A 1 351 ? -11.977 -10.257 48.371 1.00 97.88 351 GLU A CA 1
ATOM 2762 C C . GLU A 1 351 ? -11.180 -10.856 47.199 1.00 97.88 351 GLU A C 1
ATOM 2764 O O . GLU A 1 351 ? -10.432 -10.152 46.518 1.00 97.88 351 GLU A O 1
ATOM 2769 N N . ASN A 1 352 ? -11.392 -12.139 46.893 1.00 96.94 352 ASN A N 1
ATOM 2770 C CA . ASN A 1 352 ? -10.751 -12.796 45.752 1.00 96.94 352 ASN A CA 1
ATOM 2771 C C . ASN A 1 352 ? -11.186 -12.182 44.417 1.00 96.94 352 ASN A C 1
ATOM 2773 O O . ASN A 1 352 ? -10.356 -11.975 43.531 1.00 96.94 352 ASN A O 1
ATOM 2777 N N . LYS A 1 353 ? -12.475 -11.846 44.275 1.00 97.81 353 LYS A N 1
ATOM 2778 C CA . LYS A 1 353 ? -12.988 -11.185 43.072 1.00 97.81 353 LYS A CA 1
ATOM 2779 C C . LYS A 1 353 ? -12.354 -9.809 42.872 1.00 97.81 353 LYS A C 1
ATOM 2781 O O . LYS A 1 353 ? -12.020 -9.464 41.741 1.00 97.81 353 LYS A O 1
ATOM 2786 N N . THR A 1 354 ? -12.147 -9.062 43.955 1.00 96.94 354 THR A N 1
ATOM 2787 C CA . THR A 1 354 ? -11.444 -7.772 43.935 1.00 96.94 354 THR A CA 1
ATOM 2788 C C . THR A 1 354 ? -9.998 -7.940 43.459 1.00 96.94 354 THR A C 1
ATOM 2790 O O . THR A 1 354 ? -9.604 -7.285 42.497 1.00 96.94 354 THR A O 1
ATOM 2793 N N . LYS A 1 355 ? -9.241 -8.891 44.030 1.00 97.62 355 LYS A N 1
ATOM 2794 C CA . LYS A 1 355 ? -7.850 -9.179 43.619 1.00 97.62 355 LYS A CA 1
ATOM 2795 C C . LYS A 1 355 ? -7.735 -9.593 42.147 1.00 97.62 355 LYS A C 1
ATOM 2797 O O . LYS A 1 355 ? -6.813 -9.167 41.453 1.00 97.62 355 LYS A O 1
ATOM 2802 N N . GLU A 1 356 ? -8.673 -10.399 41.647 1.00 97.12 356 GLU A N 1
ATOM 2803 C CA . GLU A 1 356 ? -8.710 -10.789 40.232 1.00 97.12 356 GLU A CA 1
ATOM 2804 C C . GLU A 1 356 ? -8.885 -9.564 39.323 1.00 97.12 356 GLU A C 1
ATOM 2806 O O . GLU A 1 356 ? -8.116 -9.389 38.375 1.00 97.12 356 GLU A O 1
ATOM 2811 N N . LEU A 1 357 ? -9.843 -8.683 39.635 1.00 93.44 357 LEU A N 1
ATOM 2812 C CA . LEU A 1 357 ? -10.088 -7.458 38.864 1.00 93.44 357 LEU A CA 1
ATOM 2813 C C . LEU A 1 357 ? -8.890 -6.499 38.903 1.00 93.44 357 LEU A C 1
ATOM 2815 O O . LEU A 1 357 ? -8.515 -5.946 37.868 1.00 93.44 357 LEU A O 1
ATOM 2819 N N . GLU A 1 358 ? -8.244 -6.342 40.058 1.00 95.56 358 GLU A N 1
ATOM 2820 C CA . GLU A 1 358 ? -7.009 -5.561 40.186 1.00 95.56 358 GLU A CA 1
ATOM 2821 C C . GLU A 1 358 ? -5.887 -6.125 39.304 1.00 95.56 358 GLU A C 1
ATOM 2823 O O . GLU A 1 358 ? -5.202 -5.374 38.604 1.00 95.56 358 GLU A O 1
ATOM 2828 N N . SER A 1 359 ? -5.734 -7.452 39.261 1.00 95.62 359 SER A N 1
ATOM 2829 C CA . SER A 1 359 ? -4.735 -8.103 38.408 1.00 95.62 359 SER A CA 1
ATOM 2830 C C . SER A 1 359 ? -5.003 -7.880 36.913 1.00 95.62 359 SER A C 1
ATOM 2832 O O . SER A 1 359 ? -4.066 -7.684 36.132 1.00 95.62 359 SER A O 1
ATOM 2834 N N . GLN A 1 360 ? -6.276 -7.865 36.502 1.00 95.69 360 GLN A N 1
ATOM 2835 C CA . GLN A 1 360 ? -6.678 -7.576 35.126 1.00 95.69 360 GLN A CA 1
ATOM 2836 C C . GLN A 1 360 ? -6.395 -6.119 34.760 1.00 95.69 360 GLN A C 1
ATOM 2838 O O . GLN A 1 360 ? -5.847 -5.850 33.690 1.00 95.69 360 GLN A O 1
ATOM 2843 N N . LEU A 1 361 ? -6.700 -5.186 35.663 1.00 95.62 361 LEU A N 1
ATOM 2844 C CA . LEU A 1 361 ? -6.430 -3.763 35.471 1.00 95.62 361 LEU A CA 1
ATOM 2845 C C . LEU A 1 361 ? -4.927 -3.484 35.334 1.00 95.62 361 LEU A C 1
ATOM 2847 O O . LEU A 1 361 ? -4.504 -2.710 34.475 1.00 95.62 361 LEU A O 1
ATOM 2851 N N . GLU A 1 362 ? -4.100 -4.167 36.120 1.00 96.56 362 GLU A N 1
ATOM 2852 C CA . GLU A 1 362 ? -2.647 -4.058 36.034 1.00 96.56 362 GLU A CA 1
ATOM 2853 C C . GLU A 1 362 ? -2.084 -4.665 34.732 1.00 96.56 362 GLU A C 1
ATOM 2855 O O . GLU A 1 362 ? -1.172 -4.101 34.122 1.00 96.56 362 GLU A O 1
ATOM 2860 N N . LYS A 1 363 ? -2.654 -5.775 34.238 1.00 96.31 363 LYS A N 1
ATOM 2861 C CA . LYS A 1 363 ? -2.316 -6.316 32.906 1.00 96.31 363 LYS A CA 1
ATOM 2862 C C . LYS A 1 363 ? -2.643 -5.317 31.792 1.00 96.31 363 LYS A C 1
ATOM 2864 O O . LYS A 1 363 ? -1.800 -5.104 30.921 1.00 96.31 363 LYS A O 1
ATOM 2869 N N . GLN A 1 364 ? -3.816 -4.682 31.844 1.00 94.25 364 GLN A N 1
ATOM 2870 C CA . GLN A 1 364 ? -4.214 -3.654 30.875 1.00 94.25 364 GLN A CA 1
ATOM 2871 C C . GLN A 1 364 ? -3.262 -2.454 30.905 1.00 94.25 364 GLN A C 1
ATOM 2873 O O . GLN A 1 364 ? -2.750 -2.050 29.864 1.00 94.25 364 GLN A O 1
ATOM 2878 N N . ARG A 1 365 ? -2.899 -1.958 32.096 1.00 96.00 365 ARG A N 1
ATOM 2879 C CA . ARG A 1 365 ? -1.914 -0.870 32.236 1.00 96.00 365 ARG A CA 1
ATOM 2880 C C . ARG A 1 365 ? -0.571 -1.185 31.576 1.00 96.00 365 ARG A C 1
ATOM 2882 O O . ARG A 1 365 ? 0.027 -0.302 30.962 1.00 96.00 365 ARG A O 1
ATOM 2889 N N . ARG A 1 366 ? -0.077 -2.422 31.685 1.00 96.31 366 ARG A N 1
ATOM 2890 C CA . ARG A 1 366 ? 1.179 -2.832 31.026 1.00 96.31 366 ARG A CA 1
ATOM 2891 C C . ARG A 1 366 ? 1.042 -2.880 29.508 1.00 96.31 366 ARG A C 1
ATOM 2893 O O . ARG A 1 366 ? 1.937 -2.396 28.816 1.00 96.31 366 ARG A O 1
ATOM 2900 N N . ALA A 1 367 ? -0.070 -3.413 29.004 1.00 94.25 367 ALA A N 1
ATOM 2901 C CA . ALA A 1 367 ? -0.361 -3.428 27.573 1.00 94.25 367 ALA A CA 1
ATOM 2902 C C . ALA A 1 367 ? -0.432 -2.000 27.003 1.00 94.25 367 ALA A C 1
ATOM 2904 O O . ALA A 1 367 ? 0.199 -1.717 25.985 1.00 94.25 367 ALA A O 1
ATOM 2905 N N . ASP A 1 368 ? -1.087 -1.075 27.708 1.00 95.38 368 ASP A N 1
ATOM 2906 C CA . ASP A 1 368 ? -1.160 0.340 27.328 1.00 95.38 368 ASP A CA 1
ATOM 2907 C C . ASP A 1 368 ? 0.216 1.012 27.301 1.00 95.38 368 ASP A C 1
ATOM 2909 O O . ASP A 1 368 ? 0.532 1.775 26.385 1.00 95.38 368 ASP A O 1
ATOM 2913 N N . GLN A 1 369 ? 1.080 0.722 28.277 1.00 97.69 369 GLN A N 1
ATOM 2914 C CA . GLN A 1 369 ? 2.451 1.237 28.280 1.00 97.69 369 GLN A CA 1
ATOM 2915 C C . GLN A 1 369 ? 3.268 0.705 27.097 1.00 97.69 369 GLN A C 1
ATOM 2917 O O . GLN A 1 369 ? 4.055 1.449 26.506 1.00 97.69 369 GLN A O 1
ATOM 2922 N N . GLU A 1 370 ? 3.101 -0.566 26.735 1.00 96.62 370 GLU A N 1
ATOM 2923 C CA . GLU A 1 370 ? 3.770 -1.148 25.574 1.00 96.62 370 GLU A CA 1
ATOM 2924 C C . GLU A 1 370 ? 3.241 -0.559 24.262 1.00 96.62 370 GLU A C 1
ATOM 2926 O O . GLU A 1 370 ? 4.030 -0.185 23.388 1.00 96.62 370 GLU A O 1
ATOM 2931 N N . LEU A 1 371 ? 1.922 -0.389 24.150 1.00 96.94 371 LEU A N 1
ATOM 2932 C CA . LEU A 1 371 ? 1.285 0.294 23.030 1.00 96.94 371 LEU A CA 1
ATOM 2933 C C . LEU A 1 371 ? 1.837 1.717 22.890 1.00 96.94 371 LEU A C 1
ATOM 2935 O O . LEU A 1 371 ? 2.282 2.098 21.810 1.00 96.94 371 LEU A O 1
ATOM 2939 N N . LYS A 1 372 ? 1.911 2.473 23.991 1.00 97.50 372 LYS A N 1
ATOM 2940 C CA . LYS A 1 372 ? 2.466 3.831 24.013 1.00 97.50 372 LYS A CA 1
ATOM 2941 C C . LYS A 1 372 ? 3.913 3.869 23.516 1.00 97.50 372 LYS A C 1
ATOM 2943 O O . LYS A 1 372 ? 4.261 4.743 22.727 1.00 97.50 372 LYS A O 1
ATOM 2948 N N . LYS A 1 373 ? 4.750 2.899 23.906 1.00 97.62 373 LYS A N 1
ATOM 2949 C CA . LYS A 1 373 ? 6.126 2.772 23.384 1.00 97.62 373 LYS A CA 1
ATOM 2950 C C . LYS A 1 373 ? 6.144 2.535 21.870 1.00 97.62 373 LYS A C 1
ATOM 2952 O O . LYS A 1 373 ? 6.946 3.147 21.167 1.00 97.62 373 LYS A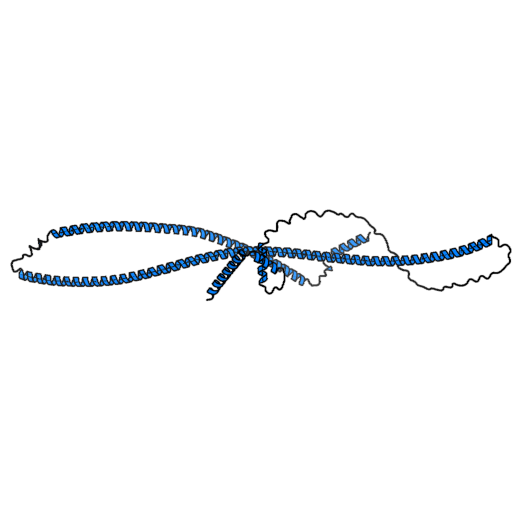 O 1
ATOM 2957 N N . ARG A 1 374 ? 5.266 1.667 21.355 1.00 97.19 374 ARG A N 1
ATOM 2958 C CA . ARG A 1 374 ? 5.159 1.385 19.912 1.00 97.19 374 ARG A CA 1
ATOM 2959 C C . ARG A 1 374 ? 4.661 2.602 19.130 1.00 97.19 374 ARG A C 1
ATOM 2961 O O . ARG A 1 374 ? 5.226 2.902 18.083 1.00 97.19 374 ARG A O 1
ATOM 2968 N N . VAL A 1 375 ? 3.674 3.327 19.659 1.00 97.94 375 VAL A N 1
ATOM 2969 C CA . VAL A 1 375 ? 3.157 4.572 19.068 1.00 97.94 375 VAL A CA 1
ATOM 2970 C C . VAL A 1 375 ? 4.264 5.618 18.962 1.00 97.94 375 VAL A C 1
ATOM 2972 O O . VAL A 1 375 ? 4.507 6.113 17.867 1.00 97.94 375 VAL A O 1
ATOM 2975 N N . LEU A 1 376 ? 5.019 5.865 20.038 1.00 97.81 376 LEU A N 1
ATOM 2976 C CA . LEU A 1 376 ? 6.145 6.809 20.009 1.00 97.81 376 LEU A CA 1
ATOM 2977 C C . LEU A 1 376 ? 7.209 6.421 18.968 1.00 97.81 376 LEU A C 1
ATOM 2979 O O . LEU A 1 376 ? 7.745 7.278 18.267 1.00 97.81 376 LEU A O 1
ATOM 2983 N N . LYS A 1 377 ? 7.500 5.120 18.820 1.00 97.69 377 LYS A N 1
ATOM 2984 C CA . LYS A 1 377 ? 8.433 4.635 17.792 1.00 97.69 377 LYS A CA 1
ATOM 2985 C C . LYS A 1 377 ? 7.911 4.908 16.376 1.00 97.69 377 LYS A C 1
ATOM 2987 O O . LYS A 1 377 ? 8.682 5.330 15.518 1.00 97.69 377 LYS A O 1
ATOM 2992 N N . LEU A 1 378 ? 6.616 4.700 16.134 1.00 97.31 378 LEU A N 1
ATOM 2993 C CA . LEU A 1 378 ? 5.984 4.987 14.843 1.00 97.31 378 LEU A CA 1
ATOM 2994 C C . LEU A 1 378 ? 5.941 6.489 14.538 1.00 97.31 378 LEU A C 1
ATOM 2996 O O . LEU A 1 378 ? 6.213 6.877 13.404 1.00 97.31 378 LEU A O 1
ATOM 3000 N N . GLU A 1 379 ? 5.659 7.335 15.529 1.00 96.56 379 GLU A N 1
ATOM 3001 C CA . GLU A 1 379 ? 5.700 8.795 15.385 1.00 96.56 379 GLU A CA 1
ATOM 3002 C C . GLU A 1 379 ? 7.095 9.284 14.984 1.00 96.56 379 GLU A C 1
ATOM 3004 O O . GLU A 1 379 ? 7.220 10.107 14.073 1.00 96.56 379 GLU A O 1
ATOM 3009 N N . PHE A 1 380 ? 8.146 8.723 15.591 1.00 97.38 380 PHE A N 1
ATOM 3010 C CA . PHE A 1 380 ? 9.525 9.028 15.218 1.00 97.38 380 PHE A CA 1
ATOM 3011 C C . PHE A 1 380 ? 9.821 8.637 13.762 1.00 97.38 380 PHE A C 1
ATOM 3013 O O . PHE A 1 380 ? 10.283 9.472 12.982 1.00 97.38 380 PHE A O 1
ATOM 3020 N N . CYS A 1 381 ? 9.485 7.406 13.357 1.00 97.25 381 CYS A N 1
ATOM 3021 C CA . CYS A 1 381 ? 9.670 6.948 11.975 1.00 97.25 381 CYS A CA 1
ATOM 3022 C C . CYS A 1 381 ? 8.884 7.805 10.966 1.00 97.25 381 CYS A C 1
ATOM 3024 O O . CYS A 1 381 ? 9.392 8.143 9.896 1.00 97.25 381 CYS A O 1
ATOM 3026 N N . LEU A 1 382 ? 7.657 8.208 11.308 1.00 97.56 382 LEU A N 1
ATOM 3027 C CA . LEU A 1 382 ? 6.834 9.097 10.485 1.00 97.56 382 LEU A CA 1
ATOM 3028 C C . LEU A 1 382 ? 7.487 10.477 10.327 1.00 97.56 382 LEU A C 1
ATOM 3030 O O . LEU A 1 382 ? 7.520 11.040 9.228 1.00 97.56 382 LEU A O 1
ATOM 3034 N N . GLN A 1 383 ? 7.995 11.047 11.420 1.00 97.25 383 GLN A N 1
ATOM 3035 C CA . GLN A 1 383 ? 8.668 12.341 11.403 1.00 97.25 383 GLN A CA 1
ATOM 3036 C C . GLN A 1 383 ? 9.953 12.288 10.568 1.00 97.25 383 GLN A C 1
ATOM 3038 O O . GLN A 1 383 ? 10.216 13.207 9.784 1.00 97.25 383 GLN A O 1
ATOM 3043 N N . GLU A 1 384 ? 10.708 11.195 10.664 1.00 96.94 384 GLU A N 1
ATOM 3044 C CA . GLU A 1 384 ? 11.884 10.949 9.836 1.00 96.94 384 GLU A CA 1
ATOM 3045 C C . GLU A 1 384 ? 11.517 10.862 8.347 1.00 96.94 384 GLU A C 1
ATOM 3047 O O . GLU A 1 384 ? 12.083 11.606 7.540 1.00 96.94 384 GLU A O 1
ATOM 3052 N N . ALA A 1 385 ? 10.508 10.067 7.980 1.00 94.12 385 ALA A N 1
ATOM 3053 C CA . ALA A 1 385 ? 10.027 9.948 6.602 1.00 94.12 385 ALA A CA 1
ATOM 3054 C C . ALA A 1 385 ? 9.560 11.299 6.024 1.00 94.12 385 ALA A C 1
ATOM 3056 O O . ALA A 1 385 ? 9.895 11.662 4.891 1.00 94.12 385 ALA A O 1
ATOM 3057 N N . ARG A 1 386 ? 8.854 12.114 6.822 1.00 95.94 386 ARG A N 1
ATOM 3058 C CA . ARG A 1 386 ? 8.479 13.489 6.444 1.00 95.94 386 ARG A CA 1
ATOM 3059 C C . ARG A 1 386 ? 9.709 14.368 6.212 1.00 95.94 386 ARG A C 1
ATOM 3061 O O . ARG A 1 386 ? 9.734 15.154 5.263 1.00 95.94 386 ARG A O 1
ATOM 3068 N N . SER A 1 387 ? 10.738 14.245 7.050 1.00 96.62 387 SER A N 1
ATOM 3069 C CA . SER A 1 387 ? 11.985 15.002 6.889 1.00 96.62 387 SER A CA 1
ATOM 3070 C C . SER A 1 387 ? 12.724 14.625 5.598 1.00 96.62 387 SER A C 1
ATOM 3072 O O . SER A 1 387 ? 13.192 15.514 4.878 1.00 96.62 387 SER A O 1
ATOM 3074 N N . GLN A 1 388 ? 12.764 13.331 5.263 1.00 96.94 388 GLN A N 1
ATOM 3075 C CA . GLN A 1 388 ? 13.355 12.816 4.031 1.00 96.94 388 GLN A CA 1
ATOM 3076 C C . GLN A 1 388 ? 12.565 13.286 2.805 1.00 96.94 388 GLN A C 1
ATOM 3078 O O . GLN A 1 388 ? 13.159 13.800 1.859 1.00 96.94 388 GLN A O 1
ATOM 3083 N N . THR A 1 389 ? 11.232 13.246 2.866 1.00 94.75 389 THR A N 1
ATOM 3084 C CA . THR A 1 389 ? 10.347 13.764 1.807 1.00 94.75 389 THR A CA 1
ATOM 3085 C C . THR A 1 389 ? 10.633 15.238 1.513 1.00 94.75 389 THR A C 1
ATOM 3087 O O . THR A 1 389 ? 10.835 15.615 0.361 1.00 94.75 389 THR A O 1
ATOM 3090 N N . ARG A 1 390 ? 10.779 16.081 2.546 1.00 96.25 390 ARG A N 1
ATOM 3091 C CA . ARG A 1 390 ? 11.147 17.501 2.368 1.00 96.25 390 ARG A CA 1
ATOM 3092 C C . ARG A 1 390 ? 12.545 17.692 1.772 1.00 96.25 390 ARG A C 1
ATOM 3094 O O . ARG A 1 390 ? 12.799 18.720 1.144 1.00 96.25 390 ARG A O 1
ATOM 3101 N N . LYS A 1 391 ? 13.491 16.776 2.016 1.00 96.88 391 LYS A N 1
ATOM 3102 C CA . LYS A 1 391 ? 14.821 16.813 1.377 1.00 96.88 391 LYS A CA 1
ATOM 3103 C C . LYS A 1 391 ? 14.711 16.457 -0.104 1.00 96.88 391 LYS A C 1
ATOM 3105 O O . LYS A 1 391 ? 15.258 17.183 -0.929 1.00 96.88 391 LYS A O 1
ATOM 3110 N N . LEU A 1 392 ? 13.976 15.396 -0.431 1.00 95.00 392 LEU A N 1
ATOM 3111 C CA . LEU A 1 392 ? 13.730 14.978 -1.811 1.00 95.00 392 LEU A CA 1
ATOM 3112 C C . LEU A 1 392 ? 13.002 16.061 -2.606 1.00 95.00 392 LEU A C 1
ATOM 3114 O O . LEU A 1 392 ? 13.425 16.364 -3.715 1.00 95.00 392 LEU A O 1
ATOM 3118 N N . GLN A 1 393 ? 11.996 16.711 -2.018 1.00 94.31 393 GLN A N 1
ATOM 3119 C CA . GLN A 1 393 ? 11.290 17.829 -2.642 1.00 94.31 393 GLN A CA 1
ATOM 3120 C C . GLN A 1 393 ? 12.243 18.984 -2.978 1.00 94.31 393 GLN A C 1
ATOM 3122 O O . GLN A 1 393 ? 12.272 19.441 -4.114 1.00 94.31 393 GLN A O 1
ATOM 3127 N N . ARG A 1 394 ? 13.121 19.376 -2.043 1.00 95.88 394 ARG A N 1
ATOM 3128 C CA . ARG A 1 394 ? 14.161 20.389 -2.301 1.00 95.88 394 ARG A CA 1
ATOM 3129 C C . ARG A 1 394 ? 15.146 19.967 -3.393 1.00 95.88 394 ARG A C 1
ATOM 3131 O O . ARG A 1 394 ? 15.595 20.808 -4.166 1.00 95.88 394 ARG A O 1
ATOM 3138 N N . MET A 1 395 ? 15.513 18.687 -3.466 1.00 91.62 395 MET A N 1
ATOM 3139 C CA . MET A 1 395 ? 16.345 18.183 -4.566 1.00 91.62 395 MET A CA 1
ATOM 3140 C C . MET A 1 395 ? 15.590 18.165 -5.900 1.00 91.62 395 MET A C 1
ATOM 3142 O O . MET A 1 395 ? 16.193 18.443 -6.931 1.00 91.62 395 MET A O 1
ATOM 3146 N N . GLY A 1 396 ? 14.290 17.865 -5.886 1.00 92.62 396 GLY A N 1
ATOM 3147 C CA . GLY A 1 396 ? 13.390 17.990 -7.033 1.00 92.62 396 GLY A CA 1
ATOM 3148 C C . GLY A 1 396 ? 13.358 19.420 -7.555 1.00 92.62 396 GLY A C 1
ATOM 3149 O O . GLY A 1 396 ? 13.776 19.652 -8.679 1.00 92.62 396 GLY A O 1
ATOM 3150 N N . GLU A 1 397 ? 13.039 20.391 -6.698 1.00 94.38 397 GLU A N 1
ATOM 3151 C CA . GLU A 1 397 ? 12.987 21.813 -7.062 1.00 94.38 397 GLU A CA 1
ATOM 3152 C C . GLU A 1 397 ? 14.309 22.334 -7.645 1.00 94.38 397 GLU A C 1
ATOM 3154 O O . GLU A 1 397 ? 14.306 23.143 -8.571 1.00 94.38 397 GLU A O 1
ATOM 3159 N N . ARG A 1 398 ? 15.461 21.880 -7.128 1.00 95.81 398 ARG A N 1
ATOM 3160 C CA . ARG A 1 398 ? 16.774 22.228 -7.702 1.00 95.81 398 ARG A CA 1
ATOM 3161 C C . ARG A 1 398 ? 16.958 21.649 -9.102 1.00 95.81 398 ARG A C 1
ATOM 3163 O O . ARG A 1 398 ? 17.449 22.356 -9.977 1.00 95.81 398 ARG A O 1
ATOM 3170 N N . ARG A 1 399 ? 16.574 20.386 -9.309 1.00 93.56 399 ARG A N 1
ATOM 3171 C CA . ARG A 1 399 ? 16.618 19.749 -10.633 1.00 93.56 399 ARG A CA 1
ATOM 3172 C C . ARG A 1 399 ? 15.677 20.452 -11.607 1.00 93.56 399 ARG A C 1
ATOM 3174 O O . ARG A 1 399 ? 16.093 20.750 -12.718 1.00 93.56 399 ARG A O 1
ATOM 3181 N N . ASP A 1 400 ? 14.469 20.793 -11.174 1.00 94.88 400 ASP A N 1
ATOM 3182 C CA . ASP A 1 400 ? 13.481 21.484 -12.004 1.00 94.88 400 ASP A CA 1
ATOM 3183 C C . ASP A 1 400 ? 13.943 22.894 -12.387 1.00 94.88 400 ASP A C 1
ATOM 3185 O O . ASP A 1 400 ? 13.785 23.300 -13.537 1.00 94.88 400 ASP A O 1
ATOM 3189 N N . LYS A 1 401 ? 14.585 23.625 -11.463 1.00 95.69 401 LYS A N 1
ATOM 3190 C CA . LYS A 1 401 ? 15.222 24.918 -11.763 1.00 95.69 401 LYS A CA 1
ATOM 3191 C C . LYS A 1 401 ? 16.329 24.779 -12.807 1.00 95.69 401 LYS A C 1
ATOM 3193 O O . LYS A 1 401 ? 16.318 25.531 -13.774 1.00 95.69 401 LYS A O 1
ATOM 3198 N N . ALA A 1 402 ? 17.227 23.804 -12.654 1.00 93.81 402 ALA A N 1
ATOM 3199 C CA . ALA A 1 402 ? 18.293 23.557 -13.627 1.00 93.81 402 ALA A CA 1
ATOM 3200 C C . ALA A 1 402 ? 17.734 23.159 -15.005 1.00 93.81 402 ALA A C 1
ATOM 3202 O O . ALA A 1 402 ? 18.205 23.638 -16.032 1.00 93.81 402 ALA A O 1
ATOM 3203 N N . LEU A 1 403 ? 16.690 22.326 -15.042 1.00 93.69 403 LEU A N 1
ATOM 3204 C CA . LEU A 1 403 ? 16.011 21.958 -16.286 1.00 93.69 403 LEU A CA 1
ATOM 3205 C C . LEU A 1 403 ? 15.333 23.156 -16.951 1.00 93.69 403 LEU A C 1
ATOM 3207 O O . LEU A 1 403 ? 15.379 23.278 -18.175 1.00 93.69 403 LEU A O 1
ATOM 3211 N N . LYS A 1 404 ? 14.707 24.035 -16.164 1.00 95.31 404 LYS A N 1
ATOM 3212 C CA . LYS A 1 404 ? 14.104 25.266 -16.676 1.00 95.31 404 LYS A CA 1
ATOM 3213 C C . LYS A 1 404 ? 15.168 26.200 -17.252 1.00 95.31 404 LYS A C 1
ATOM 3215 O O . LYS A 1 404 ? 15.009 26.647 -18.377 1.00 95.31 404 LYS A O 1
ATOM 3220 N N . GLU A 1 405 ? 16.280 26.398 -16.550 1.00 93.88 405 GLU A N 1
ATOM 3221 C CA . GLU A 1 405 ? 17.393 27.221 -17.030 1.00 93.88 405 GLU A CA 1
ATOM 3222 C C . GLU A 1 405 ? 18.008 26.667 -18.324 1.00 93.88 405 GLU A C 1
ATOM 3224 O O . GLU A 1 405 ? 18.233 27.420 -19.266 1.00 93.88 405 GLU A O 1
ATOM 3229 N N . LEU A 1 406 ? 18.200 25.347 -18.431 1.00 92.62 406 LEU A N 1
ATOM 3230 C CA . LEU A 1 406 ? 18.660 24.720 -19.676 1.00 92.62 406 LEU A CA 1
ATOM 3231 C C . LEU A 1 406 ? 17.669 24.915 -20.832 1.00 92.62 406 LEU A C 1
ATOM 3233 O O . LEU A 1 406 ? 18.093 25.140 -21.965 1.00 92.62 406 LEU A O 1
ATOM 3237 N N . ARG A 1 407 ? 16.356 24.853 -20.569 1.00 92.50 407 ARG A N 1
ATOM 3238 C CA . ARG A 1 407 ? 15.328 25.154 -21.581 1.00 92.50 407 ARG A CA 1
ATOM 3239 C C . ARG A 1 407 ? 15.364 26.617 -22.006 1.00 92.50 407 ARG A C 1
ATOM 3241 O O . ARG A 1 407 ? 15.312 26.883 -23.203 1.00 92.50 407 ARG A O 1
ATOM 3248 N N . ASP A 1 408 ? 15.495 27.536 -21.057 1.00 92.62 408 ASP A N 1
ATOM 3249 C CA . ASP A 1 408 ? 15.563 28.972 -21.327 1.00 92.62 408 ASP A CA 1
ATOM 3250 C C . ASP A 1 408 ? 16.843 29.319 -22.112 1.00 92.62 408 ASP A C 1
ATOM 3252 O O . ASP A 1 408 ? 16.782 30.077 -23.075 1.00 92.62 408 ASP A O 1
ATOM 3256 N N . GLN A 1 409 ? 17.985 28.691 -21.799 1.00 91.50 409 GLN A N 1
ATOM 3257 C CA . GLN A 1 409 ? 19.220 28.807 -22.590 1.00 91.50 409 GLN A CA 1
ATOM 3258 C C . GLN A 1 409 ? 19.049 28.280 -24.022 1.00 91.50 409 GLN A C 1
ATOM 3260 O O . GLN A 1 409 ? 19.582 28.865 -24.967 1.00 91.50 409 GLN A O 1
ATOM 3265 N N . LEU A 1 410 ? 18.309 27.182 -24.202 1.00 85.00 410 LEU A N 1
ATOM 3266 C CA . LEU A 1 410 ? 18.025 26.622 -25.523 1.00 85.00 410 LEU A CA 1
ATOM 3267 C C . LEU A 1 410 ? 17.109 27.551 -26.336 1.00 85.00 410 LEU A C 1
ATOM 3269 O O . LEU A 1 410 ? 17.385 27.813 -27.505 1.00 85.00 410 LEU A O 1
ATOM 3273 N N . ALA A 1 411 ? 16.077 28.107 -25.699 1.00 82.12 411 ALA A N 1
ATOM 3274 C CA . ALA A 1 411 ? 15.179 29.089 -26.301 1.00 82.12 411 ALA A CA 1
ATOM 3275 C C . ALA A 1 411 ? 15.907 30.399 -26.648 1.00 82.12 411 ALA A C 1
ATOM 3277 O O . ALA A 1 411 ? 15.729 30.926 -27.745 1.00 82.12 411 ALA A O 1
ATOM 3278 N N . ALA A 1 412 ? 16.790 30.883 -25.769 1.00 79.50 412 ALA A N 1
ATOM 3279 C CA . ALA A 1 412 ? 17.624 32.056 -26.013 1.00 79.50 412 ALA A CA 1
ATOM 3280 C C . ALA A 1 412 ? 18.607 31.831 -27.172 1.00 79.50 412 ALA A C 1
ATOM 3282 O O . ALA A 1 412 ? 18.767 32.721 -28.000 1.00 79.50 412 ALA A O 1
ATOM 3283 N N . LYS A 1 413 ? 19.207 30.637 -27.301 1.00 76.31 413 LYS A N 1
ATOM 3284 C CA . LYS A 1 413 ? 20.027 30.277 -28.474 1.00 76.31 413 LYS A CA 1
ATOM 3285 C C . LYS A 1 413 ? 19.214 30.201 -29.766 1.00 76.31 413 LYS A C 1
ATOM 3287 O O . LYS A 1 413 ? 19.713 30.564 -30.828 1.00 76.31 413 LYS A O 1
ATOM 3292 N N . GLN A 1 414 ? 17.970 29.740 -29.693 1.00 66.06 414 GLN A N 1
ATOM 3293 C CA . GLN A 1 414 ? 17.082 29.675 -30.851 1.00 66.06 414 GLN A CA 1
ATOM 3294 C C . GLN A 1 414 ? 16.610 31.074 -31.283 1.00 66.06 414 GLN A C 1
ATOM 3296 O O . GLN A 1 414 ? 16.556 31.363 -32.476 1.00 66.06 414 GLN A O 1
ATOM 3301 N N . GLN A 1 415 ? 16.354 31.977 -30.332 1.00 56.66 415 GLN A N 1
ATOM 3302 C CA . GLN A 1 415 ? 16.050 33.383 -30.608 1.00 56.66 415 GLN A CA 1
ATOM 3303 C C . GLN A 1 415 ? 17.282 34.186 -31.037 1.00 56.66 415 GLN A C 1
ATOM 3305 O O . GLN A 1 415 ? 17.158 34.997 -31.947 1.00 56.66 415 GLN A O 1
ATOM 3310 N N . SER A 1 416 ? 18.479 33.931 -30.496 1.00 53.69 416 SER A N 1
ATOM 3311 C CA . SER A 1 416 ? 19.714 34.558 -30.988 1.00 53.69 416 SER A CA 1
ATOM 3312 C C . SER A 1 416 ? 20.060 34.092 -32.401 1.00 53.69 416 SER A C 1
ATOM 3314 O O . SER A 1 416 ? 20.532 34.895 -33.189 1.00 53.69 416 SER A O 1
ATOM 3316 N N . ALA A 1 417 ? 19.756 32.838 -32.757 1.00 50.22 417 ALA A N 1
ATOM 3317 C CA . ALA A 1 417 ? 19.844 32.352 -34.136 1.00 50.22 417 ALA A CA 1
ATOM 3318 C C . ALA A 1 417 ? 18.761 32.949 -35.059 1.00 50.22 417 ALA A C 1
ATOM 3320 O O . ALA A 1 417 ? 18.943 32.980 -36.271 1.00 50.22 417 ALA A O 1
ATOM 3321 N N . THR A 1 418 ? 17.650 33.440 -34.496 1.00 44.88 418 THR A N 1
ATOM 3322 C CA . THR A 1 418 ? 16.572 34.110 -35.246 1.00 44.88 418 THR A CA 1
ATOM 3323 C C . THR A 1 418 ? 16.805 35.626 -35.363 1.00 44.88 418 THR A C 1
ATOM 3325 O O . THR A 1 418 ? 16.392 36.224 -36.348 1.00 44.88 418 THR A O 1
ATOM 3328 N N . MET A 1 419 ? 17.514 36.254 -34.414 1.00 42.50 419 MET A N 1
ATOM 3329 C CA . MET A 1 419 ? 17.910 37.673 -34.468 1.00 42.50 419 MET A CA 1
ATOM 3330 C C . MET A 1 419 ? 19.297 37.911 -35.087 1.00 42.50 419 MET A C 1
ATOM 3332 O O . MET A 1 419 ? 19.588 39.034 -35.473 1.00 42.50 419 MET A O 1
ATOM 3336 N N . SER A 1 420 ? 20.137 36.880 -35.237 1.00 39.47 420 SER A N 1
ATOM 3337 C CA . SER A 1 420 ? 21.365 36.929 -36.052 1.00 39.47 420 SER A CA 1
ATOM 3338 C C . SER A 1 420 ? 21.141 36.445 -37.490 1.00 39.47 420 SER A C 1
ATOM 3340 O O . SER A 1 420 ? 22.097 36.097 -38.182 1.00 39.47 420 SER A O 1
ATOM 3342 N N . ALA A 1 421 ? 19.882 36.376 -37.926 1.00 43.16 421 ALA A N 1
ATOM 3343 C CA . ALA A 1 421 ? 19.502 36.112 -39.308 1.00 43.16 421 ALA A CA 1
ATOM 3344 C C . ALA A 1 421 ? 19.411 37.414 -40.132 1.00 43.16 421 ALA A C 1
ATOM 3346 O O . ALA A 1 421 ? 18.616 37.508 -41.058 1.00 43.16 421 ALA A O 1
ATOM 3347 N N . GLU A 1 422 ? 20.235 38.413 -39.809 1.00 46.66 422 GLU A N 1
ATOM 3348 C CA . GLU A 1 422 ? 20.766 39.331 -40.816 1.00 46.66 422 GLU A CA 1
ATOM 3349 C C . GLU A 1 422 ? 22.077 38.722 -41.324 1.00 46.66 422 GLU A C 1
ATOM 3351 O O . GLU A 1 422 ? 23.096 38.760 -40.641 1.00 46.66 422 GLU A O 1
ATOM 3356 N N . GLU A 1 423 ? 21.989 38.061 -42.481 1.00 55.41 423 GLU A N 1
ATOM 3357 C CA . GLU A 1 423 ? 23.058 37.760 -43.447 1.00 55.41 423 GLU A CA 1
ATOM 3358 C C . GLU A 1 423 ? 24.520 37.804 -42.951 1.00 55.41 423 GLU A C 1
ATOM 3360 O O . GLU A 1 423 ? 25.373 38.469 -43.538 1.00 55.41 423 GLU A O 1
ATOM 3365 N N . GLN A 1 424 ? 24.888 37.024 -41.933 1.00 51.09 424 GLN A N 1
ATOM 3366 C CA . GLN A 1 424 ? 26.297 36.682 -41.755 1.00 51.09 424 GLN A CA 1
ATOM 3367 C C . GLN A 1 424 ? 26.630 35.514 -42.670 1.00 51.09 424 GLN A C 1
ATOM 3369 O O . GLN A 1 424 ? 26.460 34.340 -42.338 1.00 51.09 424 GLN A O 1
ATOM 3374 N N . ASN A 1 425 ? 27.092 35.887 -43.863 1.00 53.53 425 ASN A N 1
ATOM 3375 C CA . ASN A 1 425 ? 27.701 35.008 -44.843 1.00 53.53 425 ASN A CA 1
ATOM 3376 C C . ASN A 1 425 ? 28.649 34.030 -44.140 1.00 53.53 425 ASN A C 1
ATOM 3378 O O . ASN A 1 425 ? 29.699 34.410 -43.623 1.00 53.53 425 ASN A O 1
ATOM 3382 N N . PHE A 1 426 ? 28.285 32.750 -44.167 1.00 55.91 426 PHE A N 1
ATOM 3383 C CA . PHE A 1 426 ? 29.075 31.615 -43.677 1.00 55.91 426 PHE A CA 1
ATOM 3384 C C . PHE A 1 426 ? 30.545 31.642 -44.159 1.00 55.91 426 PHE A C 1
ATOM 3386 O O . PHE A 1 426 ? 31.447 31.130 -43.502 1.00 55.91 426 PHE A O 1
ATOM 3393 N N . TRP A 1 427 ? 30.795 32.313 -45.285 1.00 55.31 427 TRP A N 1
ATOM 3394 C CA . TRP A 1 427 ? 32.106 32.569 -45.878 1.00 55.31 427 TRP A CA 1
ATOM 3395 C C . TRP A 1 427 ? 33.034 33.475 -45.047 1.00 55.31 427 TRP A C 1
ATOM 3397 O O . TRP A 1 427 ? 34.246 33.471 -45.267 1.00 55.31 427 TRP A O 1
ATOM 3407 N N . GLU A 1 428 ? 32.513 34.241 -44.085 1.00 53.50 428 GLU A N 1
ATOM 3408 C CA . GLU A 1 428 ? 33.309 35.182 -43.289 1.00 53.50 428 GLU A CA 1
ATOM 3409 C C . GLU A 1 428 ? 33.740 34.658 -41.918 1.00 53.50 428 GLU A C 1
ATOM 3411 O O . GLU A 1 428 ? 34.590 35.282 -41.272 1.00 53.50 428 GLU A O 1
ATOM 3416 N N . THR A 1 429 ? 33.229 33.501 -41.480 1.00 64.44 429 THR A N 1
ATOM 3417 C CA . THR A 1 429 ? 33.603 32.921 -40.188 1.00 64.44 429 THR A CA 1
ATOM 3418 C C . THR A 1 429 ? 35.094 32.575 -40.197 1.00 64.44 429 THR A C 1
ATOM 3420 O O . THR A 1 429 ? 35.595 31.906 -41.103 1.00 64.44 429 THR A O 1
ATOM 3423 N N . SER A 1 430 ? 35.829 33.023 -39.180 1.00 62.06 430 SER A N 1
ATOM 3424 C CA . SER A 1 430 ? 37.292 32.905 -39.079 1.00 62.06 430 SER A CA 1
ATOM 3425 C C . SER A 1 430 ? 37.810 31.469 -39.252 1.00 62.06 430 SER A C 1
ATOM 3427 O O . SER A 1 430 ? 38.903 31.280 -39.779 1.00 62.06 430 SER A O 1
ATOM 3429 N N . GLY A 1 431 ? 37.003 30.453 -38.926 1.00 66.19 431 GLY A N 1
ATOM 3430 C CA . GLY A 1 431 ? 37.313 29.045 -39.200 1.00 66.19 431 GLY A CA 1
ATOM 3431 C C . GLY A 1 431 ? 37.365 28.683 -40.692 1.00 66.19 431 GLY A C 1
ATOM 3432 O O . GLY A 1 431 ? 38.254 27.941 -41.103 1.00 66.19 431 GLY A O 1
ATOM 3433 N N . PHE A 1 432 ? 36.482 29.242 -41.526 1.00 68.62 432 PHE A N 1
ATOM 3434 C CA . PHE A 1 432 ? 36.468 28.980 -42.969 1.00 68.62 432 PHE A CA 1
ATOM 3435 C C . PHE A 1 432 ? 37.672 29.626 -43.671 1.00 68.62 432 PHE A C 1
ATOM 3437 O O . PHE A 1 432 ? 38.342 28.985 -44.479 1.00 68.62 432 PHE A O 1
ATOM 3444 N N . LYS A 1 433 ? 38.033 30.857 -43.278 1.00 71.38 433 LYS A N 1
ATOM 3445 C CA . LYS A 1 433 ? 39.250 31.540 -43.758 1.00 71.38 433 LYS A CA 1
ATOM 3446 C C . LYS A 1 433 ? 40.526 30.759 -43.421 1.00 71.38 433 LYS A C 1
ATOM 3448 O O . LYS A 1 433 ? 41.434 30.701 -44.246 1.00 71.38 433 LYS A O 1
ATOM 3453 N N . ILE A 1 434 ? 40.584 30.113 -42.253 1.00 74.81 434 ILE A N 1
ATOM 3454 C CA . ILE A 1 434 ? 41.712 29.251 -41.863 1.00 74.81 434 ILE A CA 1
ATOM 3455 C C . ILE A 1 434 ? 41.775 27.999 -42.744 1.00 74.81 434 ILE A C 1
ATOM 3457 O O . ILE A 1 434 ? 42.850 27.659 -43.231 1.00 74.81 434 ILE A O 1
ATOM 3461 N N . VAL A 1 435 ? 40.641 27.343 -43.007 1.00 74.56 435 VAL A N 1
ATOM 3462 C CA . VAL A 1 435 ? 40.597 26.137 -43.851 1.00 74.56 435 VAL A CA 1
ATOM 3463 C C . VAL A 1 435 ? 40.968 26.452 -45.301 1.00 74.56 435 VAL A C 1
ATOM 3465 O O . VAL A 1 435 ? 41.753 25.715 -45.896 1.00 74.56 435 VAL A O 1
ATOM 3468 N N . VAL A 1 436 ? 40.485 27.564 -45.862 1.00 75.88 436 VAL A N 1
ATOM 3469 C CA . VAL A 1 436 ? 40.856 28.003 -47.219 1.00 75.88 436 VAL A CA 1
ATOM 3470 C C . VAL A 1 436 ? 42.332 28.403 -47.290 1.00 75.88 436 VAL A C 1
ATOM 3472 O O . VAL A 1 436 ? 43.023 28.001 -48.223 1.00 75.88 436 VAL A O 1
ATOM 3475 N N . SER A 1 437 ? 42.846 29.107 -46.277 1.00 74.69 437 SER A N 1
ATOM 3476 C CA . SER A 1 437 ? 44.268 29.461 -46.172 1.00 74.69 437 SER A CA 1
ATOM 3477 C C . SER A 1 437 ? 45.167 28.219 -46.105 1.00 74.69 437 SER A C 1
ATOM 3479 O O . SER A 1 437 ? 46.124 28.109 -46.872 1.00 74.69 437 SER A O 1
ATOM 3481 N N . MET A 1 438 ? 44.816 27.225 -45.277 1.00 73.31 438 MET A N 1
ATOM 3482 C CA . MET A 1 438 ? 45.554 25.958 -45.203 1.00 73.31 438 MET A CA 1
ATOM 3483 C C . MET A 1 438 ? 45.469 25.165 -46.512 1.00 73.31 438 MET A C 1
ATOM 3485 O O . MET A 1 438 ? 46.472 24.612 -46.957 1.00 73.31 438 MET A O 1
ATOM 3489 N N . SER A 1 439 ? 44.299 25.142 -47.156 1.00 72.88 439 SER A N 1
ATOM 3490 C CA . SER A 1 439 ? 44.095 24.439 -48.430 1.00 72.88 439 SER A CA 1
ATOM 3491 C C . SER A 1 439 ? 44.922 25.063 -49.557 1.00 72.88 439 SER A C 1
ATOM 3493 O O . SER A 1 439 ? 45.505 24.348 -50.369 1.00 72.88 439 SER A O 1
ATOM 3495 N N . MET A 1 440 ? 45.056 26.392 -49.574 1.00 78.38 440 MET A N 1
ATOM 3496 C CA . MET A 1 440 ? 45.886 27.097 -50.551 1.00 78.38 440 MET A CA 1
ATOM 3497 C C . MET A 1 440 ? 47.386 26.903 -50.292 1.00 78.38 440 MET A C 1
ATOM 3499 O O . MET A 1 440 ? 48.149 26.713 -51.237 1.00 78.38 440 MET A O 1
ATOM 3503 N N . LEU A 1 441 ? 47.813 26.860 -49.027 1.00 73.69 441 LEU A N 1
ATOM 3504 C CA . LEU A 1 441 ? 49.193 26.532 -48.644 1.00 73.69 441 LEU A CA 1
ATOM 3505 C C . LEU A 1 441 ? 49.586 25.117 -49.081 1.00 73.69 441 LEU A C 1
ATOM 3507 O O . LEU A 1 441 ? 50.673 24.915 -49.620 1.00 73.69 441 LEU A O 1
ATOM 3511 N N . ILE A 1 442 ? 48.679 24.153 -48.912 1.00 75.12 442 ILE A N 1
ATOM 3512 C CA . ILE A 1 442 ? 48.868 22.777 -49.378 1.00 75.12 442 ILE A CA 1
ATOM 3513 C C . ILE A 1 442 ? 49.015 22.756 -50.908 1.00 75.12 442 ILE A C 1
ATOM 3515 O O . ILE A 1 442 ? 49.977 22.183 -51.416 1.00 75.12 442 ILE A O 1
ATOM 3519 N N . LEU A 1 443 ? 48.148 23.452 -51.651 1.00 74.31 443 LEU A N 1
ATOM 3520 C CA . LEU A 1 443 ? 48.239 23.531 -53.116 1.00 74.31 443 LEU A CA 1
ATOM 3521 C C . LEU A 1 443 ? 49.538 24.197 -53.610 1.00 74.31 443 LEU A C 1
ATOM 3523 O O . LEU A 1 443 ? 50.136 23.722 -54.577 1.00 74.31 443 LEU A O 1
ATOM 3527 N N . VAL A 1 444 ? 50.028 25.245 -52.939 1.00 74.00 444 VAL A N 1
ATOM 3528 C CA . VAL A 1 444 ? 51.307 25.905 -53.274 1.00 74.00 444 VAL A CA 1
ATOM 3529 C C . VAL A 1 444 ? 52.505 24.987 -53.008 1.00 74.00 444 VAL A C 1
ATOM 3531 O O . VAL A 1 444 ? 53.451 24.965 -53.796 1.00 74.00 444 VAL A O 1
ATOM 3534 N N . VAL A 1 445 ? 52.461 24.185 -51.941 1.00 72.12 445 VAL A N 1
ATOM 3535 C CA . VAL A 1 445 ? 53.507 23.197 -51.629 1.00 72.12 445 VAL A CA 1
ATOM 3536 C C . VAL A 1 445 ? 53.511 22.044 -52.638 1.00 72.12 445 VAL A C 1
ATOM 3538 O O . VAL A 1 445 ? 54.584 21.575 -53.018 1.00 72.12 445 VAL A O 1
ATOM 3541 N N . PHE A 1 446 ? 52.343 21.626 -53.132 1.00 62.31 446 PHE A N 1
ATOM 3542 C CA . PHE A 1 446 ? 52.240 20.588 -54.162 1.00 62.31 446 PHE A CA 1
ATOM 3543 C C . PHE A 1 446 ? 52.560 21.081 -55.581 1.00 62.31 446 PHE A C 1
ATOM 3545 O O . PHE A 1 446 ? 52.980 20.275 -56.400 1.00 62.31 446 PHE A O 1
ATOM 3552 N N . SER A 1 447 ? 52.450 22.383 -55.861 1.00 64.00 447 SER A N 1
ATOM 3553 C CA . SER A 1 447 ? 52.773 22.967 -57.178 1.00 64.00 447 SER A CA 1
ATOM 3554 C C . SER A 1 447 ? 54.268 23.279 -57.375 1.00 64.00 447 SER A C 1
ATOM 3556 O O . SER A 1 447 ? 54.667 23.726 -58.447 1.00 64.00 447 SER A O 1
ATOM 3558 N N . LYS A 1 448 ? 55.096 23.092 -56.334 1.00 54.25 448 LYS A N 1
ATOM 3559 C CA . LYS A 1 448 ? 56.553 23.335 -56.348 1.00 54.25 448 LYS A CA 1
ATOM 3560 C C . LYS A 1 448 ? 57.387 22.037 -56.380 1.00 54.25 448 LYS A C 1
ATOM 3562 O O . LYS A 1 448 ? 58.607 22.093 -56.227 1.00 54.25 448 LYS A O 1
ATOM 3567 N N . ARG A 1 449 ? 56.741 20.884 -56.572 1.00 43.59 449 ARG A N 1
ATOM 3568 C CA . ARG A 1 449 ? 57.366 19.622 -57.007 1.00 43.59 449 ARG A CA 1
ATOM 3569 C C . ARG A 1 449 ? 57.029 19.390 -58.468 1.00 43.59 449 ARG A C 1
ATOM 3571 O O . ARG A 1 449 ? 57.893 18.803 -59.153 1.00 43.59 449 ARG A O 1
#

Foldseek 3Di:
DVVVVVVVVVVVVVVVVVVVVVVCVVDVVVVVVVVVVVVPDDDDDDPVVVVVVVVVVVPPPPPDPPDPDPPDDDDDDDDDDDDDDDDDDDDDDDDDDDDDDDDDDDDDDDDDDPDPDDDDDDPDPVNVVVVVVVVVVVVVVVVVVVVVVVVVVVVVVVVVVVVVVVVVVVVVVVVVVVVVVVVVVVVVVVVVVVVVVVVVVVVVVVVVVVVVVVVVVVVVVVVVVVVVVVVVVVVVVVVVVVVVVVVVVVVVVVVVVVVVVVVVVVVVVVVVVVVVVVVVVVVVVVVVVVVVVVVVVVCVVVVVDPDDPVVVVVVPPDPVVVVVVVVVVVVVVVVVVVVVVVVVVVVVVVVVVVVVVVVVVVVVVVVVVVVVVVVVVVVVVVVVVVVVVVVVVVVVVVVVVVVVVVVVVVVVVVVVVVVVPPDPDPCPPPVNVVVVVVVVVVVVVVVVD

pLDDT: mean 76.02, std 24.85, range [26.36, 98.62]

Radius of gyration: 70.9 Å; chains: 1; bounding box: 141×74×237 Å

Organism: Carya illinoinensis (NCBI:txid32201)

Sequence (449 aa):
MRLCISASEVALSSRRRRREEEEIKQNPEALHFRCRKAVSGNGFGSQSDMWNIMDCTASGIVHHSLVLRTSFVVWSLSTNPPPLFDTQKKNLIILMSILEEKPSSSSSWLASEATSVIPAGEIDPLLKDLNEKKQSFRRNVVSLAAELKEVRTRLTSQEQSYTLETLTRQVAEAKAKNMEEEIGRLEKKLEERNAKLQASASTAEKCFKELDDLRSQLSATQAIADSSAASAQSARLQCLALVKELEEKNGSLKEHEHRVTTLGEQLDKLQRDMQARESSQKQLKDDVLKIENDIMQTVAKAGASKDCELRKLLNEVSPKNFEKINKLLIVKDEEIAKLKDEIKIMSAHWENKTKELESQLEKQRRADQELKKRVLKLEFCLQEARSQTRKLQRMGERRDKALKELRDQLAAKQQSATMSAEEQNFWETSGFKIVVSMSMLILVVFSKR

InterPro domains:
  IPR049932 Nuclear envelope-associated protein 1-4 [PTHR48145] (112-449)
  IPR060494 Nuclear envelope-associated protein, C-terminal [PF28496] (347-449)